Protein 6IRU (pdb70)

Sequence (606 aa):
VRLLLTSFQHPSMAQFIGGKRVAYIPDAARSYADAPFVQKEREGLEKQGLELINLPLSHTDLAAVETTLNAVDGVYVAGGETFDLLQVLRSTGSDKVITRRVRQGLPYIGCSAGSVVAGPTIEAVSLMDSPDIAPDLKDYTGLGLTELAVIPHASGSISQFPIETIADTVRTYGERWPLCLLRDGQALWIEDGEVRLLNLEHHVRLLLTSFQHPSMAQFIGGKRVAYIPDAARSYADFVQKEREGLEKQGLELINLPLSHTDLAAVETTLNAVDGVYVAGGETFDLLQVLRSTGSDKVITRRVRQGLPYIGCSAGSVVAGPTIEAVSLMDSPDIAPDLKDYTGLGLTELAVIPHASGSISQFPIETIADTVRTYGERWPLCLLRDGQALWIEDGEVRLLNLEHHVRLLLTSFQHPSMAQFIGGKRVAYIPDAARSYADAPFVQKEREGLEKQGLELINLPLSHTDLAAVETTLNAVDGVYVAGGETFDLLQVLRSTGSDKVITRRVRQGLPYIGCSAGSVVAGPTIEAVSLMDSPDIAPDLKDYTGLGLTELAVIPHASGSISQFPIETIADTVRTYGERWPLCLLRDGQALWIEDGEVRLLNLEH

Organism: Deinococcus radiodurans (strain ATCC 13939 / DSM 20539 / JCM 16871 / CCUG 27074 / LMG 4051 / NBRC 15346 / NCIMB 9279 / VKM B-1422 / R1) (NCBI:txid243230)

Radius of gyration: 25.15 Å; Cα contacts (8 Å, |Δi|>4): 1377; chains: 3; bounding box: 66×72×50 Å

Solvent-accessible surface area: 22820 Å² total; per-residue (Å²): 44,62,0,0,0,0,0,91,20,3,54,11,0,25,79,0,9,70,28,51,19,0,0,7,0,25,2,0,22,116,64,91,80,106,37,133,91,32,66,56,18,69,53,17,0,97,90,56,59,10,114,35,54,72,4,37,2,47,156,30,99,74,75,40,0,58,95,36,0,95,83,13,60,0,0,0,3,1,8,22,36,2,0,6,0,7,17,8,2,56,101,26,17,0,38,94,7,1,10,58,48,0,59,82,30,7,9,0,0,0,0,13,1,0,0,4,0,0,0,17,7,0,52,2,1,23,87,35,16,56,38,118,62,11,111,140,31,100,76,71,33,4,8,14,23,10,82,51,2,1,0,0,18,2,34,23,82,75,113,86,4,43,92,108,33,5,56,75,1,65,79,80,26,30,118,68,22,60,42,23,85,0,119,50,9,25,0,3,60,12,72,56,24,58,70,47,98,24,55,96,126,88,153,46,72,0,0,0,0,0,89,18,3,43,10,0,25,80,1,9,72,29,57,30,0,0,9,0,26,2,0,16,116,62,108,79,117,126,34,61,58,17,74,58,19,0,96,92,57,58,6,64,37,76,70,4,36,3,39,153,32,74,70,77,41,0,72,89,29,4,111,84,16,61,0,0,0,3,1,8,18,31,3,0,3,0,0,34,5,1,79,96,32,16,0,16,140,11,2,29,122,14,0,124,154,33,22,11,0,0,0,0,18,2,0,0,5,0,0,0,40,11,0,47,2,3,21,80,37,28,52,37,118,59,4,109,131,20,102,77,61,67,10,18,35,13,8,116,3,4,1,0,6,22,5,4,7,7,60,101,87,8,42,4,106,26,0,6,58,0,0,112,60,20,1,110,154,39,34,4,14,14,0,28,49,10,14,0,0,58,8,70,86,44,72,17,30,9,24,38,40,64,63,124,63,56,1,0,0,0,0,46,17,5,76,19,0,25,80,0,8,71,30,54,20,0,0,1,0,25,2,0,4,118,65,88,75,75,28,108,136,17,105,113,9,67,117,20,0,89,85,58,56,5,109,28,64,76,2,34,4,46,151,33,73,75,78,41,2,75,98,36,6,122,84,17,59,0,0,0,3,2,8,20,31,0,0,4,0,8,38,7,4,54,101,33,21,0,41,40,7,1,11,119,21,0,114,92,30,22,12,0,0,0,0,13,0,0,0,1,0,0,0,16,7,0,50,2,1,21,81,23,17,58,36,120,61,3,120,97,27,101,77,62,37,5,7,12,24,12,73,8,2,2,0,0,10,1,25,24,67,58,119,84,1,55,7,91,28,0,4,74,0,0,35,79,28,3,38,63,21,24,11,14,14,0,31,53,9,13,0,0,55,10,64,108,39,130,8,32,9,27,30,116,131,90

Nearest PDB structures (foldseek):
  6iru-assembly1_A  TM=9.991E-01  e=1.584E-43  Deinococcus radiodurans R1 = ATCC 13939 = DSM 20539
  6iru-assembly2_B  TM=9.996E-01  e=6.471E-43  Deinococcus radiodurans R1 = ATCC 13939 = DSM 20539
  6a4t-assembly1_B  TM=9.999E-01  e=2.645E-39  Deinococcus radiodurans R1 = ATCC 13939 = DSM 20539
  3l4e-assembly1_A  TM=8.942E-01  e=2.059E-19  Listeria monocytogenes EGD-e
  6a4s-assembly1_B  TM=7.362E-01  e=8.980E-13  Salmonella enterica subsp. enterica serovar Typhimurium str. LT2

InterPro domains:
  IPR005320 Peptidase S51 [PF03575] (11-197)
  IPR029062 Class I glutamine amidotransferase-like [G3DSA:3.40.50.880] (2-197)
  IPR029062 Class I glutamine amidotransferase-like [SSF52317] (16-195)

Foldseek 3Di:
DWEKEAQADALCPCVSLVDAEEEEALQQAPVPCPPPPSCVSVVSSVVNRHDYDYDHLQPDQVVVVLVSLVVGSAYEYEHHALLRVVVSCVVSVCLVVVLVSVVVPHYYYYYNSRNQLLEQFPPLCCLQHPNVVCVVDDDGGGSHNDPEHEDHQCVQPDPSRGVVVSVVSCVVCVPPGNYDYHHHQWIWTDDPHDTDIDHRPPD/DWEKEAQADALCPVVSLVDAEEEEAEQQAPVPRDVQCVSVVSSVVNRHDYDYDHLVPDQPVRVLVVLVVGSAYEYGHHALLRSVLSCVVNVVLVRVLVSVVVPRYYYYYNSGNQLLEQFNVLCCLQHPNVVCPPDDGGGHSHNDQEREDHQCVLPDVSCHVVSSVVSCVVCVPPGRYDYHHHQWIWTDDPHDTDIDGRVPD/DWEKEALADALCPCVRLVDAEEEEEQQQAPVPRPDPVNVVNVVSSVVNRHDYDYDHLQPDQLVVVLVRLVVGSAYEYEHHALLRVVLSCVVSVCLVVVLVVVVVPHYYYYYNSRRQLLEQFPPLCCQPHPNVVPVPDDDGGHSHNDNEREDHQCVQPDVSCHVVNSVVSCVVPVPPGNYDYHHRQWIWTADPHDTDIDGRVD

Structure (mmCIF, N/CA/C/O backbone):
data_6IRU
#
_entry.id   6IRU
#
_cell.length_a   166.745
_cell.length_b   166.745
_cell.length_c   100.903
_cell.angle_alpha   90.00
_cell.angle_beta   90.00
_cell.angle_gamma   120.00
#
_symmetry.space_group_name_H-M   'P 64 2 2'
#
loop_
_entity.id
_entity.type
_entity.pdbx_description
1 polymer 'peptidase DR_1070'
2 water water
#
loop_
_atom_site.group_PDB
_atom_site.id
_atom_site.type_symbol
_atom_site.label_atom_id
_atom_site.label_alt_id
_atom_site.label_comp_id
_atom_site.label_asym_id
_atom_site.label_entity_id
_atom_site.label_seq_id
_atom_site.pdbx_PDB_ins_code
_atom_site.Cartn_x
_atom_site.Cartn_y
_atom_site.Cartn_z
_atom_site.occupancy
_atom_site.B_iso_or_equiv
_atom_site.auth_seq_id
_atom_site.auth_comp_id
_atom_site.auth_asym_id
_atom_site.auth_atom_id
_atom_site.pdbx_PDB_model_num
ATOM 1 N N . VAL A 1 2 ? 6.545 -74.736 12.582 1.00 71.21 1 VAL A N 1
ATOM 2 C CA . VAL A 1 2 ? 6.210 -73.356 12.926 1.00 70.66 1 VAL A CA 1
ATOM 3 C C . VAL A 1 2 ? 4.949 -72.886 12.205 1.00 71.40 1 VAL A C 1
ATOM 4 O O . VAL A 1 2 ? 4.900 -72.844 10.983 1.00 68.82 1 VAL A O 1
ATOM 8 N N . ARG A 1 3 ? 3.932 -72.510 12.974 1.00 70.67 2 ARG A N 1
ATOM 9 C CA . ARG A 1 3 ? 2.612 -72.226 12.426 1.00 70.31 2 ARG A CA 1
ATOM 10 C C . ARG A 1 3 ? 2.146 -70.853 12.890 1.00 62.36 2 ARG A C 1
ATOM 11 O O . ARG A 1 3 ? 2.017 -70.613 14.093 1.00 60.55 2 ARG A O 1
ATOM 19 N N . LEU A 1 4 ? 1.905 -69.950 11.946 1.00 59.02 3 LEU A N 1
ATOM 20 C CA . LEU A 1 4 ? 1.313 -68.651 12.240 1.00 55.26 3 LEU A CA 1
ATOM 21 C C . LEU A 1 4 ? 0.062 -68.468 11.398 1.00 55.85 3 LEU A C 1
ATOM 22 O O . LEU A 1 4 ? -0.003 -68.937 10.258 1.00 55.34 3 LEU A O 1
ATOM 27 N N . LEU A 1 5 ? -0.924 -67.789 11.981 1.00 56.79 4 LEU A N 1
ATOM 28 C CA . LEU A 1 5 ? -2.112 -67.291 11.289 1.00 56.24 4 LEU A CA 1
ATOM 29 C C . LEU A 1 5 ? -2.221 -65.821 11.677 1.00 56.00 4 LEU A C 1
ATOM 30 O O . LEU A 1 5 ? -2.635 -65.495 12.789 1.00 57.39 4 LEU A O 1
ATOM 35 N N . LEU A 1 6 ? -1.790 -64.935 10.795 1.00 57.11 5 LEU A N 1
ATOM 36 C CA . LEU A 1 6 ? -1.793 -63.503 11.065 1.00 58.01 5 LEU A CA 1
ATOM 37 C C . LEU A 1 6 ? -2.974 -62.865 10.361 1.00 61.00 5 LEU A C 1
ATOM 38 O O . LEU A 1 6 ? -2.978 -62.742 9.135 1.00 65.67 5 LEU A O 1
ATOM 43 N N . THR A 1 7 ? -3.968 -62.461 11.136 1.00 59.79 6 THR A N 1
ATOM 44 C CA . THR A 1 7 ? -5.182 -61.872 10.598 1.00 61.99 6 THR A CA 1
ATOM 45 C C . THR A 1 7 ? -5.163 -60.360 10.752 1.00 59.73 6 THR A C 1
ATOM 46 O O . THR A 1 7 ? -4.606 -59.818 11.709 1.00 60.76 6 THR A O 1
ATOM 50 N N . SER A 1 8 ? -5.822 -59.679 9.819 1.00 62.55 7 SER A N 1
ATOM 51 C CA . SER A 1 8 ? -6.090 -58.261 10.027 1.00 64.85 7 SER A CA 1
ATOM 52 C C . SER A 1 8 ? -7.077 -58.086 11.170 1.00 66.43 7 SER A C 1
ATOM 53 O O . SER A 1 8 ? -6.782 -57.421 12.168 1.00 66.75 7 SER A O 1
ATOM 56 N N . PHE A 1 9 ? -8.245 -58.713 11.060 1.00 67.70 8 PHE A N 1
ATOM 57 C CA . PHE A 1 9 ? -9.164 -58.791 12.190 1.00 68.86 8 PHE A CA 1
ATOM 58 C C . PHE A 1 9 ? -9.840 -60.154 12.112 1.00 67.54 8 PHE A C 1
ATOM 59 O O . PHE A 1 9 ? -10.982 -60.292 11.655 1.00 67.77 8 PHE A O 1
ATOM 67 N N . GLN A 1 10 ? -9.124 -61.158 12.597 1.00 65.28 9 GLN A N 1
ATOM 68 C CA . GLN A 1 10 ? -9.616 -62.526 12.700 1.00 63.24 9 GLN A CA 1
ATOM 69 C C . GLN A 1 10 ? -9.876 -63.138 11.331 1.00 60.38 9 GLN A C 1
ATOM 70 O O . GLN A 1 10 ? -9.568 -62.523 10.302 1.00 58.34 9 GLN A O 1
ATOM 76 N N . HIS A 1 11 ? -10.323 -64.392 11.322 1.00 61.04 10 HIS A N 1
ATOM 77 C CA . HIS A 1 11 ? -10.597 -65.134 10.100 1.00 62.61 10 HIS A CA 1
ATOM 78 C C . HIS A 1 11 ? -11.423 -66.346 10.475 1.00 60.56 10 HIS A C 1
ATOM 79 O O . HIS A 1 11 ? -11.211 -66.920 11.546 1.00 61.96 10 HIS A O 1
ATOM 86 N N . PRO A 1 12 ? -12.354 -66.772 9.627 1.00 64.40 11 PRO A N 1
ATOM 87 C CA . PRO A 1 12 ? -13.211 -67.910 10.006 1.00 65.18 11 PRO A CA 1
ATOM 88 C C . PRO A 1 12 ? -12.467 -69.218 10.291 1.00 64.90 11 PRO A C 1
ATOM 89 O O . PRO A 1 12 ? -13.012 -70.069 11.007 1.00 66.55 11 PRO A O 1
ATOM 93 N N . SER A 1 13 ? -11.241 -69.407 9.793 1.00 65.25 12 SER A N 1
ATOM 94 C CA . SER A 1 13 ? -10.548 -70.681 9.962 1.00 66.12 12 SER A CA 1
ATOM 95 C C . SER A 1 13 ? -9.594 -70.693 11.152 1.00 65.23 12 SER A C 1
ATOM 96 O O . SER A 1 13 ? -8.724 -71.566 11.221 1.00 66.71 12 SER A O 1
ATOM 99 N N . MET A 1 14 ? -9.760 -69.766 12.100 1.00 66.50 13 MET A N 1
ATOM 100 C CA . MET A 1 14 ? -8.877 -69.719 13.261 1.00 66.73 13 MET A CA 1
ATOM 101 C C . MET A 1 14 ? -8.922 -71.025 14.041 1.00 69.51 13 MET A C 1
ATOM 102 O O . MET A 1 14 ? -7.879 -71.555 14.451 1.00 68.46 13 MET A O 1
ATOM 107 N N . ALA A 1 15 ? -10.131 -71.542 14.280 1.00 71.43 14 ALA A N 1
ATOM 108 C CA . ALA A 1 15 ? -10.276 -72.779 15.034 1.00 72.76 14 ALA A CA 1
ATOM 109 C C . ALA A 1 15 ? -9.624 -73.946 14.307 1.00 72.76 14 ALA A C 1
ATOM 110 O O . ALA A 1 15 ? -8.939 -74.763 14.929 1.00 73.39 14 ALA A O 1
ATOM 112 N N . GLN A 1 16 ? -9.832 -74.051 12.992 1.00 73.33 15 GLN A N 1
ATOM 113 C CA . GLN A 1 16 ? -9.199 -75.135 12.248 1.00 73.03 15 GLN A CA 1
ATOM 114 C C . GLN A 1 16 ? -7.686 -74.990 12.249 1.00 71.63 15 GLN A C 1
ATOM 115 O O . GLN A 1 16 ? -6.969 -75.995 12.241 1.00 73.37 15 GLN A O 1
ATOM 117 N N . PHE A 1 17 ? -7.186 -73.753 12.289 1.00 70.74 16 PHE A N 1
ATOM 118 C CA . PHE A 1 17 ? -5.746 -73.523 12.335 1.00 67.32 16 PHE A CA 1
ATOM 119 C C . PHE A 1 17 ? -5.150 -74.040 13.633 1.00 66.74 16 PHE A C 1
ATOM 120 O O . PHE A 1 17 ? -4.049 -74.597 13.640 1.00 69.51 16 PHE A O 1
ATOM 128 N N . ILE A 1 18 ? -5.849 -73.838 14.747 1.00 67.18 17 ILE A N 1
ATOM 129 C CA . ILE A 1 18 ? -5.316 -74.276 16.030 1.00 65.17 17 ILE A CA 1
ATOM 130 C C . ILE A 1 18 ? -5.291 -75.795 16.101 1.00 66.64 17 ILE A C 1
ATOM 131 O O . ILE A 1 18 ? -4.331 -76.393 16.604 1.00 65.36 17 ILE A O 1
ATOM 136 N N . GLY A 1 19 ? -6.339 -76.442 15.610 1.00 68.23 18 GLY A N 1
ATOM 137 C CA . GLY A 1 19 ? -6.420 -77.880 15.696 1.00 69.78 18 GLY A CA 1
ATOM 138 C C . GLY A 1 19 ? -6.772 -78.415 17.063 1.00 69.43 18 GLY A C 1
ATOM 139 O O . GLY A 1 19 ? -6.705 -79.634 17.270 1.00 69.79 18 GLY A O 1
ATOM 140 N N . GLY A 1 20 ? -7.110 -77.539 18.009 1.00 70.19 19 GLY A N 1
ATOM 141 C CA . GLY A 1 20 ? -7.566 -77.937 19.328 1.00 71.29 19 GLY A CA 1
ATOM 142 C C . GLY A 1 20 ? -8.593 -76.971 19.880 1.00 70.49 19 GLY A C 1
ATOM 143 O O . GLY A 1 20 ? -9.022 -76.055 19.176 1.00 71.86 19 GLY A O 1
ATOM 144 N N . LYS A 1 21 ? -8.953 -77.116 21.153 1.00 71.07 20 LYS A N 1
ATOM 145 C CA . LYS A 1 21 ? -9.995 -76.286 21.734 1.00 71.09 20 LYS A CA 1
ATOM 146 C C . LYS A 1 21 ? -9.472 -75.222 22.683 1.00 70.97 20 LYS A C 1
ATOM 147 O O . LYS A 1 21 ? -10.195 -74.257 22.949 1.00 71.28 20 LYS A O 1
ATOM 149 N N . ARG A 1 22 ? -8.249 -75.360 23.193 1.00 69.89 21 ARG A N 1
ATOM 150 C CA . ARG A 1 22 ? -7.747 -74.480 24.237 1.00 70.00 21 ARG A CA 1
ATOM 151 C C . ARG A 1 22 ? -6.752 -73.497 23.632 1.00 67.25 21 ARG A C 1
ATOM 152 O O . ARG A 1 22 ? -5.725 -73.905 23.080 1.00 67.23 21 ARG A O 1
ATOM 154 N N . VAL A 1 23 ? -7.045 -72.203 23.757 1.00 69.63 22 VAL A N 1
ATOM 155 C CA . VAL A 1 23 ? -6.201 -71.145 23.215 1.00 69.37 22 VAL A CA 1
ATOM 156 C C . VAL A 1 23 ? -5.901 -70.149 24.323 1.00 70.43 22 VAL A C 1
ATOM 157 O O . VAL A 1 23 ? -6.821 -69.642 24.973 1.00 73.52 22 VAL A O 1
ATOM 161 N N . ALA A 1 24 ? -4.623 -69.866 24.535 1.00 68.49 23 ALA A N 1
ATOM 162 C CA . ALA A 1 24 ? -4.237 -68.814 25.463 1.00 67.88 23 ALA A CA 1
ATOM 163 C C . ALA A 1 24 ? -4.506 -67.461 24.821 1.00 66.30 23 ALA A C 1
ATOM 164 O O . ALA A 1 24 ? -4.039 -67.190 23.710 1.00 63.74 23 ALA A O 1
ATOM 166 N N . TYR A 1 25 ? -5.287 -66.625 25.491 1.00 65.93 24 TYR A N 1
ATOM 167 C CA . TYR A 1 25 ? -5.672 -65.330 24.944 1.00 64.72 24 TYR A CA 1
ATOM 168 C C . TYR A 1 25 ? -4.822 -64.279 25.645 1.00 63.23 24 TYR A C 1
ATOM 169 O O . TYR A 1 25 ? -4.942 -64.087 26.858 1.00 64.16 24 TYR A O 1
ATOM 178 N N . ILE A 1 26 ? -3.940 -63.620 24.897 1.00 62.52 25 ILE A N 1
ATOM 179 C CA . ILE A 1 26 ? -3.060 -62.603 25.454 1.00 63.86 25 ILE A CA 1
ATOM 180 C C . ILE A 1 26 ? -3.684 -61.231 25.174 1.00 63.37 25 ILE A C 1
ATOM 181 O O . ILE A 1 26 ? -3.629 -60.768 24.020 1.00 62.46 25 ILE A O 1
ATOM 186 N N . PRO A 1 27 ? -4.225 -60.556 26.176 1.00 64.61 26 PRO A N 1
ATOM 187 C CA . PRO A 1 27 ? -5.000 -59.323 25.937 1.00 64.87 26 PRO A CA 1
ATOM 188 C C . PRO A 1 27 ? -4.233 -58.017 26.095 1.00 65.33 26 PRO A C 1
ATOM 189 O O . PRO A 1 27 ? -4.841 -56.961 25.895 1.00 64.95 26 PRO A O 1
ATOM 193 N N . ASP A 1 28 ? -2.933 -58.057 26.391 1.00 65.83 27 ASP A N 1
ATOM 194 C CA . ASP A 1 28 ? -2.256 -56.874 26.914 1.00 67.46 27 ASP A CA 1
ATOM 195 C C . ASP A 1 28 ? -2.262 -55.695 25.950 1.00 66.36 27 ASP A C 1
ATOM 196 O O . ASP A 1 28 ? -2.198 -54.547 26.395 1.00 67.87 27 ASP A O 1
ATOM 201 N N . ALA A 1 29 ? -2.355 -55.939 24.643 1.00 66.32 28 ALA A N 1
ATOM 202 C CA . ALA A 1 29 ? -2.387 -54.822 23.702 1.00 66.41 28 ALA A CA 1
ATOM 203 C C . ALA A 1 29 ? -3.555 -53.880 23.987 1.00 69.25 28 ALA A C 1
ATOM 204 O O . ALA A 1 29 ? -3.506 -52.695 23.628 1.00 69.40 28 ALA A O 1
ATOM 206 N N . ALA A 1 30 ? -4.615 -54.387 24.618 1.00 70.30 29 ALA A N 1
ATOM 207 C CA . ALA A 1 30 ? -5.806 -53.599 24.902 1.00 71.92 29 ALA A CA 1
ATOM 208 C C . ALA A 1 30 ? -5.998 -53.344 26.393 1.00 74.14 29 ALA A C 1
ATOM 209 O O . ALA A 1 30 ? -7.105 -52.997 26.819 1.00 74.35 29 ALA A O 1
ATOM 211 N N . ARG A 1 31 ? -4.949 -53.527 27.197 1.00 75.41 30 ARG A N 1
ATOM 212 C CA . ARG A 1 31 ? -5.045 -53.267 28.631 1.00 78.74 30 ARG A CA 1
ATOM 213 C C . ARG A 1 31 ? -5.352 -51.802 28.924 1.00 83.53 30 ARG A C 1
ATOM 214 O O . ARG A 1 31 ? -5.881 -51.487 29.999 1.00 85.36 30 ARG A O 1
ATOM 222 N N . SER A 1 32 ? -5.025 -50.903 27.994 1.00 87.06 31 SER A N 1
ATOM 223 C CA . SER A 1 32 ? -5.251 -49.483 28.192 1.00 93.18 31 SER A CA 1
ATOM 224 C C . SER A 1 32 ? -6.727 -49.102 28.137 1.00 99.55 31 SER A C 1
ATOM 225 O O . SER A 1 32 ? -7.060 -47.945 28.414 1.00 101.56 31 SER A O 1
ATOM 228 N N . TYR A 1 33 ? -7.610 -50.036 27.792 1.00 104.97 32 TYR A N 1
ATOM 229 C CA . TYR A 1 33 ? -9.060 -49.860 27.865 1.00 110.25 32 TYR A CA 1
ATOM 230 C C . TYR A 1 33 ? -9.703 -51.237 28.038 1.00 113.42 32 TYR A C 1
ATOM 231 O O . TYR A 1 33 ? -10.472 -51.709 27.202 1.00 115.81 32 TYR A O 1
ATOM 240 N N . ALA A 1 34 ? -9.396 -51.880 29.171 1.00 119.94 33 ALA A N 1
ATOM 241 C CA . ALA A 1 34 ? -9.669 -53.307 29.336 1.00 121.97 33 ALA A CA 1
ATOM 242 C C . ALA A 1 34 ? -11.161 -53.618 29.269 1.00 124.22 33 ALA A C 1
ATOM 243 O O . ALA A 1 34 ? -11.581 -54.552 28.576 1.00 129.38 33 ALA A O 1
ATOM 245 N N . ASP A 1 35 ? -11.983 -52.832 29.966 1.00 119.40 34 ASP A N 1
ATOM 246 C CA . ASP A 1 35 ? -13.408 -53.113 30.084 1.00 114.06 34 ASP A CA 1
ATOM 247 C C . ASP A 1 35 ? -14.240 -52.125 29.275 1.00 107.62 34 ASP A C 1
ATOM 248 O O . ASP A 1 35 ? -15.399 -51.854 29.607 1.00 107.89 34 ASP A O 1
ATOM 250 N N . ALA A 1 36 ? -13.654 -51.581 28.208 1.00 102.53 35 ALA A N 1
ATOM 251 C CA . ALA A 1 36 ? -14.339 -50.626 27.354 1.00 99.44 35 ALA A CA 1
ATOM 252 C C . ALA A 1 36 ? -15.324 -51.351 26.436 1.00 98.48 35 ALA A C 1
ATOM 253 O O . ALA A 1 36 ? -15.029 -52.454 25.966 1.00 99.11 35 ALA A O 1
ATOM 255 N N . PRO A 1 37 ? -16.496 -50.756 26.180 1.00 97.69 36 PRO A N 1
ATOM 256 C CA . PRO A 1 37 ? -17.480 -51.386 25.288 1.00 97.23 36 PRO A CA 1
ATOM 257 C C . PRO A 1 37 ? -16.861 -51.861 23.981 1.00 94.42 36 PRO A C 1
ATOM 258 O O . PRO A 1 37 ? -16.028 -51.179 23.384 1.00 94.38 36 PRO A O 1
ATOM 262 N N . PHE A 1 38 ? -17.262 -53.061 23.557 1.00 94.78 37 PHE A N 1
ATOM 263 C CA . PHE A 1 38 ? -16.834 -53.716 22.322 1.00 94.57 37 PHE A CA 1
ATOM 264 C C . PHE A 1 38 ? -15.365 -54.137 22.328 1.00 94.65 37 PHE A C 1
ATOM 265 O O . PHE A 1 38 ? -14.815 -54.458 21.264 1.00 94.26 37 PHE A O 1
ATOM 267 N N . VAL A 1 39 ? -14.700 -54.147 23.487 1.00 95.38 38 VAL A N 1
ATOM 268 C CA . VAL A 1 39 ? -13.370 -54.755 23.555 1.00 94.56 38 VAL A CA 1
ATOM 269 C C . VAL A 1 39 ? -13.449 -56.278 23.614 1.00 93.24 38 VAL A C 1
ATOM 270 O O . VAL A 1 39 ? -12.483 -56.960 23.234 1.00 91.74 38 VAL A O 1
ATOM 272 N N . GLN A 1 40 ? -14.583 -56.820 24.079 1.00 93.30 39 GLN A N 1
ATOM 273 C CA . GLN A 1 40 ? -14.836 -58.254 24.168 1.00 91.22 39 GLN A CA 1
ATOM 274 C C . GLN A 1 40 ? -15.206 -58.884 22.826 1.00 89.43 39 GLN A C 1
ATOM 275 O O . GLN A 1 40 ? -15.206 -60.116 22.724 1.00 87.37 39 GLN A O 1
ATOM 277 N N . LYS A 1 41 ? -15.514 -58.075 21.803 1.00 87.23 40 LYS A N 1
ATOM 278 C CA . LYS A 1 41 ? -15.865 -58.608 20.486 1.00 84.18 40 LYS A CA 1
ATOM 279 C C . LYS A 1 41 ? -14.812 -59.572 19.953 1.00 80.59 40 LYS A C 1
ATOM 280 O O . LYS A 1 41 ? -15.144 -60.514 19.223 1.00 80.12 40 LYS A O 1
ATOM 282 N N . GLU A 1 42 ? -13.542 -59.345 20.282 1.00 78.50 41 GLU A N 1
ATOM 283 C CA . GLU A 1 42 ? -12.495 -60.241 19.805 1.00 77.20 41 GLU A CA 1
ATOM 284 C C . GLU A 1 42 ? -12.620 -61.623 20.445 1.00 76.52 41 GLU A C 1
ATOM 285 O O . GLU A 1 42 ? -12.541 -62.647 19.753 1.00 75.98 41 GLU A O 1
ATOM 291 N N . ARG A 1 43 ? -12.851 -61.673 21.763 1.00 77.98 42 ARG A N 1
ATOM 292 C CA . ARG A 1 43 ? -12.994 -62.957 22.442 1.00 78.44 42 ARG A CA 1
ATOM 293 C C . ARG A 1 43 ? -14.250 -63.693 21.987 1.00 79.98 42 ARG A C 1
ATOM 294 O O . ARG A 1 43 ? -14.272 -64.930 21.988 1.00 79.85 42 ARG A O 1
ATOM 302 N N . GLU A 1 44 ? -15.311 -62.964 21.614 1.00 79.56 43 GLU A N 1
ATOM 303 C CA . GLU A 1 44 ? -16.504 -63.637 21.108 1.00 79.10 43 GLU A CA 1
ATOM 304 C C . GLU A 1 44 ? -16.241 -64.272 19.749 1.00 77.14 43 GLU A C 1
ATOM 305 O O . GLU A 1 44 ? -16.764 -65.351 19.453 1.00 77.06 43 GLU A O 1
ATOM 307 N N . GLY A 1 45 ? -15.412 -63.636 18.921 1.00 74.72 44 GLY A N 1
ATOM 308 C CA . GLY A 1 45 ? -15.081 -64.233 17.638 1.00 73.42 44 GLY A CA 1
ATOM 309 C C . GLY A 1 45 ? -14.451 -65.605 17.782 1.00 71.58 44 GLY A C 1
ATOM 310 O O . GLY A 1 45 ? -14.848 -66.560 17.110 1.00 72.54 44 GLY A O 1
ATOM 311 N N . LEU A 1 46 ? -13.481 -65.731 18.690 1.00 71.35 45 LEU A N 1
ATOM 312 C CA . LEU A 1 46 ? -12.874 -67.037 18.918 1.00 71.04 45 LEU A CA 1
ATOM 313 C C . LEU A 1 46 ? -13.850 -67.976 19.618 1.00 73.02 45 LEU A C 1
ATOM 314 O O . LEU A 1 46 ? -13.942 -69.160 19.272 1.00 73.11 45 LEU A O 1
ATOM 319 N N . GLU A 1 47 ? -14.630 -67.456 20.569 1.00 76.17 46 GLU A N 1
ATOM 320 C CA . GLU A 1 47 ? -15.559 -68.320 21.286 1.00 76.88 46 GLU A CA 1
ATOM 321 C C . GLU A 1 47 ? -16.668 -68.796 20.370 1.00 76.24 46 GLU A C 1
ATOM 322 O O . GLU A 1 47 ? -17.131 -69.930 20.510 1.00 77.35 46 GLU A O 1
ATOM 328 N N . LYS A 1 48 ? -17.092 -67.956 19.420 1.00 75.43 47 LYS A N 1
ATOM 329 C CA . LYS A 1 48 ? -18.121 -68.362 18.466 1.00 76.72 47 LYS A CA 1
ATOM 330 C C . LYS A 1 48 ? -17.673 -69.529 17.596 1.00 76.59 47 LYS A C 1
ATOM 331 O O . LYS A 1 48 ? -18.519 -70.198 16.995 1.00 77.81 47 LYS A O 1
ATOM 333 N N . GLN A 1 49 ? -16.370 -69.775 17.489 1.00 75.78 48 GLN A N 1
ATOM 334 C CA . GLN A 1 49 ? -15.872 -70.881 16.685 1.00 76.18 48 GLN A CA 1
ATOM 335 C C . GLN A 1 49 ? -15.600 -72.132 17.505 1.00 73.95 48 GLN A C 1
ATOM 336 O O . GLN A 1 49 ? -15.043 -73.097 16.975 1.00 72.38 48 GLN A O 1
ATOM 342 N N . GLY A 1 50 ? -16.009 -72.151 18.767 1.00 73.72 49 GLY A N 1
ATOM 343 C CA . GLY A 1 50 ? -15.874 -73.327 19.599 1.00 74.45 49 GLY A CA 1
ATOM 344 C C . GLY A 1 50 ? -14.597 -73.405 20.407 1.00 72.75 49 GLY A C 1
ATOM 345 O O . GLY A 1 50 ? -14.300 -74.476 20.957 1.00 73.29 49 GLY A O 1
ATOM 346 N N . LEU A 1 51 ? -13.825 -72.316 20.476 1.00 72.85 50 LEU A N 1
ATOM 347 C CA . LEU A 1 51 ? -12.589 -72.250 21.247 1.00 74.06 50 LEU A CA 1
ATOM 348 C C . LEU A 1 51 ? -12.863 -71.871 22.700 1.00 80.87 50 LEU A C 1
ATOM 349 O O . LEU A 1 51 ? -13.660 -70.966 22.979 1.00 87.60 50 LEU A O 1
ATOM 354 N N . GLU A 1 52 ? -12.222 -72.580 23.634 1.00 83.40 51 GLU A N 1
ATOM 355 C CA . GLU A 1 52 ? -12.253 -72.175 25.035 1.00 84.66 51 GLU A CA 1
ATOM 356 C C . GLU A 1 52 ? -10.957 -71.429 25.327 1.00 80.71 51 GLU A C 1
ATOM 357 O O . GLU A 1 52 ? -9.866 -71.970 25.125 1.00 77.41 51 GLU A O 1
ATOM 363 N N . LEU A 1 53 ? -11.082 -70.175 25.755 1.00 80.80 52 LEU A N 1
ATOM 364 C CA . LEU A 1 53 ? -9.944 -69.280 25.896 1.00 78.70 52 LEU A CA 1
ATOM 365 C C . LEU A 1 53 ? -9.420 -69.299 27.322 1.00 77.65 52 LEU A C 1
ATOM 366 O O . LEU A 1 53 ? -10.191 -69.216 28.282 1.00 78.77 52 LEU A O 1
ATOM 371 N N . ILE A 1 54 ? -8.099 -69.378 27.445 1.00 76.05 53 ILE A N 1
ATOM 372 C CA . ILE A 1 54 ? -7.399 -69.300 28.717 1.00 76.06 53 ILE A CA 1
ATOM 373 C C . ILE A 1 54 ? -6.757 -67.925 28.751 1.00 74.35 53 ILE A C 1
ATOM 374 O O . ILE A 1 54 ? -5.791 -67.663 28.022 1.00 71.28 53 ILE A O 1
ATOM 379 N N . ASN A 1 55 ? -7.306 -67.033 29.564 1.00 74.59 54 ASN A N 1
ATOM 380 C CA . ASN A 1 55 ? -6.765 -65.686 29.621 1.00 73.69 54 ASN A CA 1
ATOM 381 C C . ASN A 1 55 ? -5.353 -65.724 30.174 1.00 72.41 54 ASN A C 1
ATOM 382 O O . ASN A 1 55 ? -5.078 -66.418 31.152 1.00 71.03 54 ASN A O 1
ATOM 387 N N . LEU A 1 56 ? -4.452 -64.977 29.544 1.00 72.35 55 LEU A N 1
ATOM 388 C CA . LEU A 1 56 ? -3.061 -64.906 29.983 1.00 73.73 55 LEU A CA 1
ATOM 389 C C . LEU A 1 56 ? -2.603 -63.463 29.851 1.00 72.68 55 LEU A C 1
ATOM 390 O O . LEU A 1 56 ? -1.951 -63.079 28.871 1.00 72.96 55 LEU A O 1
ATOM 395 N N . PRO A 1 57 ? -2.920 -62.622 30.837 1.00 75.47 56 PRO A N 1
ATOM 396 C CA . PRO A 1 57 ? -2.443 -61.235 30.815 1.00 76.54 56 PRO A CA 1
ATOM 397 C C . PRO A 1 57 ? -0.972 -61.179 31.242 1.00 76.23 56 PRO A C 1
ATOM 398 O O . PRO A 1 57 ? -0.643 -61.397 32.398 1.00 76.50 56 PRO A O 1
ATOM 402 N N . LEU A 1 58 ? -0.110 -60.868 30.270 1.00 75.64 57 LEU A N 1
ATOM 403 C CA . LEU A 1 58 ? 1.328 -60.924 30.524 1.00 75.24 57 LEU A CA 1
ATOM 404 C C . LEU A 1 58 ? 1.775 -59.881 31.536 1.00 77.86 57 LEU A C 1
ATOM 405 O O . LEU A 1 58 ? 2.740 -60.112 32.270 1.00 76.56 57 LEU A O 1
ATOM 410 N N . SER A 1 59 ? 1.078 -58.753 31.622 1.00 82.30 58 SER A N 1
ATOM 411 C CA . SER A 1 59 ? 1.450 -57.740 32.599 1.00 87.22 58 SER A CA 1
ATOM 412 C C . SER A 1 59 ? 1.279 -58.228 34.030 1.00 90.91 58 SER A C 1
ATOM 413 O O . SER A 1 59 ? 1.923 -57.688 34.936 1.00 93.76 58 SER A O 1
ATOM 416 N N . HIS A 1 60 ? 0.434 -59.233 34.255 1.00 97.15 59 HIS A N 1
ATOM 417 C CA . HIS A 1 60 ? 0.104 -59.685 35.601 1.00 102.28 59 HIS A CA 1
ATOM 418 C C . HIS A 1 60 ? 0.547 -61.118 35.851 1.00 102.49 59 HIS A C 1
ATOM 419 O O . HIS A 1 60 ? 0.015 -61.771 36.753 1.00 107.23 59 HIS A O 1
ATOM 426 N N . THR A 1 61 ? 1.494 -61.631 35.070 1.00 98.53 60 THR A N 1
ATOM 427 C CA . THR A 1 61 ? 1.893 -63.027 35.172 1.00 96.11 60 THR A CA 1
ATOM 428 C C . THR A 1 61 ? 3.410 -63.132 35.174 1.00 92.64 60 THR A C 1
ATOM 429 O O . THR A 1 61 ? 4.068 -62.615 34.262 1.00 93.59 60 THR A O 1
ATOM 433 N N . ASP A 1 62 ? 3.968 -63.812 36.178 1.00 91.85 61 ASP A N 1
ATOM 434 C CA . ASP A 1 62 ? 5.401 -64.070 36.146 1.00 91.08 61 ASP A CA 1
ATOM 435 C C . ASP A 1 62 ? 5.705 -65.083 35.052 1.00 90.52 61 ASP A C 1
ATOM 436 O O . ASP A 1 62 ? 4.857 -65.890 34.657 1.00 89.55 61 ASP A O 1
ATOM 441 N N . LEU A 1 63 ? 6.926 -65.001 34.536 1.00 89.75 62 LEU A N 1
ATOM 442 C CA . LEU A 1 63 ? 7.293 -65.756 33.347 1.00 89.01 62 LEU A CA 1
ATOM 443 C C . LEU A 1 63 ? 7.204 -67.260 33.554 1.00 86.86 62 LEU A C 1
ATOM 444 O O . LEU A 1 63 ? 6.968 -67.995 32.590 1.00 86.95 62 LEU A O 1
ATOM 449 N N . ALA A 1 64 ? 7.348 -67.735 34.788 1.00 88.27 63 ALA A N 1
ATOM 450 C CA . ALA A 1 64 ? 7.213 -69.165 35.025 1.00 88.19 63 ALA A CA 1
ATOM 451 C C . ALA A 1 64 ? 5.800 -69.635 34.726 1.00 88.98 63 ALA A C 1
ATOM 452 O O . ALA A 1 64 ? 5.608 -70.718 34.163 1.00 88.92 63 ALA A O 1
ATOM 454 N N . ALA A 1 65 ? 4.800 -68.817 35.061 1.00 86.97 64 ALA A N 1
ATOM 455 C CA . ALA A 1 65 ? 3.422 -69.208 34.802 1.00 84.19 64 ALA A CA 1
ATOM 456 C C . ALA A 1 65 ? 3.052 -68.962 33.348 1.00 80.63 64 ALA A C 1
ATOM 457 O O . ALA A 1 65 ? 2.222 -69.691 32.795 1.00 77.75 64 ALA A O 1
ATOM 459 N N . VAL A 1 66 ? 3.653 -67.943 32.722 1.00 77.72 65 VAL A N 1
ATOM 460 C CA . VAL A 1 66 ? 3.494 -67.760 31.283 1.00 74.23 65 VAL A CA 1
ATOM 461 C C . VAL A 1 66 ? 3.948 -69.013 30.551 1.00 73.71 65 VAL A C 1
ATOM 462 O O . VAL A 1 66 ? 3.299 -69.470 29.599 1.00 73.73 65 VAL A O 1
ATOM 466 N N . GLU A 1 67 ? 5.067 -69.589 30.999 1.00 75.58 66 GLU A N 1
ATOM 467 C CA . GLU A 1 67 ? 5.580 -70.824 30.423 1.00 77.59 66 GLU A CA 1
ATOM 468 C C . GLU A 1 67 ? 4.630 -71.988 30.668 1.00 78.72 66 GLU A C 1
ATOM 469 O O . GLU A 1 67 ? 4.379 -72.794 29.764 1.00 77.58 66 GLU A O 1
ATOM 475 N N . THR A 1 68 ? 4.095 -72.098 31.884 1.00 80.06 67 THR A N 1
ATOM 476 C CA . THR A 1 68 ? 3.234 -73.230 32.200 1.00 78.86 67 THR A CA 1
ATOM 477 C C . THR A 1 68 ? 1.935 -73.201 31.400 1.00 78.10 67 THR A C 1
ATOM 478 O O . THR A 1 68 ? 1.506 -74.237 30.879 1.00 77.51 67 THR A O 1
ATOM 482 N N . THR A 1 69 ? 1.317 -72.025 31.246 1.00 78.71 68 THR A N 1
ATOM 483 C CA . THR A 1 69 ? 0.083 -71.957 30.467 1.00 79.21 68 THR A CA 1
ATOM 484 C C . THR A 1 69 ? 0.363 -72.276 29.004 1.00 77.58 68 THR A C 1
ATOM 485 O O . THR A 1 69 ? -0.324 -73.100 28.390 1.00 76.51 68 THR A O 1
ATOM 489 N N . LEU A 1 70 ? 1.394 -71.654 28.437 1.00 76.20 69 LEU A N 1
ATOM 490 C CA . LEU A 1 70 ? 1.701 -71.876 27.032 1.00 74.24 69 LEU A CA 1
ATOM 491 C C . LEU A 1 70 ? 2.068 -73.325 26.725 1.00 74.63 69 LEU A C 1
ATOM 492 O O . LEU A 1 70 ? 2.109 -73.696 25.550 1.00 78.75 69 LEU A O 1
ATOM 497 N N . ASN A 1 71 ? 2.321 -74.156 27.734 1.00 75.27 70 ASN A N 1
ATOM 498 C CA . ASN A 1 71 ? 2.572 -75.572 27.510 1.00 74.80 70 ASN A CA 1
ATOM 499 C C . ASN A 1 71 ? 1.340 -76.422 27.775 1.00 74.72 70 ASN A C 1
ATOM 500 O O . ASN A 1 71 ? 1.378 -77.634 27.544 1.00 74.09 70 ASN A O 1
ATOM 505 N N . ALA A 1 72 ? 0.245 -75.818 28.232 1.00 74.03 71 ALA A N 1
ATOM 506 C CA . ALA A 1 72 ? -0.992 -76.548 28.489 1.00 74.39 71 ALA A CA 1
ATOM 507 C C . ALA A 1 72 ? -2.107 -76.186 27.514 1.00 71.62 71 ALA A C 1
ATOM 508 O O . ALA A 1 72 ? -3.232 -76.669 27.671 1.00 74.48 71 ALA A O 1
ATOM 510 N N . VAL A 1 73 ? -1.813 -75.377 26.498 1.00 70.96 72 VAL A N 1
ATOM 511 C CA . VAL A 1 73 ? -2.802 -74.885 25.550 1.00 70.18 72 VAL A CA 1
ATOM 512 C C . VAL A 1 73 ? -2.458 -75.417 24.169 1.00 71.14 72 VAL A C 1
ATOM 513 O O . VAL A 1 73 ? -1.313 -75.769 23.876 1.00 69.67 72 VAL A O 1
ATOM 517 N N . ASP A 1 74 ? -3.461 -75.435 23.301 1.00 72.20 73 ASP A N 1
ATOM 518 C CA . ASP A 1 74 ? -3.253 -75.897 21.939 1.00 71.27 73 ASP A CA 1
ATOM 519 C C . ASP A 1 74 ? -2.764 -74.792 21.006 1.00 65.93 73 ASP A C 1
ATOM 520 O O . ASP A 1 74 ? -2.353 -75.093 19.879 1.00 67.03 73 ASP A O 1
ATOM 525 N N . GLY A 1 75 ? -2.778 -73.542 21.452 1.00 64.40 74 GLY A N 1
ATOM 526 C CA . GLY A 1 75 ? -2.362 -72.427 20.618 1.00 61.96 74 GLY A CA 1
ATOM 527 C C . GLY A 1 75 ? -2.418 -71.149 21.424 1.00 60.71 74 GLY A C 1
ATOM 528 O O . GLY A 1 75 ? -2.953 -71.112 22.536 1.00 62.66 74 GLY A O 1
ATOM 529 N N . VAL A 1 76 ? -1.887 -70.080 20.830 1.00 58.27 75 VAL A N 1
ATOM 530 C CA . VAL A 1 76 ? -1.841 -68.777 21.486 1.00 57.22 75 VAL A CA 1
ATOM 531 C C . VAL A 1 76 ? -2.407 -67.723 20.541 1.00 59.23 75 VAL A C 1
ATOM 532 O O . VAL A 1 76 ? -2.192 -67.781 19.325 1.00 58.35 75 VAL A O 1
ATOM 536 N N . TYR A 1 77 ? -3.162 -66.781 21.107 1.00 61.53 76 TYR A N 1
ATOM 537 C CA . TYR A 1 77 ? -3.808 -65.700 20.376 1.00 62.97 76 TYR A CA 1
ATOM 538 C C . TYR A 1 77 ? -3.370 -64.376 20.977 1.00 61.71 76 TYR A C 1
ATOM 539 O O . TYR A 1 77 ? -3.547 -64.151 22.180 1.00 62.31 76 TYR A O 1
ATOM 548 N N . VAL A 1 78 ? -2.851 -63.486 20.138 1.00 59.05 77 VAL A N 1
ATOM 549 C CA . VAL A 1 78 ? -2.361 -62.183 20.579 1.00 57.98 77 VAL A CA 1
ATOM 550 C C . VAL A 1 78 ? -3.292 -61.120 20.011 1.00 56.67 77 VAL A C 1
ATOM 551 O O . VAL A 1 78 ? -3.242 -60.806 18.816 1.00 56.85 77 VAL A O 1
ATOM 555 N N . ALA A 1 79 ? -4.118 -60.543 20.879 1.00 59.00 78 ALA A N 1
ATOM 556 C CA . ALA A 1 79 ? -5.216 -59.689 20.457 1.00 58.22 78 ALA A CA 1
ATOM 557 C C . ALA A 1 79 ? -4.727 -58.303 20.040 1.00 59.04 78 ALA A C 1
ATOM 558 O O . ALA A 1 79 ? -3.622 -57.866 20.389 1.00 57.64 78 ALA A O 1
ATOM 560 N N . GLY A 1 80 ? -5.594 -57.602 19.298 1.00 60.21 79 GLY A N 1
ATOM 561 C CA . GLY A 1 80 ? -5.308 -56.255 18.846 1.00 61.86 79 GLY A CA 1
ATOM 562 C C . GLY A 1 80 ? -5.387 -55.222 19.953 1.00 62.47 79 GLY A C 1
ATOM 563 O O . GLY A 1 80 ? -5.820 -55.482 21.076 1.00 63.53 79 GLY A O 1
ATOM 564 N N . GLY A 1 81 ? -4.982 -54.014 19.610 1.00 65.03 80 GLY A N 1
ATOM 565 C CA . GLY A 1 81 ? -4.974 -52.909 20.553 1.00 68.06 80 GLY A CA 1
ATOM 566 C C . GLY A 1 81 ? -3.900 -51.897 20.170 1.00 70.74 80 GLY A C 1
ATOM 567 O O . GLY A 1 81 ? -3.760 -51.555 18.994 1.00 74.08 80 GLY A O 1
ATOM 568 N N . GLU A 1 82 ? -3.151 -51.441 21.174 1.00 72.41 81 GLU A N 1
ATOM 569 C CA . GLU A 1 82 ? -2.050 -50.506 20.954 1.00 72.05 81 GLU A CA 1
ATOM 570 C C . GLU A 1 82 ? -0.770 -51.304 20.725 1.00 70.66 81 GLU A C 1
ATOM 571 O O . GLU A 1 82 ? -0.213 -51.886 21.663 1.00 69.28 81 GLU A O 1
ATOM 577 N N . THR A 1 83 ? -0.290 -51.300 19.478 1.00 69.95 82 THR A N 1
ATOM 578 C CA . THR A 1 83 ? 0.880 -52.099 19.120 1.00 68.31 82 THR A CA 1
ATOM 579 C C . THR A 1 83 ? 2.099 -51.737 19.961 1.00 68.68 82 THR A C 1
ATOM 580 O O . THR A 1 83 ? 2.827 -52.626 20.422 1.00 67.23 82 THR A O 1
ATOM 584 N N . PHE A 1 84 ? 2.326 -50.443 20.189 1.00 70.58 83 PHE A N 1
ATOM 585 C CA . PHE A 1 84 ? 3.534 -50.033 20.895 1.00 71.96 83 PHE A CA 1
ATOM 586 C C . PHE A 1 84 ? 3.491 -50.400 22.365 1.00 74.16 83 PHE A C 1
ATOM 587 O O . PHE A 1 84 ? 4.535 -50.674 22.963 1.00 74.06 83 PHE A O 1
ATOM 595 N N . ASP A 1 85 ? 2.308 -50.429 22.965 1.00 76.12 84 ASP A N 1
ATOM 596 C CA . ASP A 1 85 ? 2.246 -50.857 24.359 1.00 78.58 84 ASP A CA 1
ATOM 597 C C . ASP A 1 85 ? 2.373 -52.374 24.473 1.00 77.94 84 ASP A C 1
ATOM 598 O O . ASP A 1 85 ? 2.950 -52.881 25.447 1.00 77.64 84 ASP A O 1
ATOM 603 N N . LEU A 1 86 ? 1.908 -53.111 23.455 1.00 75.27 85 LEU A N 1
ATOM 604 C CA . LEU A 1 86 ? 2.018 -54.566 23.483 1.00 73.42 85 LEU A CA 1
ATOM 605 C C . LEU A 1 86 ? 3.476 -54.995 23.416 1.00 73.63 85 LEU A C 1
ATOM 606 O O . LEU A 1 86 ? 3.886 -55.947 24.090 1.00 73.50 85 LEU A O 1
ATOM 611 N N . LEU A 1 87 ? 4.279 -54.309 22.601 1.00 73.23 86 LEU A N 1
ATOM 612 C CA . LEU A 1 87 ? 5.685 -54.667 22.538 1.00 72.55 86 LEU A CA 1
ATOM 613 C C . LEU A 1 87 ? 6.397 -54.227 23.806 1.00 74.88 86 LEU A C 1
ATOM 614 O O . LEU A 1 87 ? 7.310 -54.910 24.277 1.00 76.69 86 LEU A O 1
ATOM 619 N N . GLN A 1 88 ? 5.982 -53.092 24.378 1.00 78.86 87 GLN A N 1
ATOM 620 C CA . GLN A 1 88 ? 6.505 -52.682 25.678 1.00 79.78 87 GLN A CA 1
ATOM 621 C C . GLN A 1 88 ? 6.276 -53.777 26.710 1.00 80.44 87 GLN A C 1
ATOM 622 O O . GLN A 1 88 ? 7.199 -54.161 27.435 1.00 81.52 87 GLN A O 1
ATOM 624 N N . VAL A 1 89 ? 5.055 -54.324 26.756 1.00 81.66 88 VAL A N 1
ATOM 625 C CA . VAL A 1 89 ? 4.771 -55.445 27.645 1.00 80.65 88 VAL A CA 1
ATOM 626 C C . VAL A 1 89 ? 5.679 -56.617 27.307 1.00 78.85 88 VAL A C 1
ATOM 627 O O . VAL A 1 89 ? 6.420 -57.109 28.160 1.00 81.64 88 VAL A O 1
ATOM 631 N N . LEU A 1 90 ? 5.688 -57.028 26.034 1.00 75.26 89 LEU A N 1
ATOM 632 C CA . LEU A 1 90 ? 6.435 -58.215 25.637 1.00 71.45 89 LEU A CA 1
ATOM 633 C C . LEU A 1 90 ? 7.907 -58.103 26.013 1.00 70.75 89 LEU A C 1
ATOM 634 O O . LEU A 1 90 ? 8.501 -59.067 26.510 1.00 69.91 89 LEU A O 1
ATOM 639 N N . ARG A 1 91 ? 8.509 -56.932 25.804 1.00 71.61 90 ARG A N 1
ATOM 640 C CA . ARG A 1 91 ? 9.930 -56.777 26.104 1.00 72.82 90 ARG A CA 1
ATOM 641 C C . ARG A 1 91 ? 10.169 -56.636 27.605 1.00 75.18 90 ARG A C 1
ATOM 642 O O . ARG A 1 91 ? 11.130 -57.204 28.135 1.00 74.39 90 ARG A O 1
ATOM 644 N N . SER A 1 92 ? 9.308 -55.891 28.309 1.00 79.00 91 SER A N 1
ATOM 645 C CA . SER A 1 92 ? 9.521 -55.680 29.740 1.00 81.53 91 SER A CA 1
ATOM 646 C C . SER A 1 92 ? 9.271 -56.960 30.528 1.00 81.79 91 SER A C 1
ATOM 647 O O . SER A 1 92 ? 10.139 -57.420 31.277 1.00 82.26 91 SER A O 1
ATOM 650 N N . THR A 1 93 ? 8.081 -57.547 30.366 1.00 83.58 92 THR A N 1
ATOM 651 C CA . THR A 1 93 ? 7.791 -58.865 30.925 1.00 83.62 92 THR A CA 1
ATOM 652 C C . THR A 1 93 ? 8.881 -59.875 30.585 1.00 81.65 92 THR A C 1
ATOM 653 O O . THR A 1 93 ? 9.188 -60.751 31.392 1.00 80.20 92 THR A O 1
ATOM 657 N N . GLY A 1 94 ? 9.467 -59.783 29.393 1.00 79.05 93 GLY A N 1
ATOM 658 C CA . GLY A 1 94 ? 10.326 -60.840 28.904 1.00 76.89 93 GLY A CA 1
ATOM 659 C C . GLY A 1 94 ? 9.624 -62.027 28.277 1.00 74.22 93 GLY A C 1
ATOM 660 O O . GLY A 1 94 ? 10.301 -62.987 27.890 1.00 73.56 93 GLY A O 1
ATOM 661 N N . SER A 1 95 ? 8.295 -62.016 28.178 1.00 74.03 94 SER A N 1
ATOM 662 C CA . SER A 1 95 ? 7.622 -63.115 27.500 1.00 73.66 94 SER A CA 1
ATOM 663 C C . SER A 1 95 ? 7.839 -63.088 25.994 1.00 72.50 94 SER A C 1
ATOM 664 O O . SER A 1 95 ? 7.452 -64.045 25.312 1.00 71.16 94 SER A O 1
ATOM 667 N N . ASP A 1 96 ? 8.452 -62.031 25.457 1.00 72.41 95 ASP A N 1
ATOM 668 C CA . ASP A 1 96 ? 8.784 -62.046 24.038 1.00 71.78 95 ASP A CA 1
ATOM 669 C C . ASP A 1 96 ? 9.683 -63.231 23.707 1.00 70.13 95 ASP A C 1
ATOM 670 O O . ASP A 1 96 ? 9.479 -63.904 22.690 1.00 69.42 95 ASP A O 1
ATOM 675 N N . LYS A 1 97 ? 10.665 -63.518 24.567 1.00 69.57 96 LYS A N 1
ATOM 676 C CA . LYS A 1 97 ? 11.482 -64.718 24.396 1.00 68.13 96 LYS A CA 1
ATOM 677 C C . LYS A 1 97 ? 10.684 -65.987 24.674 1.00 68.45 96 LYS A C 1
ATOM 678 O O . LYS A 1 97 ? 10.880 -67.007 24.001 1.00 69.17 96 LYS A O 1
ATOM 684 N N . VAL A 1 98 ? 9.793 -65.954 25.668 1.00 69.33 97 VAL A N 1
ATOM 685 C CA . VAL A 1 98 ? 9.044 -67.157 26.019 1.00 70.05 97 VAL A CA 1
ATOM 686 C C . VAL A 1 98 ? 8.093 -67.536 24.891 1.00 69.62 97 VAL A C 1
ATOM 687 O O . VAL A 1 98 ? 8.028 -68.699 24.473 1.00 69.27 97 VAL A O 1
ATOM 691 N N . ILE A 1 99 ? 7.344 -66.555 24.381 1.00 68.92 98 ILE A N 1
ATOM 692 C CA . ILE A 1 99 ? 6.392 -66.821 23.310 1.00 66.68 98 ILE A CA 1
ATOM 693 C C . ILE A 1 99 ? 7.119 -67.233 22.037 1.00 64.73 98 ILE A C 1
ATOM 694 O O . ILE A 1 99 ? 6.739 -68.209 21.378 1.00 64.41 98 ILE A O 1
ATOM 699 N N . THR A 1 100 ? 8.182 -66.504 21.677 1.00 62.22 99 THR A N 1
ATOM 700 C CA . THR A 1 100 ? 8.935 -66.834 20.470 1.00 60.48 99 THR A CA 1
ATOM 701 C C . THR A 1 100 ? 9.485 -68.257 20.535 1.00 60.54 99 THR A C 1
ATOM 702 O O . THR A 1 100 ? 9.380 -69.020 19.564 1.00 59.53 99 THR A O 1
ATOM 706 N N . ARG A 1 101 ? 10.057 -68.636 21.680 1.00 60.48 100 ARG A N 1
ATOM 707 C CA . ARG A 1 101 ? 10.569 -69.992 21.833 1.00 62.14 100 ARG A CA 1
ATOM 708 C C . ARG A 1 101 ? 9.447 -71.012 21.650 1.00 61.11 100 ARG A C 1
ATOM 709 O O . ARG A 1 101 ? 9.593 -71.992 20.914 1.00 62.38 100 ARG A O 1
ATOM 717 N N . ARG A 1 102 ? 8.297 -70.770 22.276 1.00 62.70 101 ARG A N 1
ATOM 718 C CA . ARG A 1 102 ? 7.190 -71.722 22.195 1.00 64.33 101 ARG A CA 1
ATOM 719 C C . ARG A 1 102 ? 6.615 -71.793 20.780 1.00 63.03 101 ARG A C 1
ATOM 720 O O . ARG A 1 102 ? 6.269 -72.878 20.299 1.00 62.17 101 ARG A O 1
ATOM 728 N N . VAL A 1 103 ? 6.521 -70.656 20.090 1.00 61.38 102 VAL A N 1
ATOM 729 C CA . VAL A 1 103 ? 6.024 -70.674 18.719 1.00 61.01 102 VAL A CA 1
ATOM 730 C C . VAL A 1 103 ? 6.939 -71.489 17.815 1.00 61.59 102 VAL A C 1
ATOM 731 O O . VAL A 1 103 ? 6.465 -72.297 17.010 1.00 62.74 102 VAL A O 1
ATOM 735 N N . ARG A 1 104 ? 8.254 -71.299 17.925 1.00 63.59 103 ARG A N 1
ATOM 736 C CA . ARG A 1 104 ? 9.161 -72.069 17.077 1.00 65.90 103 ARG A CA 1
ATOM 737 C C . ARG A 1 104 ? 9.134 -73.565 17.372 1.00 67.02 103 ARG A C 1
ATOM 738 O O . ARG A 1 104 ? 9.439 -74.365 16.480 1.00 66.86 103 ARG A O 1
ATOM 746 N N . GLN A 1 105 ? 8.732 -73.968 18.567 1.00 68.63 104 GLN A N 1
ATOM 747 C CA . GLN A 1 105 ? 8.597 -75.387 18.843 1.00 68.76 104 GLN A CA 1
ATOM 748 C C . GLN A 1 105 ? 7.303 -75.963 18.300 1.00 67.88 104 GLN A C 1
ATOM 749 O O . GLN A 1 105 ? 7.032 -77.146 18.533 1.00 68.53 104 GLN A O 1
ATOM 755 N N . GLY A 1 106 ? 6.493 -75.168 17.604 1.00 65.88 105 GLY A N 1
ATOM 756 C CA . GLY A 1 106 ? 5.305 -75.675 16.955 1.00 65.88 105 GLY A CA 1
ATOM 757 C C . GLY A 1 106 ? 3.989 -75.263 17.582 1.00 64.36 105 GLY A C 1
ATOM 758 O O . GLY A 1 106 ? 2.943 -75.792 17.185 1.00 67.19 105 GLY A O 1
ATOM 759 N N . LEU A 1 107 ? 4.004 -74.385 18.569 1.00 63.58 106 LEU A N 1
ATOM 760 C CA . LEU A 1 107 ? 2.763 -73.919 19.159 1.00 63.05 106 LEU A CA 1
ATOM 761 C C . LEU A 1 107 ? 2.134 -72.936 18.186 1.00 62.51 106 LEU A C 1
ATOM 762 O O . LEU A 1 107 ? 2.768 -71.929 17.851 1.00 63.98 106 LEU A O 1
ATOM 767 N N . PRO A 1 108 ? 0.949 -73.220 17.648 1.00 61.80 107 PRO A N 1
ATOM 768 C CA . PRO A 1 108 ? 0.369 -72.315 16.650 1.00 60.64 107 PRO A CA 1
ATOM 769 C C . PRO A 1 108 ? 0.042 -70.959 17.252 1.00 58.26 107 PRO A C 1
ATOM 770 O O . PRO A 1 108 ? -0.415 -70.854 18.392 1.00 59.54 107 PRO A O 1
ATOM 774 N N . TYR A 1 109 ? 0.286 -69.918 16.460 1.00 56.67 108 TYR A N 1
ATOM 775 C CA . TYR A 1 109 ? 0.204 -68.522 16.878 1.00 56.20 108 TYR A CA 1
ATOM 776 C C . TYR A 1 109 ? -0.781 -67.815 15.961 1.00 56.55 108 TYR A C 1
ATOM 777 O O . TYR A 1 109 ? -0.599 -67.818 14.738 1.00 57.88 108 TYR A O 1
ATOM 786 N N . ILE A 1 110 ? -1.834 -67.241 16.541 1.00 57.32 109 ILE A N 1
ATOM 787 C CA . ILE A 1 110 ? -2.772 -66.394 15.815 1.00 57.80 109 ILE A CA 1
ATOM 788 C C . ILE A 1 110 ? -2.563 -64.951 16.234 1.00 59.53 109 ILE A C 1
ATOM 789 O O . ILE A 1 110 ? -2.639 -64.626 17.425 1.00 59.42 109 ILE A O 1
ATOM 794 N N . GLY A 1 111 ? -2.368 -64.078 15.257 1.00 60.78 110 GLY A N 1
ATOM 795 C CA . GLY A 1 111 ? -2.245 -62.647 15.493 1.00 62.33 110 GLY A CA 1
ATOM 796 C C . GLY A 1 111 ? -3.462 -61.924 14.942 1.00 62.38 110 GLY A C 1
ATOM 797 O O . GLY A 1 111 ? -4.007 -62.309 13.902 1.00 63.80 110 GLY A O 1
ATOM 798 N N . CYS A 1 112 ? -3.891 -60.886 15.655 1.00 63.51 111 CYS A N 1
ATOM 799 C CA . CYS A 1 112 ? -4.969 -60.012 15.208 1.00 65.65 111 CYS A CA 1
ATOM 800 C C . CYS A 1 112 ? -4.520 -58.569 15.354 1.00 67.70 111 CYS A C 1
ATOM 801 O O . CYS A 1 112 ? 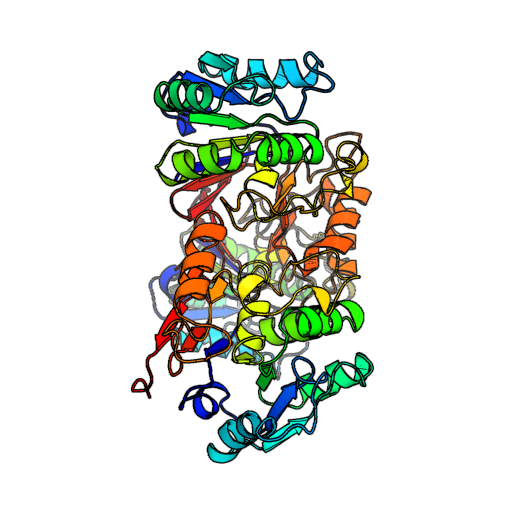-4.237 -58.122 16.471 1.00 67.73 111 CYS A O 1
ATOM 804 N N . SER A 1 113 ? -4.500 -57.833 14.239 1.00 67.43 112 SER A N 1
ATOM 805 C CA . SER A 1 113 ? -4.045 -56.444 14.227 1.00 66.22 112 SER A CA 1
ATOM 806 C C . SER A 1 113 ? -2.675 -56.310 14.889 1.00 64.92 112 SER A C 1
ATOM 807 O O . SER A 1 113 ? -1.660 -56.715 14.313 1.00 61.56 112 SER A O 1
ATOM 810 N N . ALA A 1 114 ? -2.640 -55.748 16.101 1.00 65.09 113 ALA A N 1
ATOM 811 C CA . ALA A 1 114 ? -1.373 -55.562 16.803 1.00 64.98 113 ALA A CA 1
ATOM 812 C C . ALA A 1 114 ? -0.668 -56.886 17.074 1.00 64.72 113 ALA A C 1
ATOM 813 O O . ALA A 1 114 ? 0.564 -56.924 17.160 1.00 62.86 113 ALA A O 1
ATOM 815 N N . GLY A 1 115 ? -1.428 -57.969 17.248 1.00 67.05 114 GLY A N 1
ATOM 816 C CA . GLY A 1 115 ? -0.813 -59.275 17.385 1.00 69.01 114 GLY A CA 1
ATOM 817 C C . GLY A 1 115 ? -0.137 -59.736 16.113 1.00 68.32 114 GLY A C 1
ATOM 818 O O . GLY A 1 115 ? 0.872 -60.447 16.160 1.00 71.28 114 GLY A O 1
ATOM 819 N N . SER A 1 116 ? -0.658 -59.314 14.961 1.00 68.72 115 SER A N 1
ATOM 820 C CA . SER A 1 116 ? -0.050 -59.707 13.698 1.00 66.76 115 SER A CA 1
ATOM 821 C C . SER A 1 116 ? 1.173 -58.864 13.377 1.00 64.68 115 SER A C 1
ATOM 822 O O . SER A 1 116 ? 2.086 -59.344 12.700 1.00 63.04 115 SER A O 1
ATOM 825 N N . VAL A 1 117 ? 1.219 -57.621 13.858 1.00 63.55 116 VAL A N 1
ATOM 826 C CA . VAL A 1 117 ? 2.322 -56.734 13.503 1.00 61.15 116 VAL A CA 1
ATOM 827 C C . VAL A 1 117 ? 3.566 -57.079 14.309 1.00 61.11 116 VAL A C 1
ATOM 828 O O . VAL A 1 117 ? 4.674 -57.143 13.762 1.00 61.42 116 VAL A O 1
ATOM 832 N N . VAL A 1 118 ? 3.399 -57.369 15.606 1.00 63.20 117 VAL A N 1
ATOM 833 C CA . VAL A 1 118 ? 4.546 -57.701 16.444 1.00 64.58 117 VAL A CA 1
ATOM 834 C C . VAL A 1 118 ? 5.166 -59.029 16.061 1.00 64.13 117 VAL A C 1
ATOM 835 O O . VAL A 1 118 ? 6.302 -59.307 16.450 1.00 62.90 117 VAL A O 1
ATOM 839 N N . ALA A 1 119 ? 4.450 -59.864 15.309 1.00 63.32 118 ALA A N 1
ATOM 840 C CA . ALA A 1 119 ? 5.030 -61.107 14.833 1.00 61.43 118 ALA A CA 1
ATOM 841 C C . ALA A 1 119 ? 6.091 -60.869 13.775 1.00 59.40 118 ALA A C 1
ATOM 842 O O . ALA A 1 119 ? 6.936 -61.743 13.552 1.00 58.09 118 ALA A O 1
ATOM 844 N N . GLY A 1 120 ? 6.082 -59.700 13.142 1.00 60.26 119 GLY A N 1
ATOM 845 C CA . GLY A 1 120 ? 6.990 -59.419 12.062 1.00 60.41 119 GLY A CA 1
ATOM 846 C C . GLY A 1 120 ? 8.282 -58.800 12.535 1.00 61.00 119 GLY A C 1
ATOM 847 O O . GLY A 1 120 ? 8.610 -58.809 13.727 1.00 61.06 119 GLY A O 1
ATOM 848 N N . PRO A 1 121 ? 9.023 -58.205 11.597 1.00 62.31 120 PRO A N 1
ATOM 849 C CA . PRO A 1 121 ? 10.350 -57.671 11.940 1.00 61.43 120 PRO A CA 1
ATOM 850 C C . PRO A 1 121 ? 10.302 -56.396 12.764 1.00 63.48 120 PRO A C 1
ATOM 851 O O . PRO A 1 121 ? 11.221 -56.154 13.554 1.00 63.94 120 PRO A O 1
ATOM 855 N N . THR A 1 122 ? 9.266 -55.574 12.616 1.00 64.80 121 THR A N 1
ATOM 856 C CA . THR A 1 122 ? 9.223 -54.300 13.320 1.00 65.93 121 THR A CA 1
ATOM 857 C C . THR A 1 122 ? 7.783 -53.850 13.519 1.00 67.77 121 THR A C 1
ATOM 858 O O . THR A 1 122 ? 6.858 -54.319 12.846 1.00 71.20 121 THR A O 1
ATOM 862 N N . ILE A 1 123 ? 7.603 -52.946 14.481 1.00 67.76 122 ILE A N 1
ATOM 863 C CA . ILE A 1 123 ? 6.340 -52.238 14.655 1.00 67.31 122 ILE A CA 1
ATOM 864 C C . ILE A 1 123 ? 6.430 -50.790 14.207 1.00 68.31 122 ILE A C 1
ATOM 865 O O . ILE A 1 123 ? 5.449 -50.044 14.342 1.00 68.62 122 ILE A O 1
ATOM 870 N N . GLU A 1 124 ? 7.575 -50.367 13.668 1.00 69.04 123 GLU A N 1
ATOM 871 C CA . GLU A 1 124 ? 7.728 -48.975 13.265 1.00 70.72 123 GLU A CA 1
ATOM 872 C C . GLU A 1 124 ? 6.819 -48.614 12.101 1.00 69.23 123 GLU A C 1
ATOM 873 O O . GLU A 1 124 ? 6.446 -47.448 11.953 1.00 69.61 123 GLU A O 1
ATOM 879 N N . ALA A 1 125 ? 6.453 -49.586 11.267 1.00 67.74 124 ALA A N 1
ATOM 880 C CA . ALA A 1 125 ? 5.629 -49.275 10.106 1.00 67.20 124 ALA A CA 1
ATOM 881 C C . ALA A 1 125 ? 4.179 -48.950 10.464 1.00 68.24 124 ALA A C 1
ATOM 882 O O . ALA A 1 125 ? 3.456 -48.413 9.616 1.00 68.40 124 ALA A O 1
ATOM 884 N N . VAL A 1 126 ? 3.734 -49.236 11.686 1.00 68.23 125 VAL A N 1
ATOM 885 C CA . VAL A 1 126 ? 2.374 -48.901 12.085 1.00 70.62 125 VAL A CA 1
ATOM 886 C C . VAL A 1 126 ? 2.332 -47.677 12.993 1.00 75.03 125 VAL A C 1
ATOM 887 O O . VAL A 1 126 ? 1.304 -47.413 13.620 1.00 76.37 125 VAL A O 1
ATOM 891 N N . SER A 1 127 ? 3.423 -46.914 13.070 1.00 78.85 126 SER A N 1
ATOM 892 C CA . SER A 1 127 ? 3.463 -45.767 13.971 1.00 82.13 126 SER A CA 1
ATOM 893 C C . SER A 1 127 ? 2.539 -44.635 13.536 1.00 79.84 126 SER A C 1
ATOM 894 O O . SER A 1 127 ? 2.277 -43.733 14.337 1.00 80.44 126 SER A O 1
ATOM 897 N N . LEU A 1 128 ? 2.000 -44.679 12.323 1.00 75.57 127 LEU A N 1
ATOM 898 C CA . LEU A 1 128 ? 0.946 -43.755 11.940 1.00 73.56 127 LEU A CA 1
ATOM 899 C C . LEU A 1 128 ? -0.428 -44.335 12.204 1.00 74.36 127 LEU A C 1
ATOM 900 O O . LEU A 1 128 ? -1.427 -43.654 11.976 1.00 76.50 127 LEU A O 1
ATOM 905 N N . MET A 1 129 ? -0.490 -45.574 12.684 1.00 75.41 128 MET A N 1
ATOM 906 C CA . MET A 1 129 ? -1.733 -46.236 13.049 1.00 79.08 128 MET A CA 1
ATOM 907 C C . MET A 1 129 ? -1.939 -46.266 14.561 1.00 79.66 128 MET A C 1
ATOM 908 O O . MET A 1 129 ? -2.954 -45.781 15.074 1.00 79.99 128 MET A O 1
ATOM 913 N N . ASP A 1 130 ? -0.986 -46.836 15.288 1.00 79.36 129 ASP A N 1
ATOM 914 C CA . ASP A 1 130 ? -0.998 -46.819 16.741 1.00 80.02 129 ASP A CA 1
ATOM 915 C C . ASP A 1 130 ? -0.003 -45.781 17.241 1.00 79.69 129 ASP A C 1
ATOM 916 O O . ASP A 1 130 ? 1.040 -45.560 16.620 1.00 78.53 129 ASP A O 1
ATOM 921 N N . SER A 1 131 ? -0.343 -45.126 18.345 1.00 82.18 130 SER A N 1
ATOM 922 C CA . SER A 1 131 ? 0.507 -44.057 18.857 1.00 85.40 130 SER A CA 1
ATOM 923 C C . SER A 1 131 ? 1.741 -44.641 19.538 1.00 86.59 130 SER A C 1
ATOM 924 O O . SER A 1 131 ? 1.613 -45.517 20.401 1.00 85.78 130 SER A O 1
ATOM 927 N N . PRO A 1 132 ? 2.945 -44.184 19.178 1.00 88.88 131 PRO A N 1
ATOM 928 C CA . PRO A 1 132 ? 4.150 -44.610 19.900 1.00 90.27 131 PRO A CA 1
ATOM 929 C C . PRO A 1 132 ? 4.325 -43.916 21.235 1.00 93.32 131 PRO A C 1
ATOM 930 O O . PRO A 1 132 ? 5.206 -44.311 22.013 1.00 97.59 131 PRO A O 1
ATOM 934 N N . ASP A 1 133 ? 3.531 -42.883 21.513 1.00 94.87 132 ASP A N 1
ATOM 935 C CA . ASP A 1 133 ? 3.686 -42.127 22.746 1.00 95.02 132 ASP A CA 1
ATOM 936 C C . ASP A 1 133 ? 3.220 -42.907 23.965 1.00 94.11 132 ASP A C 1
ATOM 937 O O . ASP A 1 133 ? 3.585 -42.551 25.089 1.00 93.98 132 ASP A O 1
ATOM 942 N N . ILE A 1 134 ? 2.442 -43.973 23.768 1.00 90.60 133 ILE A N 1
ATOM 943 C CA . ILE A 1 134 ? 1.986 -44.781 24.889 1.00 89.77 133 ILE A CA 1
ATOM 944 C C . ILE A 1 134 ? 3.125 -45.558 25.536 1.00 89.23 133 ILE A C 1
ATOM 945 O O . ILE A 1 134 ? 2.968 -46.073 26.647 1.00 90.49 133 ILE A O 1
ATOM 950 N N . ALA A 1 135 ? 4.278 -45.636 24.879 1.00 90.63 134 ALA A N 1
ATOM 951 C CA . ALA A 1 135 ? 5.460 -46.316 25.409 1.00 92.45 134 ALA A CA 1
ATOM 952 C C . ALA A 1 135 ? 6.664 -45.397 25.249 1.00 95.84 134 ALA A C 1
ATOM 953 O O . ALA A 1 135 ? 7.573 -45.669 24.455 1.00 94.50 134 ALA A O 1
ATOM 955 N N . PRO A 1 136 ? 6.693 -44.280 25.983 1.00 99.75 135 PRO A N 1
ATOM 956 C CA . PRO A 1 136 ? 7.781 -43.308 25.795 1.00 101.24 135 PRO A CA 1
ATOM 957 C C . PRO A 1 136 ? 9.144 -43.857 26.147 1.00 100.98 135 PRO A C 1
ATOM 958 O O . PRO A 1 136 ? 10.154 -43.331 25.664 1.00 101.51 135 PRO A O 1
ATOM 962 N N . ASP A 1 137 ? 9.206 -44.894 26.976 1.00 100.06 136 ASP A N 1
ATOM 963 C CA . ASP A 1 137 ? 10.462 -45.495 27.389 1.00 99.04 136 ASP A CA 1
ATOM 964 C C . ASP A 1 137 ? 10.815 -46.718 26.556 1.00 96.70 136 ASP A C 1
ATOM 965 O O . ASP A 1 137 ? 11.703 -47.483 26.941 1.00 97.77 136 ASP A O 1
ATOM 970 N N . LEU A 1 138 ? 10.145 -46.913 25.424 1.00 96.07 137 LEU A N 1
ATOM 971 C CA . LEU A 1 138 ? 10.428 -48.020 24.519 1.00 93.06 137 LEU A CA 1
ATOM 972 C C . LEU A 1 138 ? 11.517 -47.600 23.536 1.00 92.53 137 LEU A C 1
ATOM 973 O O . LEU A 1 138 ? 11.287 -46.761 22.662 1.00 93.84 137 LEU A O 1
ATOM 978 N N . LYS A 1 139 ? 12.703 -48.196 23.673 1.00 93.44 138 LYS A N 1
ATOM 979 C CA . LYS A 1 139 ? 13.830 -47.792 22.843 1.00 95.49 138 LYS A CA 1
ATOM 980 C C . LYS A 1 139 ? 13.846 -48.514 21.500 1.00 97.40 138 LYS A C 1
ATOM 981 O O . LYS A 1 139 ? 14.015 -47.880 20.453 1.00 106.57 138 LYS A O 1
ATOM 983 N N . ASP A 1 140 ? 13.704 -49.835 21.511 1.00 88.05 139 ASP A N 1
ATOM 984 C CA . ASP A 1 140 ? 13.875 -50.657 20.317 1.00 79.91 139 ASP A CA 1
ATOM 985 C C . ASP A 1 140 ? 12.519 -51.059 19.740 1.00 75.10 139 ASP A C 1
ATOM 986 O O . ASP A 1 140 ? 11.669 -51.588 20.460 1.00 74.73 139 ASP A O 1
ATOM 991 N N . TYR A 1 141 ? 12.324 -50.809 18.445 1.00 71.26 140 TYR A N 1
ATOM 992 C CA . TYR A 1 141 ? 11.076 -51.120 17.754 1.00 68.16 140 TYR A CA 1
ATOM 993 C C . TYR A 1 141 ? 11.084 -52.482 17.059 1.00 66.55 140 TYR A C 1
ATOM 994 O O . TYR A 1 141 ? 10.169 -52.764 16.276 1.00 64.94 140 TYR A O 1
ATOM 1003 N N . THR A 1 142 ? 12.102 -53.310 17.297 1.00 64.29 141 THR A N 1
ATOM 1004 C CA . THR A 1 142 ? 12.172 -54.630 16.677 1.00 62.18 141 THR A CA 1
ATOM 1005 C C . THR A 1 142 ? 11.044 -55.527 17.172 1.00 59.47 141 THR A C 1
ATOM 1006 O O . THR A 1 142 ? 10.730 -55.560 18.366 1.00 61.15 141 THR A O 1
ATOM 1010 N N . GLY A 1 143 ? 10.433 -56.260 16.244 1.00 58.01 142 GLY A N 1
ATOM 1011 C CA . GLY A 1 143 ? 9.378 -57.195 16.571 1.00 57.46 142 GLY A CA 1
ATOM 1012 C C . GLY A 1 143 ? 9.909 -58.565 16.955 1.00 58.88 142 GLY A C 1
ATOM 1013 O O . GLY A 1 143 ? 11.106 -58.773 17.158 1.00 58.23 142 GLY A O 1
ATOM 1014 N N . LEU A 1 144 ? 8.985 -59.530 17.014 1.00 58.83 143 LEU A N 1
ATOM 1015 C CA . LEU A 1 144 ? 9.360 -60.885 17.393 1.00 57.71 143 LEU A CA 1
ATOM 1016 C C . LEU A 1 144 ? 10.112 -61.610 16.289 1.00 57.57 143 LEU A C 1
ATOM 1017 O O . LEU A 1 144 ? 10.856 -62.557 16.578 1.00 59.16 143 LEU A O 1
ATOM 1022 N N . GLY A 1 145 ? 9.948 -61.181 15.040 1.00 57.98 144 GLY A N 1
ATOM 1023 C CA . GLY A 1 145 ? 10.630 -61.834 13.944 1.00 57.03 144 GLY A CA 1
ATOM 1024 C C . GLY A 1 145 ? 10.116 -63.213 13.612 1.00 58.64 144 GLY A C 1
ATOM 1025 O O . GLY A 1 145 ? 10.819 -63.981 12.956 1.00 58.32 144 GLY A O 1
ATOM 1026 N N . LEU A 1 146 ? 8.896 -63.546 14.030 1.00 58.83 145 LEU A N 1
ATOM 1027 C CA . LEU A 1 146 ? 8.312 -64.821 13.645 1.00 57.76 145 LEU A CA 1
ATOM 1028 C C . LEU A 1 146 ? 8.006 -64.865 12.153 1.00 56.90 145 LEU A C 1
ATOM 1029 O O . LEU A 1 146 ? 7.913 -65.954 11.576 1.00 55.42 145 LEU A O 1
ATOM 1034 N N . THR A 1 147 ? 7.834 -63.706 11.526 1.00 57.44 146 THR A N 1
ATOM 1035 C CA . THR A 1 147 ? 7.697 -63.594 10.085 1.00 58.40 146 THR A CA 1
ATOM 1036 C C . THR A 1 147 ? 8.523 -62.405 9.631 1.00 61.66 146 THR A C 1
ATOM 1037 O O . THR A 1 147 ? 8.753 -61.469 10.395 1.00 63.83 146 THR A O 1
ATOM 1041 N N . GLU A 1 148 ? 8.994 -62.464 8.395 1.00 67.22 147 GLU A N 1
ATOM 1042 C CA . GLU A 1 148 ? 9.676 -61.331 7.795 1.00 69.76 147 GLU A CA 1
ATOM 1043 C C . GLU A 1 148 ? 8.717 -60.343 7.159 1.00 67.45 147 GLU A C 1
ATOM 1044 O O . GLU A 1 148 ? 9.141 -59.246 6.797 1.00 71.06 147 GLU A O 1
ATOM 1050 N N . LEU A 1 149 ? 7.452 -60.713 6.991 1.00 63.83 148 LEU A N 1
ATOM 1051 C CA . LEU A 1 149 ? 6.473 -59.830 6.373 1.00 60.21 148 LEU A CA 1
ATOM 1052 C C . LEU A 1 149 ? 5.983 -58.805 7.391 1.00 59.00 148 LEU A C 1
ATOM 1053 O O . LEU A 1 149 ? 5.652 -59.158 8.527 1.00 58.38 148 LEU A O 1
ATOM 1058 N N . ALA A 1 150 ? 5.940 -57.537 6.989 1.00 58.97 149 ALA A N 1
ATOM 1059 C CA . ALA A 1 150 ? 5.480 -56.459 7.865 1.00 60.22 149 ALA A CA 1
ATOM 1060 C C . ALA A 1 150 ? 3.997 -56.214 7.607 1.00 60.75 149 ALA A C 1
ATOM 1061 O O . ALA A 1 150 ? 3.625 -55.546 6.640 1.00 62.76 149 ALA A O 1
ATOM 1063 N N . VAL A 1 151 ? 3.147 -56.741 8.476 1.00 61.76 150 VAL A N 1
ATOM 1064 C CA . VAL A 1 151 ? 1.709 -56.693 8.245 1.00 63.14 150 VAL A CA 1
ATOM 1065 C C . VAL A 1 151 ? 1.187 -55.288 8.509 1.00 62.78 150 VAL A C 1
ATOM 1066 O O . VAL A 1 151 ? 1.479 -54.686 9.547 1.00 63.23 150 VAL A O 1
ATOM 1070 N N . ILE A 1 152 ? 0.420 -54.757 7.565 1.00 61.75 151 ILE A N 1
ATOM 1071 C CA . ILE A 1 152 ? -0.275 -53.490 7.775 1.00 60.87 151 ILE A CA 1
ATOM 1072 C C . ILE A 1 152 ? -1.769 -53.789 7.769 1.00 59.50 151 ILE A C 1
ATOM 1073 O O . ILE A 1 152 ? -2.352 -53.998 6.695 1.00 61.37 151 ILE A O 1
ATOM 1078 N N . PRO A 1 153 ? -2.418 -53.840 8.929 1.00 59.92 152 PRO A N 1
ATOM 1079 C CA . PRO A 1 153 ? -3.795 -54.337 8.998 1.00 59.92 152 PRO A CA 1
ATOM 1080 C C . PRO A 1 153 ? -4.797 -53.250 8.643 1.00 61.71 152 PRO A C 1
ATOM 1081 O O . PRO A 1 153 ? -4.484 -52.057 8.628 1.00 62.85 152 PRO A O 1
ATOM 1085 N N . HIS A 1 154 ? -6.039 -53.688 8.413 1.00 61.95 153 HIS A N 1
ATOM 1086 C CA . HIS A 1 154 ? -7.146 -52.788 8.089 1.00 63.96 153 HIS A CA 1
ATOM 1087 C C . HIS A 1 154 ? -6.840 -51.980 6.834 1.00 65.09 153 HIS A C 1
ATOM 1088 O O . HIS A 1 154 ? -7.235 -50.825 6.708 1.00 68.01 153 HIS A O 1
ATOM 1095 N N . ALA A 1 155 ? -6.155 -52.613 5.883 1.00 65.40 154 ALA A N 1
ATOM 1096 C CA . ALA A 1 155 ? -5.652 -51.928 4.697 1.00 67.29 154 ALA A CA 1
ATOM 1097 C C . ALA A 1 155 ? -6.758 -51.412 3.785 1.00 69.84 154 ALA A C 1
ATOM 1098 O O . ALA A 1 155 ? -6.466 -50.648 2.860 1.00 70.77 154 ALA A O 1
ATOM 1100 N N . SER A 1 156 ? -8.004 -51.832 3.997 1.00 73.23 155 SER A N 1
ATOM 1101 C CA . SER A 1 156 ? -9.111 -51.315 3.197 1.00 75.68 155 SER A CA 1
ATOM 1102 C C . SER A 1 156 ? -9.448 -49.872 3.536 1.00 77.76 155 SER A C 1
ATOM 1103 O O . SER A 1 156 ? -10.080 -49.191 2.723 1.00 77.96 155 SER A O 1
ATOM 1106 N N . GLY A 1 157 ? -9.020 -49.386 4.699 1.00 79.95 156 GLY A N 1
ATOM 1107 C CA . GLY A 1 157 ? -9.410 -48.070 5.163 1.00 82.62 156 GLY A CA 1
ATOM 1108 C C . GLY A 1 157 ? -10.776 -48.019 5.801 1.00 84.44 156 GLY A C 1
ATOM 1109 O O . GLY A 1 157 ? -11.386 -46.946 5.865 1.00 84.98 156 GLY A O 1
ATOM 1110 N N . SER A 1 158 ? -11.258 -49.151 6.299 1.00 86.13 157 SER A N 1
ATOM 1111 C CA . SER A 1 158 ? -12.607 -49.294 6.813 1.00 89.75 157 SER A CA 1
ATOM 1112 C C . SER A 1 158 ? -12.708 -48.969 8.292 1.00 91.48 157 SER A C 1
ATOM 1113 O O . SER A 1 158 ? -13.803 -49.036 8.849 1.00 94.02 157 SER A O 1
ATOM 1116 N N . ILE A 1 159 ? -11.611 -48.633 8.942 1.00 92.53 158 ILE A N 1
ATOM 1117 C CA . ILE A 1 159 ? -11.643 -48.198 10.333 1.00 95.05 158 ILE A CA 1
ATOM 1118 C C . ILE A 1 159 ? -11.413 -46.697 10.364 1.00 95.58 158 ILE A C 1
ATOM 1119 O O . ILE A 1 159 ? -10.552 -46.169 9.648 1.00 95.93 158 ILE A O 1
ATOM 1124 N N . SER A 1 160 ? -12.195 -46.004 11.193 1.00 97.27 159 SER A N 1
ATOM 1125 C CA . SER A 1 160 ? -12.147 -44.550 11.207 1.00 97.33 159 SER A CA 1
ATOM 1126 C C . SER A 1 160 ? -10.814 -44.045 11.738 1.00 96.49 159 SER A C 1
ATOM 1127 O O . SER A 1 160 ? -10.309 -43.021 11.265 1.00 95.68 159 SER A O 1
ATOM 1130 N N . GLN A 1 161 ? -10.227 -44.750 12.708 1.00 94.47 160 GLN A N 1
ATOM 1131 C CA . GLN A 1 161 ? -8.927 -44.352 13.232 1.00 92.08 160 GLN A CA 1
ATOM 1132 C C . GLN A 1 161 ? -7.798 -44.569 12.228 1.00 88.05 160 GLN A C 1
ATOM 1133 O O . GLN A 1 161 ? -6.735 -43.961 12.378 1.00 88.39 160 GLN A O 1
ATOM 1135 N N . PHE A 1 162 ? -7.994 -45.421 11.222 1.00 84.69 161 PHE A N 1
ATOM 1136 C CA . PHE A 1 162 ? -6.958 -45.746 10.241 1.00 80.86 161 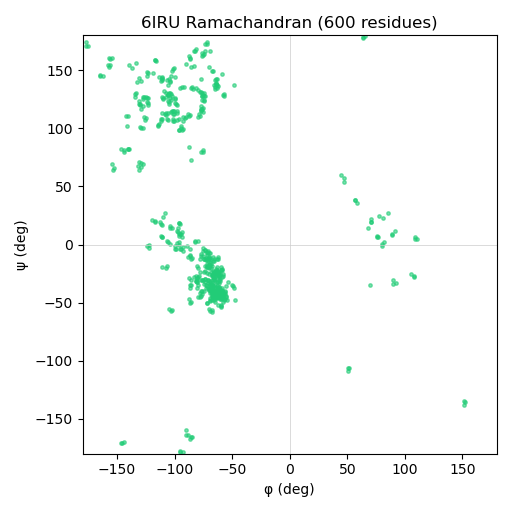PHE A CA 1
ATOM 1137 C C . PHE A 1 162 ? -7.535 -45.617 8.836 1.00 79.36 161 PHE A C 1
ATOM 1138 O O . PHE A 1 162 ? -7.737 -46.615 8.135 1.00 79.13 161 PHE A O 1
ATOM 1140 N N . PRO A 1 163 ? -7.803 -44.395 8.390 1.00 77.07 162 PRO A N 1
ATOM 1141 C CA . PRO A 1 163 ? -8.377 -44.201 7.055 1.00 76.36 162 PRO A CA 1
ATOM 1142 C C . PRO A 1 163 ? -7.344 -44.449 5.965 1.00 73.80 162 PRO A C 1
ATOM 1143 O O . PRO A 1 163 ? -6.138 -44.523 6.207 1.00 72.24 162 PRO A O 1
ATOM 1147 N N . ILE A 1 164 ? -7.849 -44.567 4.733 1.00 72.78 163 ILE A N 1
ATOM 1148 C CA . ILE A 1 164 ? -7.016 -44.947 3.597 1.00 71.23 163 ILE A CA 1
ATOM 1149 C C . ILE A 1 164 ? -5.909 -43.934 3.345 1.00 73.10 163 ILE A C 1
ATOM 1150 O O . ILE A 1 164 ? -4.880 -44.274 2.750 1.00 71.36 163 ILE A O 1
ATOM 1155 N N . GLU A 1 165 ? -6.105 -42.685 3.769 1.00 78.03 164 GLU A N 1
ATOM 1156 C CA . GLU A 1 165 ? -5.073 -41.668 3.621 1.00 81.32 164 GLU A CA 1
ATOM 1157 C C . GLU A 1 165 ? -3.831 -42.008 4.432 1.00 82.66 164 GLU A C 1
ATOM 1158 O O . GLU A 1 165 ? -2.708 -41.831 3.950 1.00 80.05 164 GLU A O 1
ATOM 1164 N N . THR A 1 166 ? -4.008 -42.521 5.653 1.00 85.74 165 THR A N 1
ATOM 1165 C CA . THR A 1 166 ? -2.852 -42.827 6.494 1.00 86.58 165 THR A CA 1
ATOM 1166 C C . THR A 1 166 ? -2.217 -44.169 6.145 1.00 81.00 165 THR A C 1
ATOM 1167 O O . THR A 1 166 ? -1.005 -44.343 6.332 1.00 80.71 165 THR A O 1
ATOM 1171 N N . ILE A 1 167 ? -3.010 -45.136 5.676 1.00 76.78 166 ILE A N 1
ATOM 1172 C CA . ILE A 1 167 ? -2.424 -46.341 5.092 1.00 72.23 166 ILE A CA 1
ATOM 1173 C C . ILE A 1 167 ? -1.563 -45.965 3.895 1.00 72.00 166 ILE A C 1
ATOM 1174 O O . ILE A 1 167 ? -0.489 -46.539 3.678 1.00 68.93 166 ILE A O 1
ATOM 1179 N N . ALA A 1 168 ? -2.027 -45.005 3.089 1.00 73.23 167 ALA A N 1
ATOM 1180 C CA . ALA A 1 168 ? -1.208 -44.514 1.985 1.00 73.93 167 ALA A CA 1
ATOM 1181 C C . ALA A 1 168 ? 0.056 -43.838 2.512 1.00 74.23 167 ALA A C 1
ATOM 1182 O O . ALA A 1 168 ? 1.157 -44.059 1.991 1.00 75.22 167 ALA A O 1
ATOM 1184 N N . ASP A 1 169 ? -0.083 -43.033 3.569 1.00 79.12 168 ASP A N 1
ATOM 1185 C CA . ASP A 1 169 ? 1.078 -42.392 4.175 1.00 81.88 168 ASP A CA 1
ATOM 1186 C C . ASP A 1 169 ? 2.048 -43.431 4.710 1.00 78.14 168 ASP A C 1
ATOM 1187 O O . ASP A 1 169 ? 3.270 -43.239 4.657 1.00 78.72 168 ASP A O 1
ATOM 1192 N N . THR A 1 170 ? 1.517 -44.529 5.256 1.00 75.14 169 THR A N 1
ATOM 1193 C CA . THR A 1 170 ? 2.369 -45.607 5.741 1.00 70.71 169 THR A CA 1
ATOM 1194 C C . THR A 1 170 ? 3.176 -46.230 4.606 1.00 68.28 169 THR A C 1
ATOM 1195 O O . THR A 1 170 ? 4.364 -46.535 4.773 1.00 67.45 169 THR A O 1
ATOM 1199 N N . VAL A 1 171 ? 2.562 -46.397 3.434 1.00 68.09 170 VAL A N 1
ATOM 1200 C CA . VAL A 1 171 ? 3.299 -46.942 2.297 1.00 68.61 170 VAL A CA 1
ATOM 1201 C C . VAL A 1 171 ? 4.363 -45.955 1.827 1.00 68.79 170 VAL A C 1
ATOM 1202 O O . VAL A 1 171 ? 5.493 -46.346 1.514 1.00 70.70 170 VAL A O 1
ATOM 1206 N N . ARG A 1 172 ? 4.020 -44.663 1.769 1.00 71.69 171 ARG A N 1
ATOM 1207 C CA . ARG A 1 172 ? 5.003 -43.642 1.410 1.00 70.59 171 ARG A CA 1
ATOM 1208 C C . ARG A 1 172 ? 6.183 -43.646 2.377 1.00 71.38 171 ARG A C 1
ATOM 1209 O O . ARG A 1 172 ? 7.334 -43.450 1.964 1.00 69.53 171 ARG A O 1
ATOM 1211 N N . THR A 1 173 ? 5.920 -43.881 3.665 1.00 70.32 172 THR A N 1
ATOM 1212 C CA . THR A 1 173 ? 6.934 -43.718 4.701 1.00 68.29 172 THR A CA 1
ATOM 1213 C C . THR A 1 173 ? 7.799 -44.965 4.901 1.00 66.05 172 THR A C 1
ATOM 1214 O O . THR A 1 173 ? 9.012 -44.851 5.106 1.00 64.08 172 THR A O 1
ATOM 1218 N N . TYR A 1 174 ? 7.217 -46.161 4.809 1.00 66.26 173 TYR A N 1
ATOM 1219 C CA . TYR A 1 174 ? 7.928 -47.381 5.161 1.00 65.39 173 TYR A CA 1
ATOM 1220 C C . TYR A 1 174 ? 8.006 -48.384 4.025 1.00 64.86 173 TYR A C 1
ATOM 1221 O O . TYR A 1 174 ? 8.626 -49.442 4.195 1.00 62.67 173 TYR A O 1
ATOM 1230 N N . GLY A 1 175 ? 7.426 -48.069 2.866 1.00 67.38 174 GLY A N 1
ATOM 1231 C CA . GLY A 1 175 ? 7.339 -49.046 1.795 1.00 68.37 174 GLY A CA 1
ATOM 1232 C C . GLY A 1 175 ? 8.667 -49.424 1.170 1.00 67.29 174 GLY A C 1
ATOM 1233 O O . GLY A 1 175 ? 8.808 -50.530 0.644 1.00 67.39 174 GLY A O 1
ATOM 1234 N N . GLU A 1 176 ? 9.660 -48.533 1.225 1.00 68.14 175 GLU A N 1
ATOM 1235 C CA . GLU A 1 176 ? 10.916 -48.835 0.547 1.00 68.62 175 GLU A CA 1
ATOM 1236 C C . GLU A 1 176 ? 11.758 -49.816 1.353 1.00 69.27 175 GLU A C 1
ATOM 1237 O O . GLU A 1 176 ? 12.244 -50.810 0.804 1.00 69.00 175 GLU A O 1
ATOM 1243 N N . ARG A 1 177 ? 11.888 -49.607 2.662 1.00 70.76 176 ARG A N 1
ATOM 1244 C CA . ARG A 1 177 ? 12.729 -50.518 3.430 1.00 70.29 176 ARG A CA 1
ATOM 1245 C C . ARG A 1 177 ? 11.979 -51.757 3.881 1.00 67.16 176 ARG A C 1
ATOM 1246 O O . ARG A 1 177 ? 12.569 -52.843 3.939 1.00 65.79 176 ARG A O 1
ATOM 1254 N N . TRP A 1 178 ? 10.675 -51.644 4.108 1.00 66.22 177 TRP A N 1
ATOM 1255 C CA . TRP A 1 178 ? 10.059 -52.797 4.720 1.00 64.13 177 TRP A CA 1
ATOM 1256 C C . TRP A 1 178 ? 9.119 -53.499 3.758 1.00 59.86 177 TRP A C 1
ATOM 1257 O O . TRP A 1 178 ? 8.397 -52.845 2.997 1.00 59.66 177 TRP A O 1
ATOM 1268 N N . PRO A 1 179 ? 9.085 -54.814 3.797 1.00 56.75 178 PRO A N 1
ATOM 1269 C CA . PRO A 1 179 ? 8.188 -55.569 2.913 1.00 57.20 178 PRO A CA 1
ATOM 1270 C C . PRO A 1 179 ? 6.750 -55.480 3.425 1.00 57.81 178 PRO A C 1
ATOM 1271 O O . PRO A 1 179 ? 6.207 -56.365 4.107 1.00 58.81 178 PRO A O 1
ATOM 1275 N N . LEU A 1 180 ? 6.119 -54.351 3.113 1.00 59.96 179 LEU A N 1
ATOM 1276 C CA . LEU A 1 180 ? 4.760 -54.105 3.564 1.00 61.13 179 LEU A CA 1
ATOM 1277 C C . LEU A 1 180 ? 3.799 -55.108 2.943 1.00 61.71 179 LEU A C 1
ATOM 1278 O O . LEU A 1 180 ? 3.883 -55.427 1.754 1.00 63.11 179 LEU A O 1
ATOM 1283 N N . CYS A 1 181 ? 2.877 -55.600 3.761 1.00 62.90 180 CYS A N 1
ATOM 1284 C CA . CYS A 1 181 ? 1.810 -56.483 3.315 1.00 62.98 180 CYS A CA 1
ATOM 1285 C C . CYS A 1 181 ? 0.485 -55.862 3.729 1.00 62.83 180 CYS A C 1
ATOM 1286 O O . CYS A 1 181 ? 0.165 -55.814 4.921 1.00 61.27 180 CYS A O 1
ATOM 1289 N N . LEU A 1 182 ? -0.272 -55.368 2.752 1.00 61.13 181 LEU A N 1
ATOM 1290 C CA . LEU A 1 182 ? -1.566 -54.756 3.033 1.00 59.91 181 LEU A CA 1
ATOM 1291 C C . LEU A 1 182 ? -2.578 -55.858 3.325 1.00 59.94 181 LEU A C 1
ATOM 1292 O O . LEU A 1 182 ? -2.931 -56.634 2.429 1.00 59.63 181 LEU A O 1
ATOM 1297 N N . LEU A 1 183 ? -3.075 -55.923 4.557 1.00 60.93 182 LEU A N 1
ATOM 1298 C CA . LEU A 1 183 ? -4.160 -56.840 4.879 1.00 62.82 182 LEU A CA 1
ATOM 1299 C C . LEU A 1 183 ? -5.451 -56.090 5.152 1.00 63.79 182 LEU A C 1
ATOM 1300 O O . LEU A 1 183 ? -5.509 -55.221 6.033 1.00 65.08 182 LEU A O 1
ATOM 1305 N N . ARG A 1 184 ? -6.487 -56.470 4.421 1.00 66.52 183 ARG A N 1
ATOM 1306 C CA . ARG A 1 184 ? -7.829 -55.966 4.645 1.00 69.56 183 ARG A CA 1
ATOM 1307 C C . ARG A 1 184 ? -8.523 -56.806 5.711 1.00 67.77 183 ARG A C 1
ATOM 1308 O O . ARG A 1 184 ? -8.212 -57.986 5.904 1.00 66.91 183 ARG A O 1
ATOM 1316 N N . ASP A 1 185 ? -9.461 -56.184 6.412 1.00 67.84 184 ASP A N 1
ATOM 1317 C CA . ASP A 1 185 ? -10.250 -56.913 7.390 1.00 66.73 184 ASP A CA 1
ATOM 1318 C C . ASP A 1 185 ? -10.942 -58.083 6.704 1.00 64.67 184 ASP A C 1
ATOM 1319 O O . ASP A 1 185 ? -11.511 -57.932 5.619 1.00 64.60 184 ASP A O 1
ATOM 1324 N N . GLY A 1 186 ? -10.805 -59.274 7.284 1.00 63.33 185 GLY A N 1
ATOM 1325 C CA . GLY A 1 186 ? -11.275 -60.481 6.666 1.00 64.33 185 GLY A CA 1
ATOM 1326 C C . GLY A 1 186 ? -10.169 -61.334 6.086 1.00 63.73 185 GLY A C 1
ATOM 1327 O O . GLY A 1 186 ? -10.360 -62.542 5.903 1.00 65.81 185 GLY A O 1
ATOM 1328 N N . GLN A 1 187 ? -9.043 -60.721 5.730 1.00 63.89 186 GLN A N 1
ATOM 1329 C CA . GLN A 1 187 ? -7.903 -61.454 5.208 1.00 63.61 186 GLN A CA 1
ATOM 1330 C C . GLN A 1 187 ? -7.020 -61.925 6.348 1.00 67.07 186 GLN A C 1
ATOM 1331 O O . GLN A 1 187 ? -7.105 -61.429 7.474 1.00 74.58 186 GLN A O 1
ATOM 1337 N N . ALA A 1 188 ? -6.175 -62.904 6.040 1.00 65.05 187 ALA A N 1
ATOM 1338 C CA . ALA A 1 188 ? -5.201 -63.416 6.992 1.00 62.61 187 ALA A CA 1
ATOM 1339 C C . ALA A 1 188 ? -4.063 -64.083 6.234 1.00 58.08 187 ALA A C 1
ATOM 1340 O O . ALA A 1 188 ? -4.237 -64.545 5.106 1.00 58.23 187 ALA A O 1
ATOM 1342 N N . LEU A 1 189 ? -2.899 -64.121 6.865 1.00 56.40 188 LEU A N 1
ATOM 1343 C CA . LEU A 1 189 ? -1.742 -64.835 6.337 1.00 55.70 188 LEU A CA 1
ATOM 1344 C C . LEU A 1 189 ? -1.600 -66.156 7.081 1.00 56.79 188 LEU A C 1
ATOM 1345 O O . LEU A 1 189 ? -1.341 -66.172 8.290 1.00 56.53 188 LEU A O 1
ATOM 1350 N N . TRP A 1 190 ? -1.766 -67.260 6.357 1.00 58.97 189 TRP A N 1
ATOM 1351 C CA . TRP A 1 190 ? -1.539 -68.597 6.902 1.00 60.28 189 TRP A CA 1
ATOM 1352 C C . TRP A 1 190 ? -0.108 -69.001 6.556 1.00 61.70 189 TRP A C 1
ATOM 1353 O O . TRP A 1 190 ? 0.192 -69.346 5.409 1.00 60.72 189 TRP A O 1
ATOM 1364 N N . ILE A 1 191 ? 0.793 -68.900 7.532 1.00 60.82 190 ILE A N 1
ATOM 1365 C CA . ILE A 1 191 ? 2.204 -69.217 7.345 1.00 60.94 190 ILE A CA 1
ATOM 1366 C C . ILE A 1 191 ? 2.515 -70.550 8.030 1.00 65.77 190 ILE A C 1
ATOM 1367 O O . ILE A 1 191 ? 2.318 -70.699 9.243 1.00 62.36 190 ILE A O 1
ATOM 1372 N N . GLU A 1 192 ? 3.050 -71.498 7.265 1.00 70.55 191 GLU A N 1
ATOM 1373 C CA . GLU A 1 192 ? 3.349 -72.838 7.760 1.00 75.84 191 GLU A CA 1
ATOM 1374 C C . GLU A 1 192 ? 4.643 -73.324 7.138 1.00 79.70 191 GLU A C 1
ATOM 1375 O O . GLU A 1 192 ? 4.687 -73.598 5.935 1.00 80.89 191 GLU A O 1
ATOM 1381 N N . ASP A 1 193 ? 5.681 -73.434 7.962 1.00 86.31 192 ASP A N 1
ATOM 1382 C CA . ASP A 1 193 ? 7.007 -73.877 7.543 1.00 98.26 192 ASP A CA 1
ATOM 1383 C C . ASP A 1 193 ? 7.456 -73.167 6.265 1.00 98.06 192 ASP A C 1
ATOM 1384 O O . ASP A 1 193 ? 7.736 -73.779 5.232 1.00 99.23 192 ASP A O 1
ATOM 1389 N N . GLY A 1 194 ? 7.484 -71.840 6.355 1.00 86.83 193 GLY A N 1
ATOM 1390 C CA . GLY A 1 194 ? 8.007 -70.989 5.317 1.00 80.52 193 GLY A CA 1
ATOM 1391 C C . GLY A 1 194 ? 7.002 -70.555 4.271 1.00 74.12 193 GLY A C 1
ATOM 1392 O O . GLY A 1 194 ? 7.083 -69.424 3.778 1.00 74.32 193 GLY A O 1
ATOM 1393 N N . GLU A 1 195 ? 6.040 -71.407 3.942 1.00 68.90 194 GLU A N 1
ATOM 1394 C CA . GLU A 1 195 ? 5.075 -71.081 2.909 1.00 63.17 194 GLU A CA 1
ATOM 1395 C C . GLU A 1 195 ? 4.043 -70.081 3.440 1.00 59.99 194 GLU A C 1
ATOM 1396 O O . GLU A 1 195 ? 3.454 -70.282 4.508 1.00 61.67 194 GLU A O 1
ATOM 1398 N N . VAL A 1 196 ? 3.850 -68.986 2.711 1.00 56.72 195 VAL A N 1
ATOM 1399 C CA . VAL A 1 196 ? 2.939 -67.917 3.108 1.00 53.07 195 VAL A CA 1
ATOM 1400 C C . VAL A 1 196 ? 1.725 -67.996 2.193 1.00 51.25 195 VAL A C 1
ATOM 1401 O O . VAL A 1 196 ? 1.835 -67.763 0.983 1.00 50.92 195 VAL A O 1
ATOM 1405 N N . ARG A 1 197 ? 0.567 -68.345 2.747 1.00 52.20 196 ARG A N 1
ATOM 1406 C CA . ARG A 1 197 ? -0.683 -68.317 1.994 1.00 52.79 196 ARG A CA 1
ATOM 1407 C C . ARG A 1 197 ? -1.489 -67.094 2.419 1.00 53.09 196 ARG A C 1
ATOM 1408 O O . ARG A 1 197 ? -1.659 -66.836 3.616 1.00 53.93 196 ARG A O 1
ATOM 1410 N N . LEU A 1 198 ? -1.956 -66.331 1.442 1.00 54.61 197 LEU A N 1
ATOM 1411 C CA . LEU A 1 198 ? -2.792 -65.158 1.689 1.00 56.83 197 LEU A CA 1
ATOM 1412 C C . LEU A 1 198 ? -4.250 -65.559 1.488 1.00 58.20 197 LEU A C 1
ATOM 1413 O O . LEU A 1 198 ? -4.670 -65.878 0.373 1.00 57.37 197 LEU A O 1
ATOM 1418 N N . LEU A 1 199 ? -5.016 -65.551 2.566 1.00 59.16 198 LEU A N 1
ATOM 1419 C CA . LEU A 1 199 ? -6.399 -65.994 2.515 1.00 60.99 198 LEU A CA 1
ATOM 1420 C C . LEU A 1 199 ? -7.360 -64.820 2.547 1.00 61.95 198 LEU A C 1
ATOM 1421 O O . LEU A 1 199 ? -7.173 -63.866 3.300 1.00 61.51 198 LEU A O 1
ATOM 1426 N N . ASN A 1 200 ? -8.423 -64.933 1.768 1.00 65.03 199 ASN A N 1
ATOM 1427 C CA . ASN A 1 200 ? -9.565 -64.046 1.889 1.00 67.46 199 ASN A CA 1
ATOM 1428 C C . ASN A 1 200 ? -10.592 -64.681 2.826 1.00 70.55 199 ASN A C 1
ATOM 1429 O O . ASN A 1 200 ? -10.396 -65.777 3.357 1.00 70.33 199 ASN A O 1
ATOM 1434 N N . LEU A 1 201 ? -11.721 -63.998 3.012 1.00 73.11 200 LEU A N 1
ATOM 1435 C CA . LEU A 1 201 ? -12.736 -64.507 3.924 1.00 76.69 200 LEU A CA 1
ATOM 1436 C C . LEU A 1 201 ? -13.223 -65.881 3.490 1.00 80.69 200 LEU A C 1
ATOM 1437 O O . LEU A 1 201 ? -13.428 -66.774 4.321 1.00 85.39 200 LEU A O 1
ATOM 1442 N N . GLU A 1 202 ? -13.395 -66.070 2.185 1.00 84.34 201 GLU A N 1
ATOM 1443 C CA . GLU A 1 202 ? -14.024 -67.263 1.642 1.00 86.02 201 GLU A CA 1
ATOM 1444 C C . GLU A 1 202 ? -13.130 -68.500 1.676 1.00 83.83 201 GLU A C 1
ATOM 1445 O O . GLU A 1 202 ? -13.608 -69.589 1.348 1.00 85.64 201 GLU A O 1
ATOM 1451 N N . HIS A 1 203 ? -11.864 -68.380 2.070 1.00 80.52 202 HIS A N 1
ATOM 1452 C CA . HIS A 1 203 ? -10.928 -69.506 1.977 1.00 79.32 202 HIS A CA 1
ATOM 1453 C C . HIS A 1 203 ? -11.006 -70.365 3.238 1.00 79.53 202 HIS A C 1
ATOM 1454 O O . HIS A 1 203 ? -10.205 -70.236 4.166 1.00 78.65 202 HIS A O 1
ATOM 1461 N N . HIS A 1 204 ? -11.987 -71.272 3.250 1.00 80.68 203 HIS A N 1
ATOM 1462 C CA . HIS A 1 204 ? -12.197 -72.240 4.330 1.00 80.22 203 HIS A CA 1
ATOM 1463 C C . HIS A 1 204 ? -13.307 -73.214 3.936 1.00 80.40 203 HIS A C 1
ATOM 1464 O O . HIS A 1 204 ? -13.782 -74.012 4.748 1.00 80.03 203 HIS A O 1
ATOM 1471 N N . VAL B 1 2 ? 29.046 -87.666 -3.114 1.00 53.17 1 VAL B N 1
ATOM 1472 C CA . VAL B 1 2 ? 28.551 -87.440 -1.753 1.00 53.49 1 VAL B CA 1
ATOM 1473 C C . VAL B 1 2 ? 27.459 -86.384 -1.716 1.00 54.22 1 VAL B C 1
ATOM 1474 O O . VAL B 1 2 ? 27.668 -85.272 -2.177 1.00 56.63 1 VAL B O 1
ATOM 1478 N N . ARG B 1 3 ? 26.285 -86.757 -1.204 1.00 56.87 2 ARG B N 1
ATOM 1479 C CA . ARG B 1 3 ? 25.116 -85.887 -1.113 1.00 56.16 2 ARG B CA 1
ATOM 1480 C C . ARG B 1 3 ? 24.624 -85.955 0.328 1.00 54.11 2 ARG B C 1
ATOM 1481 O O . ARG B 1 3 ? 24.186 -87.018 0.781 1.00 54.12 2 ARG B O 1
ATOM 1489 N N . LEU B 1 4 ? 24.667 -84.831 1.046 1.00 50.41 3 LEU B N 1
ATOM 1490 C CA . LEU B 1 4 ? 24.163 -84.799 2.412 1.00 47.61 3 LEU B CA 1
ATOM 1491 C C . LEU B 1 4 ? 23.093 -83.725 2.586 1.00 48.83 3 LEU B C 1
ATOM 1492 O O . LEU B 1 4 ? 23.106 -82.677 1.929 1.00 48.27 3 LEU B O 1
ATOM 1497 N N . LEU B 1 5 ? 22.150 -84.006 3.479 1.00 49.71 4 LEU B N 1
ATOM 1498 C CA . LEU B 1 5 ? 21.224 -82.994 3.972 1.00 50.54 4 LEU B CA 1
ATOM 1499 C C . LEU B 1 5 ? 21.320 -83.077 5.487 1.00 50.21 4 LEU B C 1
ATOM 1500 O O . LEU B 1 5 ? 20.751 -83.978 6.106 1.00 51.48 4 LEU B O 1
ATOM 1505 N N . LEU B 1 6 ? 22.075 -82.157 6.071 1.00 49.16 5 LEU B N 1
ATOM 1506 C CA . LEU B 1 6 ? 22.303 -82.128 7.508 1.00 48.93 5 LEU B CA 1
ATOM 1507 C C . LEU B 1 6 ? 21.386 -81.071 8.102 1.00 50.09 5 LEU B C 1
ATOM 1508 O O . LEU B 1 6 ? 21.627 -79.866 7.953 1.00 48.84 5 LEU B O 1
ATOM 1513 N N . THR B 1 7 ? 20.339 -81.528 8.776 1.00 51.02 6 THR B N 1
ATOM 1514 C CA . THR B 1 7 ? 19.340 -80.646 9.355 1.00 51.17 6 THR B CA 1
ATOM 1515 C C . THR B 1 7 ? 19.577 -80.494 10.853 1.00 51.29 6 THR B C 1
ATOM 1516 O O . THR B 1 7 ? 20.119 -81.389 11.510 1.00 51.44 6 THR B O 1
ATOM 1520 N N . SER B 1 8 ? 19.184 -79.334 11.384 1.00 53.27 7 SER B N 1
ATOM 1521 C CA . SER B 1 8 ? 19.125 -79.167 12.834 1.00 55.37 7 SER B CA 1
ATOM 1522 C C . SER B 1 8 ? 18.026 -80.045 13.426 1.00 57.73 7 SER B C 1
ATOM 1523 O O . SER B 1 8 ? 18.290 -80.923 14.257 1.00 60.24 7 SER B O 1
ATOM 1526 N N . PHE B 1 9 ? 16.780 -79.847 12.970 1.00 60.09 8 PHE B N 1
ATOM 1527 C CA . PHE B 1 9 ? 15.673 -80.756 13.258 1.00 61.67 8 PHE B CA 1
ATOM 1528 C C . PHE B 1 9 ? 14.809 -80.777 11.999 1.00 59.72 8 PHE B C 1
ATOM 1529 O O . PHE B 1 9 ? 13.768 -80.115 11.907 1.00 59.91 8 PHE B O 1
ATOM 1537 N N . GLN B 1 10 ? 15.272 -81.561 11.028 1.00 59.12 9 GLN B N 1
ATOM 1538 C CA . GLN B 1 10 ? 14.592 -81.817 9.765 1.00 59.17 9 GLN B CA 1
ATOM 1539 C C . GLN B 1 10 ? 14.460 -80.547 8.937 1.00 60.12 9 GLN B C 1
ATOM 1540 O O . GLN B 1 10 ? 14.897 -79.471 9.345 1.00 58.18 9 GLN B O 1
ATOM 1546 N N . HIS B 1 11 ? 13.880 -80.686 7.754 1.00 63.15 10 HIS B N 1
ATOM 1547 C CA . HIS B 1 11 ? 13.703 -79.583 6.842 1.00 63.47 10 HIS B CA 1
ATOM 1548 C C . HIS B 1 11 ? 12.640 -80.013 5.852 1.00 68.44 10 HIS B C 1
ATOM 1549 O O . HIS B 1 11 ? 12.559 -81.205 5.526 1.00 74.57 10 HIS B O 1
ATOM 1556 N N . PRO B 1 12 ? 11.795 -79.097 5.394 1.00 67.98 11 PRO B N 1
ATOM 1557 C CA . PRO B 1 12 ? 10.715 -79.475 4.472 1.00 68.37 11 PRO B CA 1
ATOM 1558 C C . PRO B 1 12 ? 11.179 -80.105 3.166 1.00 66.70 11 PRO B C 1
ATOM 1559 O O . PRO B 1 12 ? 10.375 -80.783 2.513 1.00 67.74 11 PRO B O 1
ATOM 1563 N N . SER B 1 13 ? 12.433 -79.924 2.757 1.00 63.12 12 SER B N 1
ATOM 1564 C CA . SER B 1 13 ? 12.882 -80.442 1.473 1.00 61.33 12 SER B CA 1
ATOM 1565 C C . SER B 1 13 ? 13.551 -81.808 1.582 1.00 60.33 12 SER B C 1
ATOM 1566 O O . SER B 1 13 ? 14.241 -82.219 0.643 1.00 59.60 12 SER B O 1
ATOM 1569 N N . MET B 1 14 ? 13.353 -82.534 2.690 1.00 59.76 13 MET B N 1
ATOM 1570 C CA . MET B 1 14 ? 14.014 -83.829 2.830 1.00 59.19 13 MET B CA 1
ATOM 1571 C C . MET B 1 14 ? 13.607 -84.780 1.720 1.00 59.35 13 MET B C 1
ATOM 1572 O O . MET B 1 14 ? 14.460 -85.426 1.097 1.00 58.24 13 MET B O 1
ATOM 1577 N N . ALA B 1 15 ? 12.306 -84.864 1.440 1.00 59.30 14 ALA B N 1
ATOM 1578 C CA . ALA B 1 15 ? 11.834 -85.812 0.440 1.00 58.45 14 ALA B CA 1
ATOM 1579 C C . ALA B 1 15 ? 12.407 -85.500 -0.932 1.00 58.37 14 ALA B C 1
ATOM 1580 O O . ALA B 1 15 ? 12.889 -86.400 -1.630 1.00 58.72 14 ALA B O 1
ATOM 1582 N N . GLN B 1 16 ? 12.396 -84.226 -1.327 1.00 59.33 15 GLN B N 1
ATOM 1583 C CA . GLN B 1 16 ? 12.962 -83.877 -2.622 1.00 59.66 15 GLN B CA 1
ATOM 1584 C C . GLN B 1 16 ? 14.450 -84.176 -2.660 1.00 61.08 15 GLN B C 1
ATOM 1585 O O . GLN B 1 16 ? 14.973 -84.582 -3.702 1.00 63.65 15 GLN B O 1
ATOM 1587 N N . PHE B 1 17 ? 15.124 -84.045 -1.514 1.00 64.19 16 PHE B N 1
ATOM 1588 C CA . PHE B 1 17 ? 16.549 -84.339 -1.436 1.00 61.35 16 PHE B CA 1
ATOM 1589 C C . PHE B 1 17 ? 16.824 -85.813 -1.710 1.00 63.58 16 PHE B C 1
ATOM 1590 O O . PHE B 1 17 ? 17.817 -86.155 -2.368 1.00 62.59 16 PHE B O 1
ATOM 1598 N N . ILE B 1 18 ? 15.960 -86.699 -1.211 1.00 64.38 17 ILE B N 1
ATOM 1599 C CA . ILE B 1 18 ? 16.164 -88.131 -1.393 1.00 65.10 17 ILE B CA 1
ATOM 1600 C C . ILE B 1 18 ? 15.998 -88.529 -2.859 1.00 66.02 17 ILE B C 1
ATOM 1601 O O . ILE B 1 18 ? 16.767 -89.347 -3.386 1.00 66.67 17 ILE B O 1
ATOM 1606 N N . GLY B 1 19 ? 14.990 -87.978 -3.536 1.00 67.09 18 GLY B N 1
ATOM 1607 C CA . GLY B 1 19 ? 14.694 -88.371 -4.900 1.00 67.94 18 GLY B CA 1
ATOM 1608 C C . GLY B 1 19 ? 13.997 -89.708 -5.037 1.00 73.78 18 GLY B C 1
ATOM 1609 O O . GLY B 1 19 ? 13.817 -90.187 -6.164 1.00 77.84 18 GLY B O 1
ATOM 1610 N N . GLY B 1 20 ? 13.611 -90.329 -3.923 1.00 73.18 19 GLY B N 1
ATOM 1611 C CA . GLY B 1 20 ? 12.868 -91.572 -3.905 1.00 75.18 19 GLY B CA 1
ATOM 1612 C C . GLY B 1 20 ? 11.915 -91.571 -2.732 1.00 69.57 19 GLY B C 1
ATOM 1613 O O . GLY B 1 20 ? 11.732 -90.535 -2.089 1.00 69.69 19 GLY B O 1
ATOM 1614 N N . LYS B 1 21 ? 11.289 -92.714 -2.442 1.00 71.29 20 LYS B N 1
ATOM 1615 C CA . LYS B 1 21 ? 10.291 -92.794 -1.382 1.00 72.72 20 LYS B CA 1
ATOM 1616 C C . LYS B 1 21 ? 10.730 -93.603 -0.170 1.00 74.45 20 LYS B C 1
ATOM 1617 O O . LYS B 1 21 ? 10.150 -93.426 0.905 1.00 76.55 20 LYS B O 1
ATOM 1619 N N . ARG B 1 22 ? 11.738 -94.461 -0.303 1.00 76.48 21 ARG B N 1
ATOM 1620 C CA . ARG B 1 22 ? 12.103 -95.417 0.737 1.00 76.27 21 ARG B CA 1
ATOM 1621 C C . ARG B 1 22 ? 13.352 -94.916 1.453 1.00 73.70 21 ARG B C 1
ATOM 1622 O O . ARG B 1 22 ? 14.365 -94.646 0.801 1.00 75.04 21 ARG B O 1
ATOM 1624 N N . VAL B 1 23 ? 13.276 -94.772 2.784 1.00 71.22 22 VAL B N 1
ATOM 1625 C CA . VAL B 1 23 ? 14.378 -94.242 3.589 1.00 66.83 22 VAL B CA 1
ATOM 1626 C C . VAL B 1 23 ? 14.706 -95.195 4.740 1.00 63.64 22 VAL B C 1
ATOM 1627 O O . VAL B 1 23 ? 13.839 -95.502 5.564 1.00 62.94 22 VAL B O 1
ATOM 1631 N N . ALA B 1 24 ? 15.975 -95.602 4.836 1.00 61.63 23 ALA B N 1
ATOM 1632 C CA . ALA B 1 24 ? 16.460 -96.358 5.989 1.00 59.58 23 ALA B CA 1
ATOM 1633 C C . ALA B 1 24 ? 16.610 -95.428 7.191 1.00 57.70 23 ALA B C 1
ATOM 1634 O O . ALA B 1 24 ? 17.295 -94.399 7.109 1.00 56.18 23 ALA B O 1
ATOM 1636 N N . TYR B 1 25 ? 15.933 -95.759 8.294 1.00 58.31 24 TYR B N 1
ATOM 1637 C CA . TYR B 1 25 ? 15.892 -94.905 9.480 1.00 57.49 24 TYR B CA 1
ATOM 1638 C C . TYR B 1 25 ? 16.782 -95.520 10.552 1.00 58.68 24 TYR B C 1
ATOM 1639 O O . TYR B 1 25 ? 16.442 -96.564 11.120 1.00 61.22 24 TYR B O 1
ATOM 1648 N N . ILE B 1 26 ? 17.877 -94.842 10.882 1.00 58.16 25 ILE B N 1
ATOM 1649 C CA . ILE B 1 26 ? 18.836 -95.316 11.869 1.00 58.20 25 ILE B CA 1
ATOM 1650 C C . ILE B 1 26 ? 18.432 -94.710 13.214 1.00 58.85 25 ILE B C 1
ATOM 1651 O O . ILE B 1 26 ? 18.665 -93.500 13.412 1.00 64.58 25 ILE B O 1
ATOM 1656 N N . PRO B 1 27 ? 17.871 -95.472 14.137 1.00 55.91 26 PRO B N 1
ATOM 1657 C CA . PRO B 1 27 ? 17.348 -94.886 15.383 1.00 59.63 26 PRO B CA 1
ATOM 1658 C C . PRO B 1 27 ? 18.303 -94.939 16.566 1.00 58.26 26 PRO B C 1
ATOM 1659 O O . PRO B 1 27 ? 17.939 -94.445 17.633 1.00 47.37 26 PRO B O 1
ATOM 1663 N N . ASP B 1 28 ? 19.498 -95.495 16.396 1.00 57.76 27 ASP B N 1
ATOM 1664 C CA . ASP B 1 28 ? 20.302 -95.886 17.546 1.00 60.13 27 ASP B CA 1
ATOM 1665 C C . ASP B 1 28 ? 20.705 -94.712 18.425 1.00 60.76 27 ASP B C 1
ATOM 1666 O O . ASP B 1 28 ? 21.009 -94.920 19.605 1.00 62.57 27 ASP B O 1
ATOM 1671 N N . ALA B 1 29 ? 20.730 -93.492 17.882 1.00 60.20 28 ALA B N 1
ATOM 1672 C CA . ALA B 1 29 ? 21.095 -92.339 18.694 1.00 58.81 28 ALA B CA 1
ATOM 1673 C C . ALA B 1 29 ? 20.171 -92.172 19.894 1.00 60.04 28 ALA B C 1
ATOM 1674 O O . ALA B 1 29 ? 20.593 -91.669 20.942 1.00 58.92 28 ALA B O 1
ATOM 1676 N N . ALA B 1 30 ? 18.927 -92.625 19.786 1.00 59.81 29 ALA B N 1
ATOM 1677 C CA . ALA B 1 30 ? 17.953 -92.438 20.849 1.00 60.51 29 ALA B CA 1
ATOM 1678 C C . ALA B 1 30 ? 17.592 -93.744 21.538 1.00 62.26 29 ALA B C 1
ATOM 1679 O O . ALA B 1 30 ? 16.590 -93.802 22.254 1.00 63.20 29 ALA B O 1
ATOM 1681 N N . ARG B 1 31 ? 18.405 -94.786 21.365 1.00 63.81 30 ARG B N 1
ATOM 1682 C CA . ARG B 1 31 ? 18.061 -96.070 21.955 1.00 67.63 30 ARG B CA 1
ATOM 1683 C C . ARG B 1 31 ? 17.988 -95.997 23.477 1.00 70.83 30 ARG B C 1
ATOM 1684 O O . ARG B 1 31 ? 17.252 -96.773 24.098 1.00 73.41 30 ARG B O 1
ATOM 1692 N N . SER B 1 32 ? 18.712 -95.063 24.098 1.00 73.08 31 SER B N 1
ATOM 1693 C CA . SER B 1 32 ? 18.664 -94.965 25.552 1.00 75.82 31 SER B CA 1
ATOM 1694 C C . SER B 1 32 ? 17.362 -94.368 26.056 1.00 79.44 31 SER B C 1
ATOM 1695 O O . SER B 1 32 ? 17.168 -94.304 27.273 1.00 80.33 31 SER B O 1
ATOM 1698 N N . TYR B 1 33 ? 16.477 -93.917 25.163 1.00 82.41 32 TYR B N 1
ATOM 1699 C CA . TYR B 1 33 ? 15.145 -93.477 25.556 1.00 86.95 32 TYR B CA 1
ATOM 1700 C C . TYR B 1 33 ? 14.210 -93.687 24.361 1.00 88.92 32 TYR B C 1
ATOM 1701 O O . TYR B 1 33 ? 13.664 -92.750 23.778 1.00 89.97 32 TYR B O 1
ATOM 1710 N N . ALA B 1 34 ? 14.001 -94.957 24.009 1.00 93.50 33 ALA B N 1
ATOM 1711 C CA . ALA B 1 34 ? 13.414 -95.281 22.711 1.00 94.59 33 ALA B CA 1
ATOM 1712 C C . ALA B 1 34 ? 12.021 -94.678 22.540 1.00 96.26 33 ALA B C 1
ATOM 1713 O O . ALA B 1 34 ? 11.712 -94.122 21.479 1.00 96.89 33 ALA B O 1
ATOM 1715 N N . ASP B 1 35 ? 11.175 -94.749 23.569 1.00 97.48 34 ASP B N 1
ATOM 1716 C CA . ASP B 1 35 ? 9.782 -94.318 23.423 1.00 96.56 34 ASP B CA 1
ATOM 1717 C C . ASP B 1 35 ? 9.490 -92.997 24.137 1.00 95.06 34 ASP B C 1
ATOM 1718 O O . ASP B 1 35 ? 9.120 -92.004 23.499 1.00 93.71 34 ASP B O 1
ATOM 1720 N N . PHE B 1 38 ? 7.060 -89.216 21.684 1.00 82.65 37 PHE B N 1
ATOM 1721 C CA . PHE B 1 38 ? 7.868 -88.005 21.827 1.00 81.13 37 PHE B CA 1
ATOM 1722 C C . PHE B 1 38 ? 9.173 -88.118 21.019 1.00 80.83 37 PHE B C 1
ATOM 1723 O O . PHE B 1 38 ? 9.681 -87.133 20.471 1.00 79.64 37 PHE B O 1
ATOM 1725 N N . VAL B 1 39 ? 9.710 -89.339 20.963 1.00 82.13 38 VAL B N 1
ATOM 1726 C CA . VAL B 1 39 ? 10.778 -89.665 20.022 1.00 85.74 38 VAL B CA 1
ATOM 1727 C C . VAL B 1 39 ? 10.215 -89.916 18.630 1.00 86.50 38 VAL B C 1
ATOM 1728 O O . VAL B 1 39 ? 10.949 -89.827 17.638 1.00 90.04 38 VAL B O 1
ATOM 1730 N N . GLN B 1 40 ? 8.917 -90.223 18.540 1.00 91.86 39 GLN B N 1
ATOM 1731 C CA . GLN B 1 40 ? 8.217 -90.506 17.294 1.00 89.16 39 GLN B CA 1
ATOM 1732 C C . GLN B 1 40 ? 7.946 -89.261 16.459 1.00 86.72 39 GLN B C 1
ATOM 1733 O O . GLN B 1 40 ? 7.562 -89.395 15.292 1.00 84.62 39 GLN B O 1
ATOM 1735 N N . LYS B 1 41 ? 8.117 -88.063 17.025 1.00 84.22 40 LYS B N 1
ATOM 1736 C CA . LYS B 1 41 ? 7.912 -86.845 16.248 1.00 78.85 40 LYS B CA 1
ATOM 1737 C C . LYS B 1 41 ? 8.762 -86.834 14.987 1.00 72.96 40 LYS B C 1
ATOM 1738 O O . LYS B 1 41 ? 8.309 -86.355 13.939 1.00 71.28 40 LYS B O 1
ATOM 1740 N N . GLU B 1 42 ? 9.977 -87.388 15.058 1.00 70.21 41 GLU B N 1
ATOM 1741 C CA . GLU B 1 42 ? 10.859 -87.403 13.894 1.00 67.35 41 GLU B CA 1
ATOM 1742 C C . GLU B 1 42 ? 10.302 -88.293 12.790 1.00 68.63 41 GLU B C 1
ATOM 1743 O O . GLU B 1 42 ? 10.284 -87.903 11.617 1.00 67.30 41 GLU B O 1
ATOM 1749 N N . ARG B 1 43 ? 9.822 -89.485 13.147 1.00 71.06 42 ARG B N 1
ATOM 1750 C CA . ARG B 1 43 ? 9.277 -90.378 12.133 1.00 73.42 42 ARG B CA 1
ATOM 1751 C C . ARG B 1 43 ? 8.011 -89.806 11.514 1.00 71.21 42 ARG B C 1
ATOM 1752 O O . ARG B 1 43 ? 7.736 -90.039 10.330 1.00 73.31 42 ARG B O 1
ATOM 1760 N N . GLU B 1 44 ? 7.240 -89.033 12.277 1.00 69.92 43 GLU B N 1
ATOM 1761 C CA . GLU B 1 44 ? 6.073 -88.409 11.675 1.00 68.54 43 GLU B CA 1
ATOM 1762 C C . GLU B 1 44 ? 6.497 -87.366 10.653 1.00 67.97 43 GLU B C 1
ATOM 1763 O O . GLU B 1 44 ? 5.886 -87.258 9.581 1.00 66.66 43 GLU B O 1
ATOM 1765 N N . GLY B 1 45 ? 7.591 -86.648 10.935 1.00 65.61 44 GLY B N 1
ATOM 1766 C CA . GLY B 1 45 ? 8.076 -85.645 10.001 1.00 64.81 44 GLY B CA 1
ATOM 1767 C C . GLY B 1 45 ? 8.441 -86.209 8.640 1.00 61.94 44 GLY B C 1
ATOM 1768 O O . GLY B 1 45 ? 8.062 -85.659 7.603 1.00 61.52 44 GLY B O 1
ATOM 1769 N N . LEU B 1 46 ? 9.181 -87.324 8.623 1.00 63.01 45 LEU B N 1
ATOM 1770 C CA . LEU B 1 46 ? 9.549 -87.944 7.353 1.00 63.31 45 LEU B CA 1
ATOM 1771 C C . LEU B 1 46 ? 8.333 -88.538 6.649 1.00 68.24 45 LEU B C 1
ATOM 1772 O O . LEU B 1 46 ? 8.233 -88.484 5.416 1.00 67.63 45 LEU B O 1
ATOM 1777 N N . GLU B 1 47 ? 7.407 -89.127 7.408 1.00 69.84 46 GLU B N 1
ATOM 1778 C CA . GLU B 1 47 ? 6.239 -89.728 6.776 1.00 72.93 46 GLU B CA 1
ATOM 1779 C C . GLU B 1 47 ? 5.296 -88.668 6.215 1.00 72.82 46 GLU B C 1
ATOM 1780 O O . GLU B 1 47 ? 4.682 -88.887 5.162 1.00 71.51 46 GLU B O 1
ATOM 1786 N N . LYS B 1 48 ? 5.198 -87.504 6.870 1.00 71.93 47 LYS B N 1
ATOM 1787 C CA . LYS B 1 48 ? 4.342 -86.448 6.341 1.00 71.22 47 LYS B CA 1
ATOM 1788 C C . LYS B 1 48 ? 4.766 -86.030 4.943 1.00 70.46 47 LYS B C 1
ATOM 1789 O O . LYS B 1 48 ? 3.947 -85.483 4.201 1.00 70.56 47 LYS B O 1
ATOM 1791 N N . GLN B 1 49 ? 6.011 -86.298 4.550 1.00 71.47 48 GLN B N 1
ATOM 1792 C CA . GLN B 1 49 ? 6.485 -85.949 3.220 1.00 72.14 48 GLN B CA 1
ATOM 1793 C C . GLN B 1 49 ? 6.363 -87.110 2.237 1.00 74.32 48 GLN B C 1
ATOM 1794 O O . GLN B 1 49 ? 6.840 -87.004 1.099 1.00 75.71 48 GLN B O 1
ATOM 1800 N N . GLY B 1 50 ? 5.701 -88.196 2.634 1.00 75.36 49 GLY B N 1
ATOM 1801 C CA . GLY B 1 50 ? 5.457 -89.303 1.737 1.00 76.22 49 GLY B CA 1
ATOM 1802 C C . GLY B 1 50 ? 6.546 -90.349 1.702 1.00 76.73 49 GLY B C 1
ATOM 1803 O O . GLY B 1 50 ? 6.508 -91.229 0.835 1.00 80.32 49 GLY B O 1
ATOM 1804 N N . LEU B 1 51 ? 7.519 -90.280 2.606 1.00 75.71 50 LEU B N 1
ATOM 1805 C CA . LEU B 1 51 ? 8.602 -91.252 2.656 1.00 73.44 50 LEU B CA 1
ATOM 1806 C C . LEU B 1 51 ? 8.173 -92.465 3.468 1.00 72.51 50 LEU B C 1
ATOM 1807 O O . LEU B 1 51 ? 7.582 -92.326 4.541 1.00 73.46 50 LEU B O 1
ATOM 1812 N N . GLU B 1 52 ? 8.480 -93.653 2.949 1.00 73.76 51 GLU B N 1
ATOM 1813 C CA . GLU B 1 52 ? 8.234 -94.909 3.648 1.00 75.84 51 GLU B CA 1
ATOM 1814 C C . GLU B 1 52 ? 9.523 -95.352 4.329 1.00 77.01 51 GLU B C 1
ATOM 1815 O O . GLU B 1 52 ? 10.531 -95.600 3.659 1.00 80.74 51 GLU B O 1
ATOM 1817 N N . LEU B 1 53 ? 9.478 -95.479 5.652 1.00 74.68 52 LEU B N 1
ATOM 1818 C CA . LEU B 1 53 ? 10.671 -95.707 6.453 1.00 71.29 52 LEU B CA 1
ATOM 1819 C C . LEU B 1 53 ? 10.916 -97.188 6.706 1.00 69.06 52 LEU B C 1
ATOM 1820 O O . LEU B 1 53 ? 9.992 -97.942 7.024 1.00 71.05 52 LEU B O 1
ATOM 1825 N N . ILE B 1 54 ? 12.173 -97.593 6.559 1.00 66.68 53 ILE B N 1
ATOM 1826 C CA . ILE B 1 54 ? 12.633 -98.929 6.907 1.00 67.67 53 ILE B CA 1
ATOM 1827 C C . ILE B 1 54 ? 13.493 -98.804 8.155 1.00 69.18 53 ILE B C 1
ATOM 1828 O O . ILE B 1 54 ? 14.570 -98.194 8.118 1.00 67.28 53 ILE B O 1
ATOM 1833 N N . ASN B 1 55 ? 13.009 -99.338 9.271 1.00 72.39 54 ASN B N 1
ATOM 1834 C CA . ASN B 1 55 ? 13.789 -99.305 10.500 1.00 74.13 54 ASN B CA 1
ATOM 1835 C C . ASN B 1 55 ? 15.078 -100.097 10.328 1.00 70.08 54 ASN B C 1
ATOM 1836 O O . ASN B 1 55 ? 15.066 -101.212 9.796 1.00 71.10 54 ASN B O 1
ATOM 1841 N N . LEU B 1 56 ? 16.192 -99.528 10.789 1.00 65.42 55 LEU B N 1
ATOM 1842 C CA . LEU B 1 56 ? 17.489 -100.209 10.748 1.00 64.39 55 LEU B CA 1
ATOM 1843 C C . LEU B 1 56 ? 18.239 -99.899 12.038 1.00 60.49 55 LEU B C 1
ATOM 1844 O O . LEU B 1 56 ? 19.091 -99.000 12.093 1.00 58.86 55 LEU B O 1
ATOM 1849 N N . PRO B 1 57 ? 17.940 -100.635 13.113 1.00 58.39 56 PRO B N 1
ATOM 1850 C CA . PRO B 1 57 ? 18.658 -100.437 14.376 1.00 56.65 56 PRO B CA 1
ATOM 1851 C C . PRO B 1 57 ? 20.005 -101.139 14.309 1.00 56.78 56 PRO B C 1
ATOM 1852 O O . PRO B 1 57 ? 20.079 -102.368 14.310 1.00 58.93 56 PRO B O 1
ATOM 1856 N N . LEU B 1 58 ? 21.078 -100.349 14.248 1.00 55.66 57 LEU B N 1
ATOM 1857 C CA . LEU B 1 58 ? 22.392 -100.949 14.077 1.00 55.69 57 LEU B CA 1
ATOM 1858 C C . LEU B 1 58 ? 22.791 -101.783 15.285 1.00 59.31 57 LEU B C 1
ATOM 1859 O O . LEU B 1 58 ? 23.538 -102.758 15.138 1.00 59.24 57 LEU B O 1
ATOM 1864 N N . SER B 1 59 ? 22.279 -101.450 16.473 1.00 62.14 58 SER B N 1
ATOM 1865 C CA . SER B 1 59 ? 22.567 -102.256 17.654 1.00 64.97 58 SER B CA 1
ATOM 1866 C C . SER B 1 59 ? 21.992 -103.657 17.543 1.00 68.05 58 SER B C 1
ATOM 1867 O O . SER B 1 59 ? 22.480 -104.571 18.213 1.00 71.11 58 SER B O 1
ATOM 1870 N N . HIS B 1 60 ? 20.960 -103.843 16.723 1.00 71.08 59 HIS B N 1
ATOM 1871 C CA . HIS B 1 60 ? 20.232 -105.104 16.656 1.00 74.80 59 HIS B CA 1
ATOM 1872 C C . HIS B 1 60 ? 20.281 -105.746 15.272 1.00 75.55 59 HIS B C 1
ATOM 1873 O O . HIS B 1 60 ? 19.415 -106.567 14.949 1.00 76.42 59 HIS B O 1
ATOM 1880 N N . THR B 1 61 ? 21.260 -105.383 14.442 1.00 72.62 60 THR B N 1
ATOM 1881 C CA . THR B 1 61 ? 21.334 -105.856 13.063 1.00 70.53 60 THR B CA 1
ATOM 1882 C C . THR B 1 61 ? 22.759 -106.286 12.741 1.00 70.75 60 THR B C 1
ATOM 1883 O O . THR B 1 61 ? 23.702 -105.521 12.964 1.00 70.14 60 THR B O 1
ATOM 1887 N N . ASP B 1 62 ? 22.910 -107.495 12.195 1.00 73.94 61 ASP B N 1
ATOM 1888 C CA . ASP B 1 62 ? 24.224 -107.960 11.760 1.00 74.64 61 ASP B CA 1
ATOM 1889 C C . ASP B 1 62 ? 24.704 -107.129 10.576 1.00 74.56 61 ASP B C 1
ATOM 1890 O O . ASP B 1 62 ? 23.904 -106.651 9.766 1.00 74.48 61 ASP B O 1
ATOM 1892 N N . LEU B 1 63 ? 26.032 -106.963 10.472 1.00 75.34 62 LEU B N 1
ATOM 1893 C CA . LEU B 1 63 ? 26.579 -106.069 9.448 1.00 73.31 62 LEU B CA 1
ATOM 1894 C C . LEU B 1 63 ? 26.222 -106.525 8.043 1.00 75.87 62 LEU B C 1
ATOM 1895 O O . LEU B 1 63 ? 26.111 -105.696 7.134 1.00 76.69 62 LEU B O 1
ATOM 1900 N N . ALA B 1 64 ? 26.009 -107.825 7.844 1.00 81.43 63 ALA B N 1
ATOM 1901 C CA . ALA B 1 64 ? 25.556 -108.277 6.538 1.00 77.19 63 ALA B CA 1
ATOM 1902 C C . ALA B 1 64 ? 24.186 -107.699 6.231 1.00 74.22 63 ALA B C 1
ATOM 1903 O O . ALA B 1 64 ? 23.894 -107.335 5.086 1.00 72.41 63 ALA B O 1
ATOM 1905 N N . ALA B 1 65 ? 23.350 -107.565 7.257 1.00 71.96 64 ALA B N 1
ATOM 1906 C CA . ALA B 1 65 ? 22.002 -107.070 7.047 1.00 70.28 64 ALA B CA 1
ATOM 1907 C C . ALA B 1 65 ? 21.946 -105.551 6.941 1.00 66.88 64 ALA B C 1
ATOM 1908 O O . ALA B 1 65 ? 21.081 -105.027 6.228 1.00 66.88 64 ALA B O 1
ATOM 1910 N N . VAL B 1 66 ? 22.820 -104.822 7.647 1.00 67.19 65 VAL B N 1
ATOM 1911 C CA . VAL B 1 66 ? 22.901 -103.378 7.424 1.00 69.26 65 VAL B CA 1
ATOM 1912 C C . VAL B 1 66 ? 23.327 -103.080 5.985 1.00 74.71 65 VAL B C 1
ATOM 1913 O O . VAL B 1 66 ? 22.802 -102.159 5.349 1.00 74.01 65 VAL B O 1
ATOM 1917 N N . GLU B 1 67 ? 24.271 -103.855 5.439 1.00 81.39 66 GLU B N 1
ATOM 1918 C CA . GLU B 1 67 ? 24.726 -103.582 4.079 1.00 85.16 66 GLU B CA 1
ATOM 1919 C C . GLU B 1 67 ? 23.613 -103.800 3.063 1.00 85.61 66 GLU B C 1
ATOM 1920 O O . GLU B 1 67 ? 23.339 -102.927 2.234 1.00 85.59 66 GLU B O 1
ATOM 1926 N N . THR B 1 68 ? 22.935 -104.941 3.128 1.00 84.24 67 THR B N 1
ATOM 1927 C CA . THR B 1 68 ? 21.890 -105.196 2.145 1.00 83.37 67 THR B CA 1
ATOM 1928 C C . THR B 1 68 ? 20.710 -104.252 2.332 1.00 80.22 67 THR B C 1
ATOM 1929 O O . THR B 1 68 ? 20.068 -103.868 1.349 1.00 81.15 67 THR B O 1
ATOM 1933 N N . THR B 1 69 ? 20.401 -103.868 3.572 1.00 78.80 68 THR B N 1
ATOM 1934 C CA . THR B 1 69 ? 19.314 -102.917 3.767 1.00 75.62 68 THR B CA 1
ATOM 1935 C C . THR B 1 69 ? 19.645 -101.598 3.094 1.00 74.19 68 THR B C 1
ATOM 1936 O O . THR B 1 69 ? 18.897 -101.125 2.234 1.00 76.05 68 THR B O 1
ATOM 1940 N N . LEU B 1 70 ? 20.823 -101.050 3.390 1.00 73.64 69 LEU B N 1
ATOM 1941 C CA . LEU B 1 70 ? 21.247 -99.781 2.809 1.00 74.01 69 LEU B CA 1
ATOM 1942 C C . LEU B 1 70 ? 21.383 -99.848 1.295 1.00 79.53 69 LEU B C 1
ATOM 1943 O O . LEU B 1 70 ? 21.539 -98.799 0.658 1.00 78.23 69 LEU B O 1
ATOM 1948 N N . ASN B 1 71 ? 21.321 -101.045 0.710 1.00 85.57 70 ASN B N 1
ATOM 1949 C CA . ASN B 1 71 ? 21.443 -101.226 -0.726 1.00 87.86 70 ASN B CA 1
ATOM 1950 C C . ASN B 1 71 ? 20.104 -101.369 -1.423 1.00 88.47 70 ASN B C 1
ATOM 1951 O O . ASN B 1 71 ? 20.070 -101.438 -2.653 1.00 89.41 70 ASN B O 1
ATOM 1956 N N . ALA B 1 72 ? 19.005 -101.403 -0.677 1.00 89.88 71 ALA B N 1
ATOM 1957 C CA . ALA B 1 72 ? 17.671 -101.474 -1.258 1.00 90.77 71 ALA B CA 1
ATOM 1958 C C . ALA B 1 72 ? 16.880 -100.198 -1.022 1.00 88.89 71 ALA B C 1
ATOM 1959 O O . ALA B 1 72 ? 15.686 -100.146 -1.333 1.00 91.64 71 ALA B O 1
ATOM 1961 N N . VAL B 1 73 ? 17.519 -99.167 -0.488 1.00 85.34 72 VAL B N 1
ATOM 1962 C CA . VAL B 1 73 ? 16.845 -97.945 -0.090 1.00 82.31 72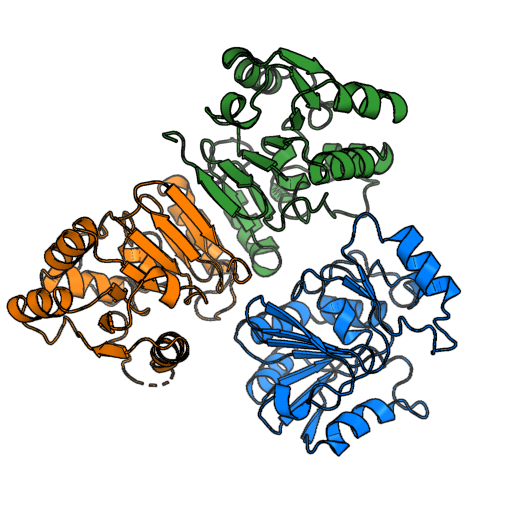 VAL B CA 1
ATOM 1963 C C . VAL B 1 73 ? 17.358 -96.792 -0.945 1.00 78.56 72 VAL B C 1
ATOM 1964 O O . VAL B 1 73 ? 18.431 -96.868 -1.544 1.00 79.26 72 VAL B O 1
ATOM 1968 N N . ASP B 1 74 ? 16.554 -95.727 -1.031 1.00 77.45 73 ASP B N 1
ATOM 1969 C CA . ASP B 1 74 ? 16.920 -94.533 -1.789 1.00 75.13 73 ASP B CA 1
ATOM 1970 C C . ASP B 1 74 ? 17.702 -93.504 -0.978 1.00 70.96 73 ASP B C 1
ATOM 1971 O O . ASP B 1 74 ? 18.274 -92.579 -1.566 1.00 70.63 73 ASP B O 1
ATOM 1976 N N . GLY B 1 75 ? 17.775 -93.667 0.334 1.00 68.95 74 GLY B N 1
ATOM 1977 C CA . GLY B 1 75 ? 18.461 -92.720 1.184 1.00 64.59 74 GLY B CA 1
ATOM 1978 C C . GLY B 1 75 ? 18.454 -93.252 2.597 1.00 63.75 74 GLY B C 1
ATOM 1979 O O . GLY B 1 75 ? 17.780 -94.234 2.915 1.00 64.17 74 GLY B O 1
ATOM 1980 N N . VAL B 1 76 ? 19.213 -92.582 3.450 1.00 59.68 75 VAL B N 1
ATOM 1981 C CA . VAL B 1 76 ? 19.352 -92.985 4.838 1.00 56.91 75 VAL B CA 1
ATOM 1982 C C . VAL B 1 76 ? 19.140 -91.765 5.720 1.00 53.35 75 VAL B C 1
ATOM 1983 O O . VAL B 1 76 ? 19.511 -90.644 5.355 1.00 51.54 75 VAL B O 1
ATOM 1987 N N . TYR B 1 77 ? 18.499 -91.984 6.860 1.00 54.16 76 TYR B N 1
ATOM 1988 C CA . TYR B 1 77 ? 18.199 -90.950 7.835 1.00 51.99 76 TYR B CA 1
ATOM 1989 C C . TYR B 1 77 ? 18.779 -91.399 9.163 1.00 51.14 76 TYR B C 1
ATOM 1990 O O . TYR B 1 77 ? 18.506 -92.517 9.617 1.00 50.55 76 TYR B O 1
ATOM 1999 N N . VAL B 1 78 ? 19.579 -90.538 9.776 1.00 49.63 77 VAL B N 1
ATOM 2000 C CA . VAL B 1 78 ? 20.228 -90.821 11.050 1.00 49.88 77 VAL B CA 1
ATOM 2001 C C . VAL B 1 78 ? 19.590 -89.888 12.072 1.00 51.27 77 VAL B C 1
ATOM 2002 O O . VAL B 1 78 ? 19.805 -88.673 12.038 1.00 51.63 77 VAL B O 1
ATOM 2006 N N . ALA B 1 79 ? 18.779 -90.448 12.963 1.00 55.64 78 ALA B N 1
ATOM 2007 C CA . ALA B 1 79 ? 17.921 -89.664 13.842 1.00 57.23 78 ALA B CA 1
ATOM 2008 C C . ALA B 1 79 ? 18.712 -89.037 14.986 1.00 59.64 78 ALA B C 1
ATOM 2009 O O . ALA B 1 79 ? 19.848 -89.419 15.278 1.00 64.86 78 ALA B O 1
ATOM 2011 N N . GLY B 1 80 ? 18.090 -88.061 15.640 1.00 59.03 79 GLY B N 1
ATOM 2012 C CA . GLY B 1 80 ? 18.712 -87.416 16.773 1.00 58.21 79 GLY B CA 1
ATOM 2013 C C . GLY B 1 80 ? 18.755 -88.303 18.000 1.00 56.65 79 GLY B C 1
ATOM 2014 O O . GLY B 1 80 ? 18.197 -89.397 18.046 1.00 57.13 79 GLY B O 1
ATOM 2015 N N . GLY B 1 81 ? 19.443 -87.813 19.009 1.00 57.62 80 GLY B N 1
ATOM 2016 C CA . GLY B 1 81 ? 19.578 -88.488 20.280 1.00 59.33 80 GLY B CA 1
ATOM 2017 C C . GLY B 1 81 ? 20.902 -88.110 20.938 1.00 60.62 80 GLY B C 1
ATOM 2018 O O . GLY B 1 81 ? 21.342 -86.960 20.859 1.00 59.02 80 GLY B O 1
ATOM 2019 N N . GLU B 1 82 ? 21.555 -89.116 21.516 1.00 63.28 81 GLU B N 1
ATOM 2020 C CA . GLU B 1 82 ? 22.850 -88.934 22.164 1.00 64.83 81 GLU B CA 1
ATOM 2021 C C . GLU B 1 82 ? 23.948 -89.157 21.134 1.00 63.36 81 GLU B C 1
ATOM 2022 O O . GLU B 1 82 ? 24.176 -90.290 20.698 1.00 63.60 81 GLU B O 1
ATOM 2028 N N . THR B 1 83 ? 24.634 -88.074 20.756 1.00 60.04 82 THR B N 1
ATOM 2029 C CA . THR B 1 83 ? 25.678 -88.162 19.742 1.00 58.17 82 THR B CA 1
ATOM 2030 C C . THR B 1 83 ? 26.753 -89.155 20.150 1.00 57.43 82 THR B C 1
ATOM 2031 O O . THR B 1 83 ? 27.234 -89.937 19.319 1.00 58.34 82 THR B O 1
ATOM 2035 N N . PHE B 1 84 ? 27.143 -89.144 21.426 1.00 58.46 83 PHE B N 1
ATOM 2036 C CA . PHE B 1 84 ? 28.225 -90.020 21.857 1.00 58.68 83 PHE B CA 1
ATOM 2037 C C . PHE B 1 84 ? 27.775 -91.468 21.878 1.00 60.26 83 PHE B C 1
ATOM 2038 O O . PHE B 1 84 ? 28.578 -92.374 21.624 1.00 60.63 83 PHE B O 1
ATOM 2046 N N . ASP B 1 85 ? 26.494 -91.703 22.143 1.00 60.51 84 ASP B N 1
ATOM 2047 C CA . ASP B 1 85 ? 25.980 -93.058 22.069 1.00 61.55 84 ASP B CA 1
ATOM 2048 C C . ASP B 1 85 ? 25.823 -93.500 20.619 1.00 59.33 84 ASP B C 1
ATOM 2049 O O . ASP B 1 85 ? 26.086 -94.665 20.291 1.00 58.47 84 ASP B O 1
ATOM 2054 N N . LEU B 1 86 ? 25.482 -92.567 19.726 1.00 55.65 85 LEU B N 1
ATOM 2055 C CA . LEU B 1 86 ? 25.318 -92.929 18.325 1.00 54.10 85 LEU B CA 1
ATOM 2056 C C . LEU B 1 86 ? 26.640 -93.342 17.695 1.00 53.40 85 LEU B C 1
ATOM 2057 O O . LEU B 1 86 ? 26.698 -94.352 16.981 1.00 53.59 85 LEU B O 1
ATOM 2062 N N . LEU B 1 87 ? 27.716 -92.592 17.969 1.00 53.06 86 LEU B N 1
ATOM 2063 C CA . LEU B 1 87 ? 29.012 -92.917 17.377 1.00 53.58 86 LEU B CA 1
ATOM 2064 C C . LEU B 1 87 ? 29.624 -94.155 18.013 1.00 58.04 86 LEU B C 1
ATOM 2065 O O . LEU B 1 87 ? 30.253 -94.963 17.322 1.00 57.04 86 LEU B O 1
ATOM 2070 N N . GLN B 1 88 ? 29.452 -94.319 19.325 1.00 62.31 87 GLN B N 1
ATOM 2071 C CA . GLN B 1 88 ? 29.847 -95.568 19.969 1.00 66.12 87 GLN B CA 1
ATOM 2072 C C . GLN B 1 88 ? 29.183 -96.756 19.297 1.00 62.95 87 GLN B C 1
ATOM 2073 O O . GLN B 1 88 ? 29.834 -97.777 19.051 1.00 65.03 87 GLN B O 1
ATOM 2079 N N . VAL B 1 89 ? 27.878 -96.650 19.014 1.00 61.72 88 VAL B N 1
ATOM 2080 C CA . VAL B 1 89 ? 27.195 -97.698 18.256 1.00 61.60 88 VAL B CA 1
ATOM 2081 C C . VAL B 1 89 ? 27.843 -97.862 16.886 1.00 62.60 88 VAL B C 1
ATOM 2082 O O . VAL B 1 89 ? 28.273 -98.960 16.509 1.00 63.29 88 VAL B O 1
ATOM 2086 N N . LEU B 1 90 ? 27.978 -96.757 16.152 1.00 61.85 89 LEU B N 1
ATOM 2087 C CA . LEU B 1 90 ? 28.528 -96.813 14.801 1.00 60.99 89 LEU B CA 1
ATOM 2088 C C . LEU B 1 90 ? 29.908 -97.458 14.788 1.00 60.55 89 LEU B C 1
ATOM 2089 O O . LEU B 1 90 ? 30.234 -98.229 13.880 1.00 59.81 89 LEU B O 1
ATOM 2094 N N . ARG B 1 91 ? 30.730 -97.150 15.786 1.00 60.82 90 ARG B N 1
ATOM 2095 C CA . ARG B 1 91 ? 32.084 -97.675 15.819 1.00 61.19 90 ARG B CA 1
ATOM 2096 C C . ARG B 1 91 ? 32.092 -99.143 16.209 1.00 62.36 90 ARG B C 1
ATOM 2097 O O . ARG B 1 91 ? 32.867 -99.925 15.650 1.00 62.85 90 ARG B O 1
ATOM 2105 N N . SER B 1 92 ? 31.248 -99.528 17.171 1.00 62.86 91 SER B N 1
ATOM 2106 C CA . SER B 1 92 ? 31.233 -100.904 17.662 1.00 65.46 91 SER B CA 1
ATOM 2107 C C . SER B 1 92 ? 30.632 -101.865 16.635 1.00 65.85 91 SER B C 1
ATOM 2108 O O . SER B 1 92 ? 31.217 -102.921 16.347 1.00 67.09 91 SER B O 1
ATOM 2111 N N . THR B 1 93 ? 29.445 -101.530 16.098 1.00 64.89 92 THR B N 1
ATOM 2112 C CA . THR B 1 93 ? 28.875 -102.262 14.962 1.00 64.31 92 THR B CA 1
ATOM 2113 C C . THR B 1 93 ? 29.885 -102.458 13.843 1.00 63.65 92 THR B C 1
ATOM 2114 O O . THR B 1 93 ? 29.887 -103.500 13.181 1.00 62.48 92 THR B O 1
ATOM 2118 N N . GLY B 1 94 ? 30.745 -101.460 13.601 1.00 62.34 93 GLY B N 1
ATOM 2119 C CA . GLY B 1 94 ? 31.471 -101.422 12.348 1.00 63.48 93 GLY B CA 1
ATOM 2120 C C . GLY B 1 94 ? 30.647 -100.876 11.207 1.00 61.93 93 GLY B C 1
ATOM 2121 O O . GLY B 1 94 ? 31.141 -100.840 10.078 1.00 61.95 93 GLY B O 1
ATOM 2122 N N . SER B 1 95 ? 29.390 -100.484 11.466 1.00 65.21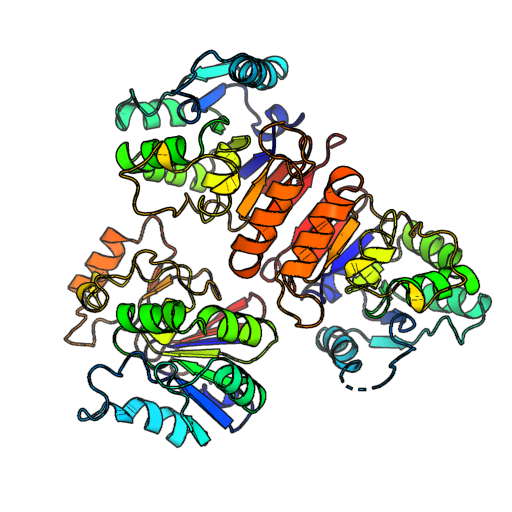 94 SER B N 1
ATOM 2123 C CA . SER B 1 95 ? 28.527 -99.868 10.462 1.00 66.53 94 SER B CA 1
ATOM 2124 C C . SER B 1 95 ? 28.952 -98.452 10.115 1.00 66.78 94 SER B C 1
ATOM 2125 O O . SER B 1 95 ? 28.380 -97.861 9.195 1.00 71.23 94 SER B O 1
ATOM 2128 N N . ASP B 1 96 ? 29.894 -97.875 10.859 1.00 63.90 95 ASP B N 1
ATOM 2129 C CA . ASP B 1 96 ? 30.468 -96.602 10.446 1.00 59.18 95 ASP B CA 1
ATOM 2130 C C . ASP B 1 96 ? 31.187 -96.744 9.110 1.00 57.01 95 ASP B C 1
ATOM 2131 O O . ASP B 1 96 ? 31.060 -95.881 8.233 1.00 54.83 95 ASP B O 1
ATOM 2136 N N . LYS B 1 97 ? 31.934 -97.844 8.929 1.00 58.20 96 LYS B N 1
ATOM 2137 C CA . LYS B 1 97 ? 32.598 -98.095 7.651 1.00 57.79 96 LYS B CA 1
ATOM 2138 C C . LYS B 1 97 ? 31.586 -98.358 6.545 1.00 55.57 96 LYS B C 1
ATOM 2139 O O . LYS B 1 97 ? 31.776 -97.909 5.410 1.00 54.70 96 LYS B O 1
ATOM 2145 N N . VAL B 1 98 ? 30.503 -99.079 6.859 1.00 55.55 97 VAL B N 1
ATOM 2146 C CA . VAL B 1 98 ? 29.516 -99.431 5.841 1.00 55.51 97 VAL B CA 1
ATOM 2147 C C . VAL B 1 98 ? 28.757 -98.193 5.387 1.00 54.20 97 VAL B C 1
ATOM 2148 O O . VAL B 1 98 ? 28.628 -97.931 4.185 1.00 53.56 97 VAL B O 1
ATOM 2152 N N . ILE B 1 99 ? 28.271 -97.395 6.342 1.00 54.47 98 ILE B N 1
ATOM 2153 C CA . ILE B 1 99 ? 27.505 -96.200 5.995 1.00 53.58 98 ILE B CA 1
ATOM 2154 C C . ILE B 1 99 ? 28.374 -95.212 5.231 1.00 52.50 98 ILE B C 1
ATOM 2155 O O . ILE B 1 99 ? 27.966 -94.674 4.194 1.00 51.22 98 ILE B O 1
ATOM 2160 N N . THR B 1 100 ? 29.591 -94.974 5.720 1.00 52.78 99 THR B N 1
ATOM 2161 C CA . THR B 1 100 ? 30.487 -94.069 5.011 1.00 54.36 99 THR B CA 1
ATOM 2162 C C . THR B 1 100 ? 30.712 -94.529 3.577 1.00 56.80 99 THR B C 1
ATOM 2163 O O . THR B 1 100 ? 30.557 -93.746 2.634 1.00 59.64 99 THR B O 1
ATOM 2167 N N . ARG B 1 101 ? 31.016 -95.815 3.387 1.00 59.06 100 ARG B N 1
ATOM 2168 C CA . ARG B 1 101 ? 31.268 -96.288 2.033 1.00 60.37 100 ARG B CA 1
ATOM 2169 C C . ARG B 1 101 ? 30.032 -96.117 1.159 1.00 57.05 100 ARG B C 1
ATOM 2170 O O . ARG B 1 101 ? 30.130 -95.626 0.029 1.00 56.83 100 ARG B O 1
ATOM 2178 N N . ARG B 1 102 ? 28.849 -96.477 1.682 1.00 55.37 101 ARG B N 1
ATOM 2179 C CA . ARG B 1 102 ? 27.632 -96.410 0.876 1.00 53.98 101 ARG B CA 1
ATOM 2180 C C . ARG B 1 102 ? 27.267 -94.966 0.555 1.00 53.71 101 ARG B C 1
ATOM 2181 O O . ARG B 1 102 ? 26.844 -94.671 -0.567 1.00 52.35 101 ARG B O 1
ATOM 2183 N N . VAL B 1 103 ? 27.446 -94.047 1.516 1.00 52.45 102 VAL B N 1
ATOM 2184 C CA . VAL B 1 103 ? 27.166 -92.634 1.255 1.00 51.72 102 VAL B CA 1
ATOM 2185 C C . VAL B 1 103 ? 28.103 -92.090 0.182 1.00 52.40 102 VAL B C 1
ATOM 2186 O O . VAL B 1 103 ? 27.677 -91.376 -0.735 1.00 51.56 102 VAL B O 1
ATOM 2190 N N . ARG B 1 104 ? 29.399 -92.407 0.289 1.00 56.39 103 ARG B N 1
ATOM 2191 C CA . ARG B 1 104 ? 30.376 -91.972 -0.709 1.00 59.20 103 ARG B CA 1
ATOM 2192 C C . ARG B 1 104 ? 30.103 -92.587 -2.077 1.00 63.18 103 ARG B C 1
ATOM 2193 O O . ARG B 1 104 ? 30.590 -92.068 -3.088 1.00 67.97 103 ARG B O 1
ATOM 2201 N N . GLN B 1 105 ? 29.362 -93.693 -2.134 1.00 64.69 104 GLN B N 1
ATOM 2202 C CA . GLN B 1 105 ? 28.960 -94.246 -3.418 1.00 65.49 104 GLN B CA 1
ATOM 2203 C C . GLN B 1 105 ? 27.734 -93.559 -3.999 1.00 62.81 104 GLN B C 1
ATOM 2204 O O . GLN B 1 105 ? 27.290 -93.946 -5.085 1.00 62.05 104 GLN B O 1
ATOM 2210 N N . GLY B 1 106 ? 27.211 -92.534 -3.325 1.00 59.80 105 GLY B N 1
ATOM 2211 C CA . GLY B 1 106 ? 26.113 -91.732 -3.816 1.00 58.48 105 GLY B CA 1
ATOM 2212 C C . GLY B 1 106 ? 24.802 -91.888 -3.077 1.00 56.61 105 GLY B C 1
ATOM 2213 O O . GLY B 1 106 ? 23.821 -91.245 -3.473 1.00 55.46 105 GLY B O 1
ATOM 2214 N N . LEU B 1 107 ? 24.751 -92.664 -1.989 1.00 56.17 106 LEU B N 1
ATOM 2215 C CA . LEU B 1 107 ? 23.498 -92.845 -1.259 1.00 56.63 106 LEU B CA 1
ATOM 2216 C C . LEU B 1 107 ? 23.208 -91.599 -0.429 1.00 58.26 106 LEU B C 1
ATOM 2217 O O . LEU B 1 107 ? 23.984 -91.281 0.485 1.00 62.12 106 LEU B O 1
ATOM 2222 N N . PRO B 1 108 ? 22.126 -90.871 -0.699 1.00 61.00 107 PRO B N 1
ATOM 2223 C CA . PRO B 1 108 ? 21.885 -89.627 0.042 1.00 59.82 107 PRO B CA 1
ATOM 2224 C C . PRO B 1 108 ? 21.665 -89.878 1.528 1.00 58.88 107 PRO B C 1
ATOM 2225 O O . PRO B 1 108 ? 21.049 -90.867 1.934 1.00 59.69 107 PRO B O 1
ATOM 2229 N N . TYR B 1 109 ? 22.202 -88.958 2.332 1.00 55.49 108 TYR B N 1
ATOM 2230 C CA . TYR B 1 109 ? 22.279 -89.063 3.781 1.00 52.49 108 TYR B CA 1
ATOM 2231 C C . TYR B 1 109 ? 21.593 -87.843 4.386 1.00 52.19 108 TYR B C 1
ATOM 2232 O O . TYR B 1 109 ? 22.001 -86.704 4.133 1.00 52.25 108 TYR B O 1
ATOM 2241 N N . ILE B 1 110 ? 20.558 -88.068 5.186 1.00 52.02 109 ILE B N 1
ATOM 2242 C CA . ILE B 1 110 ? 19.935 -86.996 5.947 1.00 51.32 109 ILE B CA 1
ATOM 2243 C C . ILE B 1 110 ? 20.353 -87.152 7.396 1.00 51.21 109 ILE B C 1
ATOM 2244 O O . ILE B 1 110 ? 20.233 -88.241 7.968 1.00 50.89 109 ILE B O 1
ATOM 2249 N N . GLY B 1 111 ? 20.840 -86.076 7.987 1.00 50.27 110 GLY B N 1
ATOM 2250 C CA . GLY B 1 111 ? 21.182 -86.055 9.394 1.00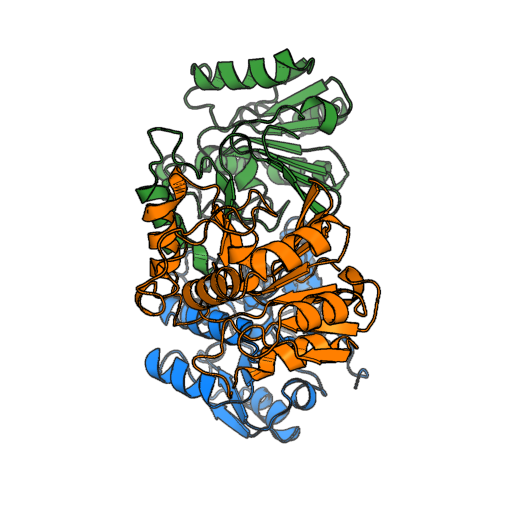 51.01 110 GLY B CA 1
ATOM 2251 C C . GLY B 1 111 ? 20.214 -85.163 10.150 1.00 49.73 110 GLY B C 1
ATOM 2252 O O . GLY B 1 111 ? 19.761 -84.143 9.628 1.00 49.13 110 GLY B O 1
ATOM 2253 N N . CYS B 1 112 ? 19.892 -85.565 11.374 1.00 50.84 111 CYS B N 1
ATOM 2254 C CA . CYS B 1 112 ? 19.078 -84.757 12.269 1.00 52.14 111 CYS B CA 1
ATOM 2255 C C . CYS B 1 112 ? 19.770 -84.682 13.617 1.00 52.40 111 CYS B C 1
ATOM 2256 O O . CYS B 1 112 ? 20.080 -85.721 14.213 1.00 52.34 111 CYS B O 1
ATOM 2259 N N . SER B 1 113 ? 20.029 -83.458 14.078 1.00 51.63 112 SER B N 1
ATOM 2260 C CA . SER B 1 113 ? 20.695 -83.258 15.355 1.00 51.53 112 SER B CA 1
ATOM 2261 C C . SER B 1 113 ? 21.961 -84.103 15.436 1.00 50.55 112 SER B C 1
ATOM 2262 O O . SER B 1 113 ? 22.924 -83.858 14.700 1.00 50.04 112 SER B O 1
ATOM 2265 N N . ALA B 1 114 ? 21.932 -85.155 16.265 1.00 49.72 113 ALA B N 1
ATOM 2266 C CA . ALA B 1 114 ? 23.101 -86.019 16.400 1.00 48.79 113 ALA B CA 1
ATOM 2267 C C . ALA B 1 114 ? 23.468 -86.666 15.073 1.00 48.38 113 ALA B C 1
ATOM 2268 O O . ALA B 1 114 ? 24.645 -86.948 14.824 1.00 47.59 113 ALA B O 1
ATOM 2270 N N . GLY B 1 115 ? 22.484 -86.893 14.200 1.00 48.34 114 GLY B N 1
ATOM 2271 C CA . GLY B 1 115 ? 22.802 -87.421 12.886 1.00 47.84 114 GLY B CA 1
ATOM 2272 C C . GLY B 1 115 ? 23.620 -86.463 12.044 1.00 47.79 114 GLY B C 1
ATOM 2273 O O . GLY B 1 115 ? 24.391 -86.894 11.178 1.00 45.89 114 GLY B O 1
ATOM 2274 N N . SER B 1 116 ? 23.445 -85.157 12.261 1.00 47.59 115 SER B N 1
ATOM 2275 C CA . SER B 1 116 ? 24.184 -84.184 11.482 1.00 47.15 115 SER B CA 1
ATOM 2276 C C . SER B 1 116 ? 25.576 -83.992 12.037 1.00 47.12 115 SER B C 1
ATOM 2277 O O . SER B 1 116 ? 26.500 -83.659 11.291 1.00 50.91 115 SER B O 1
ATOM 2280 N N . VAL B 1 117 ? 25.744 -84.225 13.335 1.00 46.24 116 VAL B N 1
ATOM 2281 C CA . VAL B 1 117 ? 27.029 -83.971 13.972 1.00 43.55 116 VAL B CA 1
ATOM 2282 C C . VAL B 1 117 ? 28.027 -85.073 13.633 1.00 46.08 116 VAL B C 1
ATOM 2283 O O . VAL B 1 117 ? 29.202 -84.793 13.372 1.00 44.50 116 VAL B O 1
ATOM 2287 N N . VAL B 1 118 ? 27.576 -86.335 13.601 1.00 48.08 117 VAL B N 1
ATOM 2288 C CA . VAL B 1 118 ? 28.480 -87.443 13.314 1.00 49.75 117 VAL B CA 1
ATOM 2289 C C . VAL B 1 118 ? 28.957 -87.468 11.874 1.00 47.99 117 VAL B C 1
ATOM 2290 O O . VAL B 1 118 ? 29.937 -88.163 11.565 1.00 47.65 117 VAL B O 1
ATOM 2294 N N . ALA B 1 119 ? 28.276 -86.758 10.972 1.00 45.30 118 ALA B N 1
ATOM 2295 C CA . ALA B 1 119 ? 28.763 -86.641 9.601 1.00 44.40 118 ALA B CA 1
ATOM 2296 C C . ALA B 1 119 ? 30.017 -85.772 9.510 1.00 43.36 118 ALA B C 1
ATOM 2297 O O . ALA B 1 119 ? 30.750 -85.861 8.516 1.00 42.71 118 ALA B O 1
ATOM 2299 N N . GLY B 1 120 ? 30.305 -84.970 10.535 1.00 43.06 119 GLY B N 1
ATOM 2300 C CA . GLY B 1 120 ? 31.406 -84.033 10.471 1.00 42.85 119 GLY B CA 1
ATOM 2301 C C . GLY B 1 120 ? 32.733 -84.615 10.914 1.00 41.52 119 GLY B C 1
ATOM 2302 O O . GLY B 1 120 ? 32.917 -85.838 10.991 1.00 43.02 119 GLY B O 1
ATOM 2303 N N . PRO B 1 121 ? 33.699 -83.737 11.201 1.00 41.01 120 PRO B N 1
ATOM 2304 C CA . PRO B 1 121 ? 35.052 -84.230 11.511 1.00 40.49 120 PRO B CA 1
ATOM 2305 C C . PRO B 1 121 ? 35.160 -84.860 12.881 1.00 40.81 120 PRO B C 1
ATOM 2306 O O . PRO B 1 121 ? 35.994 -85.750 13.080 1.00 40.96 120 PRO B O 1
ATOM 2310 N N . THR B 1 122 ? 34.359 -84.420 13.838 1.00 41.41 121 THR B N 1
ATOM 2311 C CA . THR B 1 122 ? 34.461 -84.928 15.197 1.00 41.84 121 THR B CA 1
ATOM 2312 C C . THR B 1 122 ? 33.117 -84.704 15.874 1.00 42.96 121 THR B C 1
ATOM 2313 O O . THR B 1 122 ? 32.321 -83.860 15.447 1.00 41.54 121 THR B O 1
ATOM 2317 N N . ILE B 1 123 ? 32.878 -85.446 16.954 1.00 44.97 122 ILE B N 1
ATOM 2318 C CA . ILE B 1 123 ? 31.724 -85.151 17.792 1.00 47.43 122 ILE B CA 1
ATOM 2319 C C . ILE B 1 123 ? 32.120 -84.449 19.078 1.00 49.69 122 ILE B C 1
ATOM 2320 O O . ILE B 1 123 ? 31.240 -84.087 19.866 1.00 49.57 122 ILE B O 1
ATOM 2325 N N . GLU B 1 124 ? 33.411 -84.178 19.285 1.00 52.58 123 GLU B N 1
ATOM 2326 C CA . GLU B 1 124 ? 33.828 -83.601 20.555 1.00 55.31 123 GLU B CA 1
ATOM 2327 C C . GLU B 1 124 ? 33.287 -82.195 20.764 1.00 58.02 123 GLU B C 1
ATOM 2328 O O . GLU B 1 124 ? 33.130 -81.773 21.914 1.00 63.14 123 GLU B O 1
ATOM 2334 N N . ALA B 1 125 ? 32.964 -81.470 19.694 1.00 57.58 124 ALA B N 1
ATOM 2335 C CA . ALA B 1 125 ? 32.462 -80.117 19.876 1.00 55.87 124 ALA B CA 1
ATOM 2336 C C . ALA B 1 125 ? 31.062 -80.078 20.485 1.00 56.15 124 ALA B C 1
ATOM 2337 O O . ALA B 1 125 ? 30.621 -78.997 20.888 1.00 58.97 124 ALA B O 1
ATOM 2339 N N . VAL B 1 126 ? 30.346 -81.196 20.573 1.00 52.88 125 VAL B N 1
ATOM 2340 C CA . VAL B 1 126 ? 29.038 -81.180 21.214 1.00 51.42 125 VAL B CA 1
ATOM 2341 C C . VAL B 1 126 ? 29.103 -81.752 22.631 1.00 50.45 125 VAL B C 1
ATOM 2342 O O . VAL B 1 126 ? 28.066 -82.067 23.223 1.00 50.63 125 VAL B O 1
ATOM 2346 N N . SER B 1 127 ? 30.304 -81.897 23.192 1.00 51.04 126 SER B N 1
ATOM 2347 C CA . SER B 1 127 ? 30.370 -82.514 24.512 1.00 53.30 126 SER B CA 1
ATOM 2348 C C . SER B 1 127 ? 29.796 -81.637 25.620 1.00 55.64 126 SER B C 1
ATOM 2349 O O . SER B 1 127 ? 29.672 -82.111 26.753 1.00 56.87 126 SER B O 1
ATOM 2352 N N . LEU B 1 128 ? 29.447 -80.385 25.344 1.00 56.20 127 LEU B N 1
ATOM 2353 C CA . LEU B 1 128 ? 28.678 -79.616 26.313 1.00 58.77 127 LEU B CA 1
ATOM 2354 C C . LEU B 1 128 ? 27.182 -79.694 26.045 1.00 63.54 127 LEU B C 1
ATOM 2355 O O . LEU B 1 128 ? 26.392 -79.158 26.831 1.00 63.78 127 LEU B O 1
ATOM 2360 N N . MET B 1 129 ? 26.770 -80.351 24.964 1.00 67.09 128 MET B N 1
ATOM 2361 C CA . MET B 1 129 ? 25.356 -80.521 24.655 1.00 69.50 128 MET B CA 1
ATOM 2362 C C . MET B 1 129 ? 24.870 -81.932 24.955 1.00 71.89 128 MET B C 1
ATOM 2363 O O . MET B 1 129 ? 23.922 -82.116 25.720 1.00 78.40 128 MET B O 1
ATOM 2368 N N . ASP B 1 130 ? 25.525 -82.932 24.381 1.00 69.02 129 ASP B N 1
ATOM 2369 C CA . ASP B 1 130 ? 25.259 -84.329 24.668 1.00 67.81 129 ASP B CA 1
ATOM 2370 C C . ASP B 1 130 ? 26.302 -84.825 25.648 1.00 66.05 129 ASP B C 1
ATOM 2371 O O . ASP B 1 130 ? 27.456 -84.389 25.610 1.00 64.82 129 ASP B O 1
ATOM 2376 N N . SER B 1 131 ? 25.885 -85.702 26.542 1.00 67.71 130 SER B N 1
ATOM 2377 C CA . SER B 1 131 ? 26.796 -86.192 27.563 1.00 66.97 130 SER B CA 1
ATOM 2378 C C . SER B 1 131 ? 27.765 -87.204 26.970 1.00 65.48 130 SER B C 1
ATOM 2379 O O . SER B 1 131 ? 27.335 -88.166 26.326 1.00 64.19 130 SER B O 1
ATOM 2382 N N . PRO B 1 132 ? 29.070 -87.026 27.168 1.00 64.28 131 PRO B N 1
ATOM 2383 C CA . PRO B 1 132 ? 30.026 -88.067 26.781 1.00 65.79 131 PRO B CA 1
ATOM 2384 C C . PRO B 1 132 ? 30.065 -89.233 27.754 1.00 69.13 131 PRO B C 1
ATOM 2385 O O . PRO B 1 132 ? 30.745 -90.226 27.472 1.00 68.62 131 PRO B O 1
ATOM 2389 N N . ASP B 1 133 ? 29.395 -89.125 28.903 1.00 74.98 132 ASP B N 1
ATOM 2390 C CA . ASP B 1 133 ? 29.436 -90.175 29.916 1.00 79.98 132 ASP B CA 1
ATOM 2391 C C . ASP B 1 133 ? 28.650 -91.422 29.515 1.00 80.68 132 ASP B C 1
ATOM 2392 O O . ASP B 1 133 ? 28.888 -92.494 30.083 1.00 81.85 132 ASP B O 1
ATOM 2397 N N . ILE B 1 134 ? 27.730 -91.310 28.551 1.00 79.16 133 ILE B N 1
ATOM 2398 C CA . ILE B 1 134 ? 26.960 -92.457 28.079 1.00 78.76 133 ILE B CA 1
ATOM 2399 C C . ILE B 1 134 ? 27.812 -93.431 27.280 1.00 74.96 133 ILE B C 1
ATOM 2400 O O . ILE B 1 134 ? 27.385 -94.565 27.020 1.00 75.94 133 ILE B O 1
ATOM 2405 N N . ALA B 1 135 ? 29.016 -93.023 26.896 1.00 70.79 134 ALA B N 1
ATOM 2406 C CA . ALA B 1 135 ? 29.938 -93.869 26.144 1.00 68.02 134 ALA B CA 1
ATOM 2407 C C . ALA B 1 135 ? 31.310 -93.838 26.806 1.00 66.23 134 ALA B C 1
ATOM 2408 O O . ALA B 1 135 ? 32.296 -93.406 26.204 1.00 64.53 134 ALA B O 1
ATOM 2410 N N . PRO B 1 136 ? 31.419 -94.345 28.038 1.00 69.63 135 PRO B N 1
ATOM 2411 C CA . PRO B 1 136 ? 32.700 -94.235 28.757 1.00 72.25 135 PRO B CA 1
ATOM 2412 C C . PRO B 1 136 ? 33.834 -94.965 28.079 1.00 75.97 135 PRO B C 1
ATOM 2413 O O . PRO B 1 136 ? 35.002 -94.622 28.311 1.00 77.42 135 PRO B O 1
ATOM 2417 N N . ASP B 1 137 ? 33.535 -95.950 27.239 1.00 81.31 136 ASP B N 1
ATOM 2418 C CA . ASP B 1 137 ? 34.566 -96.717 26.560 1.00 84.28 136 ASP B CA 1
ATOM 2419 C C . ASP B 1 137 ? 34.822 -96.229 25.139 1.00 85.08 136 ASP B C 1
ATOM 2420 O O . ASP B 1 137 ? 35.545 -96.889 24.385 1.00 93.06 136 ASP B O 1
ATOM 2425 N N . LEU B 1 138 ? 34.285 -95.073 24.773 1.00 77.89 137 LEU B N 1
ATOM 2426 C CA . LEU B 1 138 ? 34.559 -94.476 23.474 1.00 72.75 137 LEU B CA 1
ATOM 2427 C C . LEU B 1 138 ? 35.828 -93.644 23.576 1.00 71.83 137 LEU B C 1
ATOM 2428 O O . LEU B 1 138 ? 35.856 -92.613 24.258 1.00 71.57 137 LEU B O 1
ATOM 2433 N N . LYS B 1 139 ? 36.883 -94.107 22.908 1.00 73.34 138 LYS B N 1
ATOM 2434 C CA . LYS B 1 139 ? 38.165 -93.421 22.964 1.00 75.68 138 LYS B CA 1
ATOM 2435 C C . LYS B 1 139 ? 38.264 -92.317 21.913 1.00 78.79 138 LYS B C 1
ATOM 2436 O O . LYS B 1 139 ? 38.580 -91.170 22.245 1.00 83.30 138 LYS B O 1
ATOM 2438 N N . ASP B 1 140 ? 37.956 -92.633 20.655 1.00 74.61 139 ASP B N 1
ATOM 2439 C CA . ASP B 1 140 ? 38.156 -91.712 19.543 1.00 71.12 139 ASP B CA 1
ATOM 2440 C C . ASP B 1 140 ? 36.846 -91.034 19.169 1.00 65.56 139 ASP B C 1
ATOM 2441 O O . ASP B 1 140 ? 35.862 -91.711 18.847 1.00 68.01 139 ASP B O 1
ATOM 2446 N N . TYR B 1 141 ? 36.863 -89.698 19.151 1.00 60.19 140 TYR B N 1
ATOM 2447 C CA . TYR B 1 141 ? 35.690 -88.882 18.865 1.00 54.00 140 TYR B CA 1
ATOM 2448 C C . TYR B 1 141 ? 35.570 -88.488 17.399 1.00 51.65 140 TYR B C 1
ATOM 2449 O O . TYR B 1 141 ? 34.667 -87.720 17.054 1.00 50.71 140 TYR B O 1
ATOM 2458 N N . THR B 1 142 ? 36.428 -89.016 16.532 1.00 48.23 141 THR B N 1
ATOM 2459 C CA . THR B 1 142 ? 36.367 -88.677 15.118 1.00 44.30 141 THR B CA 1
ATOM 2460 C C . THR B 1 142 ? 35.053 -89.134 14.491 1.00 43.70 141 THR B C 1
ATOM 2461 O O . THR B 1 142 ? 34.580 -90.248 14.738 1.00 44.36 141 THR B O 1
ATOM 2465 N N . GLY B 1 143 ? 34.470 -88.268 13.663 1.00 43.23 142 GLY B N 1
ATOM 2466 C CA . GLY B 1 143 ? 33.241 -88.564 12.961 1.00 43.40 142 GLY B CA 1
ATOM 2467 C C . GLY B 1 143 ? 33.465 -89.300 11.657 1.00 43.16 142 GLY B C 1
ATOM 2468 O O . GLY B 1 143 ? 34.539 -89.846 11.391 1.00 42.68 142 GLY B O 1
ATOM 2469 N N . LEU B 1 144 ? 32.407 -89.331 10.834 1.00 43.66 143 LEU B N 1
ATOM 2470 C CA . LEU B 1 144 ? 32.475 -90.003 9.542 1.00 43.26 143 LEU B CA 1
ATOM 2471 C C . LEU B 1 144 ? 33.292 -89.232 8.515 1.00 45.66 143 LEU B C 1
ATOM 2472 O O . LEU B 1 144 ? 33.689 -89.815 7.495 1.00 46.46 143 LEU B O 1
ATOM 2477 N N . GLY B 1 145 ? 33.524 -87.938 8.736 1.00 46.21 144 GLY B N 1
ATOM 2478 C CA . GLY B 1 145 ? 34.295 -87.153 7.799 1.00 46.79 144 GLY B CA 1
ATOM 2479 C C . GLY B 1 145 ? 33.604 -86.864 6.488 1.00 44.65 144 GLY B C 1
ATOM 2480 O O . GLY B 1 145 ? 34.283 -86.539 5.510 1.00 44.72 144 GLY B O 1
ATOM 2481 N N . LEU B 1 146 ? 32.269 -86.978 6.433 1.00 45.38 145 LEU B N 1
ATOM 2482 C CA . LEU B 1 146 ? 31.516 -86.618 5.231 1.00 44.54 145 LEU B CA 1
ATOM 2483 C C . LEU B 1 146 ? 31.449 -85.119 4.995 1.00 46.01 145 LEU B C 1
ATOM 2484 O O . LEU B 1 146 ? 31.265 -84.699 3.848 1.00 45.49 145 LEU B O 1
ATOM 2489 N N . THR B 1 147 ? 31.596 -84.299 6.028 1.00 47.86 146 THR B N 1
ATOM 2490 C CA . THR B 1 147 ? 31.661 -82.864 5.814 1.00 49.73 146 THR B CA 1
ATOM 2491 C C . THR B 1 147 ? 32.811 -82.286 6.620 1.00 49.65 146 THR B C 1
ATOM 2492 O O . THR B 1 147 ? 33.277 -82.876 7.597 1.00 51.27 146 THR B O 1
ATOM 2496 N N . GLU B 1 148 ? 33.298 -81.137 6.160 1.00 51.85 147 GLU B N 1
ATOM 2497 C CA . GLU B 1 148 ? 34.310 -80.424 6.915 1.00 52.48 147 GLU B CA 1
ATOM 2498 C C . GLU B 1 148 ? 33.682 -79.619 8.041 1.00 51.28 147 GLU B C 1
ATOM 2499 O O . GLU B 1 148 ? 34.374 -79.279 9.008 1.00 50.74 147 GLU B O 1
ATOM 2505 N N . LEU B 1 149 ? 32.375 -79.364 7.958 1.00 47.94 148 LEU B N 1
ATOM 2506 C CA . LEU B 1 149 ? 31.684 -78.516 8.919 1.00 44.61 148 LEU B CA 1
ATOM 2507 C C . LEU B 1 149 ? 31.327 -79.267 10.200 1.00 42.83 148 LEU B C 1
ATOM 2508 O O . LEU B 1 149 ? 30.879 -80.417 10.165 1.00 41.23 148 LEU B O 1
ATOM 2513 N N . ALA B 1 150 ? 31.580 -78.627 11.336 1.00 41.09 149 ALA B N 1
ATOM 2514 C CA . ALA B 1 150 ? 31.216 -79.170 12.637 1.00 41.19 149 ALA B CA 1
ATOM 2515 C C . ALA B 1 150 ? 29.868 -78.547 13.008 1.00 40.99 149 ALA B C 1
ATOM 2516 O O . ALA B 1 150 ? 29.814 -77.421 13.508 1.00 41.12 149 ALA B O 1
ATOM 2518 N N . VAL B 1 151 ? 28.783 -79.301 12.779 1.00 43.11 150 VAL B N 1
ATOM 2519 C CA . VAL B 1 151 ? 27.425 -78.790 12.943 1.00 45.53 150 VAL B CA 1
ATOM 2520 C C . VAL B 1 151 ? 27.082 -78.670 14.418 1.00 47.77 150 VAL B C 1
ATOM 2521 O O . VAL B 1 151 ? 27.217 -79.631 15.186 1.00 50.54 150 VAL B O 1
ATOM 2525 N N . ILE B 1 152 ? 26.612 -77.493 14.815 1.00 47.96 151 ILE B N 1
ATOM 2526 C CA . ILE B 1 152 ? 26.108 -77.286 16.169 1.00 46.87 151 ILE B CA 1
ATOM 2527 C C . ILE B 1 152 ? 24.616 -76.997 16.079 1.00 46.11 151 ILE B C 1
ATOM 2528 O O . ILE B 1 152 ? 24.209 -75.865 15.765 1.00 44.89 151 ILE B O 1
ATOM 2533 N N . PRO B 1 153 ? 23.776 -77.977 16.364 1.00 45.09 152 PRO B N 1
ATOM 2534 C CA . PRO B 1 153 ? 22.341 -77.830 16.123 1.00 45.99 152 PRO B CA 1
ATOM 2535 C C . PRO B 1 153 ? 21.659 -77.070 17.253 1.00 46.94 152 PRO B C 1
ATOM 2536 O O . PRO B 1 153 ? 22.230 -76.830 18.320 1.00 46.89 152 PRO B O 1
ATOM 2540 N N . HIS B 1 154 ? 20.410 -76.678 16.982 1.00 48.64 153 HIS B N 1
ATOM 2541 C CA . HIS B 1 154 ? 19.560 -75.958 17.938 1.00 50.87 153 HIS B CA 1
ATOM 2542 C C . HIS B 1 154 ? 20.217 -74.672 18.430 1.00 52.96 153 HIS B C 1
ATOM 2543 O O . HIS B 1 154 ? 20.086 -74.298 19.595 1.00 53.50 153 HIS B O 1
ATOM 2550 N N . ALA B 1 155 ? 20.916 -73.979 17.528 1.00 54.59 154 ALA B N 1
ATOM 2551 C CA . ALA B 1 155 ? 21.682 -72.797 17.917 1.00 56.93 154 ALA B CA 1
ATOM 2552 C C . ALA B 1 155 ? 20.793 -71.654 18.396 1.00 58.11 154 ALA B C 1
ATOM 2553 O O . ALA B 1 155 ? 21.286 -70.728 19.045 1.00 59.38 154 ALA B O 1
ATOM 2555 N N . SER B 1 156 ? 19.492 -71.727 18.135 1.00 60.31 155 SER B N 1
ATOM 2556 C CA . SER B 1 156 ? 18.563 -70.710 18.593 1.00 61.55 155 SER B CA 1
ATOM 2557 C C . SER B 1 156 ? 18.404 -70.710 20.100 1.00 65.20 155 SER B C 1
ATOM 2558 O O . SER B 1 156 ? 17.975 -69.697 20.659 1.00 63.48 155 SER B O 1
ATOM 2561 N N . GLY B 1 157 ? 18.755 -71.806 20.770 1.00 67.86 156 GLY B N 1
ATOM 2562 C CA . GLY B 1 157 ? 18.519 -71.898 22.195 1.00 72.33 156 GLY B CA 1
ATOM 2563 C C . GLY B 1 157 ? 17.082 -72.206 22.532 1.00 74.98 156 GLY B C 1
ATOM 2564 O O . GLY B 1 157 ? 16.620 -71.856 23.622 1.00 77.45 156 GLY B O 1
ATOM 2565 N N . SER B 1 158 ? 16.354 -72.832 21.612 1.00 79.90 157 SER B N 1
ATOM 2566 C CA . SER B 1 158 ? 14.916 -73.014 21.721 1.00 80.26 157 SER B CA 1
ATOM 2567 C C . SER B 1 158 ? 14.474 -74.331 22.373 1.00 80.67 157 SER B C 1
ATOM 2568 O O . SER B 1 158 ? 13.279 -74.495 22.634 1.00 86.84 157 SER B O 1
ATOM 2571 N N . ILE B 1 159 ? 15.378 -75.245 22.689 1.00 77.40 158 ILE B N 1
ATOM 2572 C CA . ILE B 1 159 ? 15.042 -76.457 23.432 1.00 75.59 158 ILE B CA 1
ATOM 2573 C C . ILE B 1 159 ? 15.662 -76.251 24.807 1.00 72.59 158 ILE B C 1
ATOM 2574 O O . ILE B 1 159 ? 16.829 -75.877 24.874 1.00 74.19 158 ILE B O 1
ATOM 2579 N N . SER B 1 160 ? 14.941 -76.485 25.921 1.00 73.59 159 SER B N 1
ATOM 2580 C CA . SER B 1 160 ? 15.569 -76.081 27.204 1.00 74.72 159 SER B CA 1
ATOM 2581 C C . SER B 1 160 ? 16.813 -76.897 27.509 1.00 76.70 159 SER B C 1
ATOM 2582 O O . SER B 1 160 ? 17.616 -76.496 28.359 1.00 78.43 159 SER B O 1
ATOM 2585 N N . GLN B 1 161 ? 16.894 -78.120 26.981 1.00 77.10 160 GLN B N 1
ATOM 2586 C CA . GLN B 1 161 ? 18.067 -78.938 27.246 1.00 77.64 160 GLN B CA 1
ATOM 2587 C C . GLN B 1 161 ? 19.302 -78.352 26.592 1.00 75.42 160 GLN B C 1
ATOM 2588 O O . GLN B 1 161 ? 20.421 -78.700 26.979 1.00 76.66 160 GLN B O 1
ATOM 2590 N N . PHE B 1 162 ? 19.118 -77.468 25.620 1.00 72.57 161 PHE B N 1
ATOM 2591 C CA . PHE B 1 162 ? 20.217 -76.817 24.916 1.00 67.60 161 PHE B CA 1
ATOM 2592 C C . PHE B 1 162 ? 19.968 -75.307 24.921 1.00 64.53 161 PHE B C 1
ATOM 2593 O O . PHE B 1 162 ? 19.625 -74.714 23.888 1.00 62.94 161 PHE B O 1
ATOM 2595 N N . PRO B 1 163 ? 20.084 -74.660 26.080 1.00 60.85 162 PRO B N 1
ATOM 2596 C CA . PRO B 1 163 ? 19.869 -73.210 26.143 1.00 58.91 162 PRO B CA 1
ATOM 2597 C C . PRO B 1 163 ? 21.046 -72.424 25.572 1.00 56.65 162 PRO B C 1
ATOM 2598 O O . PRO B 1 163 ? 22.176 -72.913 25.474 1.00 55.43 162 PRO B O 1
ATOM 2602 N N . ILE B 1 164 ? 20.770 -71.147 25.275 1.00 55.59 163 ILE B N 1
ATOM 2603 C CA . ILE B 1 164 ? 21.726 -70.304 24.557 1.00 53.83 163 ILE B CA 1
ATOM 2604 C C . ILE B 1 164 ? 23.023 -70.145 25.339 1.00 57.13 163 ILE B C 1
ATOM 2605 O O . ILE B 1 164 ? 24.086 -69.941 24.744 1.00 56.32 163 ILE B O 1
ATOM 2610 N N . GLU B 1 165 ? 22.971 -70.245 26.673 1.00 60.95 164 GLU B N 1
ATOM 2611 C CA . GLU B 1 165 ? 24.206 -70.237 27.449 1.00 63.52 164 GLU B CA 1
ATOM 2612 C C . GLU B 1 165 ? 25.078 -71.424 27.074 1.00 63.76 164 GLU B C 1
ATOM 2613 O O . GLU B 1 165 ? 26.308 -71.337 27.117 1.00 62.41 164 GLU B O 1
ATOM 2619 N N . THR B 1 166 ? 24.457 -72.549 26.736 1.00 64.74 165 THR B N 1
ATOM 2620 C CA . THR B 1 166 ? 25.208 -73.744 26.379 1.00 63.73 165 THR B CA 1
ATOM 2621 C C . THR B 1 166 ? 25.726 -73.683 24.947 1.00 59.07 165 THR B C 1
ATOM 2622 O O . THR B 1 166 ? 26.831 -74.171 24.669 1.00 59.27 165 THR B O 1
ATOM 2626 N N . ILE B 1 167 ? 24.951 -73.077 24.039 1.00 56.77 166 ILE B N 1
ATOM 2627 C CA . ILE B 1 167 ? 25.428 -72.814 22.684 1.00 54.80 166 ILE B CA 1
ATOM 2628 C C . ILE B 1 167 ? 26.622 -71.865 22.715 1.00 54.53 166 ILE B C 1
ATOM 2629 O O . ILE B 1 167 ? 27.616 -72.065 22.003 1.00 53.45 166 ILE B O 1
ATOM 2634 N N . ALA B 1 168 ? 26.545 -70.818 23.542 1.00 53.90 167 ALA B N 1
ATOM 2635 C CA . ALA B 1 168 ? 27.666 -69.895 23.668 1.00 53.36 167 ALA B CA 1
ATOM 2636 C C . ALA B 1 168 ? 28.885 -70.584 24.262 1.00 53.65 167 ALA B C 1
ATOM 2637 O O . ALA B 1 168 ? 30.002 -70.412 23.760 1.00 52.07 167 ALA B O 1
ATOM 2639 N N . ASP B 1 169 ? 28.686 -71.398 25.304 1.00 55.42 168 ASP B N 1
ATOM 2640 C CA . ASP B 1 169 ? 29.800 -72.121 25.914 1.00 58.76 168 ASP B CA 1
ATOM 2641 C C . ASP B 1 169 ? 30.450 -73.053 24.905 1.00 54.27 168 ASP B C 1
ATOM 2642 O O . ASP B 1 169 ? 31.676 -73.225 24.899 1.00 55.20 168 ASP B O 1
ATOM 2647 N N . THR B 1 170 ? 29.641 -73.663 24.039 1.00 51.04 169 THR B N 1
ATOM 2648 C CA . THR B 1 170 ? 30.189 -74.503 22.984 1.00 50.05 169 THR B CA 1
ATOM 2649 C C . THR B 1 170 ? 31.107 -73.711 22.065 1.00 49.39 169 THR B C 1
ATOM 2650 O O . THR B 1 170 ? 32.189 -74.181 21.690 1.00 50.65 169 THR B O 1
ATOM 2654 N N . VAL B 1 171 ? 30.698 -72.498 21.715 1.00 48.38 170 VAL B N 1
ATOM 2655 C CA . VAL B 1 171 ? 31.516 -71.669 20.852 1.00 47.34 170 VAL B CA 1
ATOM 2656 C C . VAL B 1 171 ? 32.776 -71.225 21.580 1.00 48.76 170 VAL B C 1
ATOM 2657 O O . VAL B 1 171 ? 33.876 -71.250 21.012 1.00 47.21 170 VAL B O 1
ATOM 2661 N N . ARG B 1 172 ? 32.650 -70.842 22.853 1.00 50.07 171 ARG B N 1
ATOM 2662 C CA . ARG B 1 172 ? 33.840 -70.471 23.609 1.00 52.39 171 ARG B CA 1
ATOM 2663 C C . ARG B 1 172 ? 34.837 -71.620 23.656 1.00 49.47 171 ARG B C 1
ATOM 2664 O O . ARG B 1 172 ? 36.046 -71.414 23.494 1.00 47.11 171 ARG B O 1
ATOM 2672 N N . THR B 1 173 ? 34.340 -72.841 23.799 1.00 48.19 172 THR B N 1
ATOM 2673 C CA . THR B 1 173 ? 35.174 -73.998 24.068 1.00 46.21 172 THR B CA 1
ATOM 2674 C C . THR B 1 173 ? 35.740 -74.616 22.795 1.00 42.29 172 THR B C 1
ATOM 2675 O O . THR B 1 173 ? 36.861 -75.130 22.820 1.00 42.46 172 THR B O 1
ATOM 2679 N N . TYR B 1 174 ? 34.980 -74.600 21.684 1.00 43.50 173 TYR B N 1
ATOM 2680 C CA . TYR B 1 174 ? 35.390 -75.285 20.457 1.00 42.98 173 TYR B CA 1
ATOM 2681 C C . TYR B 1 174 ? 35.445 -74.400 19.222 1.00 43.62 173 TYR B C 1
ATOM 2682 O O . TYR B 1 174 ? 35.838 -74.883 18.153 1.00 42.59 173 TYR B O 1
ATOM 2691 N N . GLY B 1 175 ? 35.105 -73.115 19.334 1.00 46.49 174 GLY B N 1
ATOM 2692 C CA . GLY B 1 175 ? 35.040 -72.274 18.151 1.00 46.06 174 GLY B CA 1
ATOM 2693 C C . GLY B 1 175 ? 36.383 -72.031 17.484 1.00 46.74 174 GLY B C 1
ATOM 2694 O O . GLY B 1 175 ? 36.438 -71.786 16.276 1.00 48.48 174 GLY B O 1
ATOM 2695 N N . GLU B 1 176 ? 37.485 -72.098 18.237 1.00 46.35 175 GLU B N 1
ATOM 2696 C CA . GLU B 1 176 ? 38.762 -71.806 17.586 1.00 46.76 175 GLU B CA 1
ATOM 2697 C C . GLU B 1 176 ? 39.278 -72.995 16.777 1.00 45.39 175 GLU B C 1
ATOM 2698 O O . GLU B 1 176 ? 39.671 -72.830 15.619 1.00 46.53 175 GLU B O 1
ATOM 2704 N N . ARG B 1 177 ? 39.225 -74.211 17.326 1.00 45.66 176 ARG B N 1
ATOM 2705 C CA . ARG B 1 177 ? 39.853 -75.331 16.628 1.00 43.99 176 ARG B CA 1
ATOM 2706 C C . ARG B 1 177 ? 38.952 -75.942 15.553 1.00 43.06 176 ARG B C 1
ATOM 2707 O O . ARG B 1 177 ? 39.465 -76.524 14.591 1.00 42.57 176 ARG B O 1
ATOM 2715 N N . TRP B 1 178 ? 37.630 -75.872 15.696 1.00 41.82 177 TRP B N 1
ATOM 2716 C CA . TRP B 1 178 ? 36.816 -76.518 14.670 1.00 40.24 177 TRP B CA 1
ATOM 2717 C C . TRP B 1 178 ? 35.913 -75.520 13.939 1.00 38.25 177 TRP B C 1
ATOM 2718 O O . TRP B 1 178 ? 35.448 -74.533 14.522 1.00 37.50 177 TRP B O 1
ATOM 2729 N N . PRO B 1 179 ? 35.650 -75.749 12.658 1.00 37.51 178 PRO B N 1
ATOM 2730 C CA . PRO B 1 179 ? 34.794 -74.816 11.911 1.00 36.74 178 PRO B CA 1
ATOM 2731 C C . PRO B 1 179 ? 33.336 -75.035 12.310 1.00 37.73 178 PRO B C 1
ATOM 2732 O O . PRO B 1 179 ? 32.560 -75.749 11.663 1.00 37.40 178 PRO B O 1
ATOM 2736 N N . LEU B 1 180 ? 32.966 -74.447 13.451 1.00 38.79 179 LEU B N 1
ATOM 2737 C CA . LEU B 1 180 ? 31.605 -74.589 13.955 1.00 40.41 179 LEU B CA 1
ATOM 2738 C C . LEU B 1 180 ? 30.631 -73.950 12.983 1.00 43.71 179 LEU B C 1
ATOM 2739 O O . LEU B 1 180 ? 30.907 -72.893 12.408 1.00 42.87 179 LEU B O 1
ATOM 2744 N N . CYS B 1 181 ? 29.507 -74.628 12.769 1.00 47.57 180 CYS B N 1
ATOM 2745 C CA . CYS B 1 181 ? 28.406 -74.124 11.957 1.00 49.84 180 CYS B CA 1
ATOM 2746 C C . CYS B 1 181 ? 27.128 -74.196 12.783 1.00 50.50 180 CYS B C 1
ATOM 2747 O O . CYS B 1 181 ? 26.639 -75.294 13.086 1.00 51.91 180 CYS B O 1
ATOM 2750 N N . LEU B 1 182 ? 26.610 -73.030 13.173 1.00 51.32 181 LEU B N 1
ATOM 2751 C CA . LEU B 1 182 ? 25.381 -72.937 13.954 1.00 50.70 181 LEU B CA 1
ATOM 2752 C C . LEU B 1 182 ? 24.154 -73.160 13.071 1.00 52.27 181 LEU B C 1
ATOM 2753 O O . LEU B 1 182 ? 23.860 -72.344 12.197 1.00 51.74 181 LEU B O 1
ATOM 2758 N N . LEU B 1 183 ? 23.412 -74.238 13.317 1.00 51.13 182 LEU B N 1
ATOM 2759 C CA . LEU B 1 183 ? 22.129 -74.455 12.656 1.00 50.12 182 LEU B CA 1
ATOM 2760 C C . LEU B 1 183 ? 21.016 -74.299 13.677 1.00 52.18 182 LEU B C 1
ATOM 2761 O O . LEU B 1 183 ? 21.038 -74.940 14.731 1.00 50.99 182 LEU B O 1
ATOM 2766 N N . ARG B 1 184 ? 20.067 -73.435 13.374 1.00 55.47 183 ARG B N 1
ATOM 2767 C CA . ARG B 1 184 ? 18.871 -73.296 14.184 1.00 58.89 183 ARG B CA 1
ATOM 2768 C C . ARG B 1 184 ? 17.803 -74.254 13.667 1.00 55.53 183 ARG B C 1
ATOM 2769 O O . ARG B 1 184 ? 17.814 -74.649 12.495 1.00 54.26 183 ARG B O 1
ATOM 2777 N N . ASP B 1 185 ? 16.867 -74.630 14.545 1.00 55.45 184 ASP B N 1
ATOM 2778 C CA . ASP B 1 185 ? 15.786 -75.492 14.073 1.00 56.15 184 ASP B CA 1
ATOM 2779 C C . ASP B 1 185 ? 15.059 -74.833 12.914 1.00 54.48 184 ASP B C 1
ATOM 2780 O O . ASP B 1 185 ? 14.642 -73.672 12.994 1.00 52.34 184 ASP B O 1
ATOM 2785 N N . GLY B 1 186 ? 14.928 -75.587 11.824 1.00 53.62 185 GLY B N 1
ATOM 2786 C CA . GLY B 1 186 ? 14.429 -75.088 10.570 1.00 54.52 185 GLY B CA 1
ATOM 2787 C C . GLY B 1 186 ? 15.495 -74.960 9.508 1.00 52.40 185 GLY B C 1
ATOM 2788 O O . GLY B 1 186 ? 15.180 -75.059 8.317 1.00 51.17 185 GLY B O 1
ATOM 2789 N N . GLN B 1 187 ? 16.751 -74.764 9.910 1.00 53.94 186 GLN B N 1
ATOM 2790 C CA . GLN B 1 187 ? 17.843 -74.662 8.950 1.00 54.54 186 GLN B CA 1
ATOM 2791 C C . GLN B 1 187 ? 18.405 -76.038 8.587 1.00 54.46 186 GLN B C 1
ATOM 2792 O O . GLN B 1 187 ? 18.194 -77.036 9.281 1.00 54.70 186 GLN B O 1
ATOM 2798 N N . ALA B 1 188 ? 19.105 -76.083 7.458 1.00 55.44 187 ALA B N 1
ATOM 2799 C CA . ALA B 1 188 ? 19.747 -77.318 7.038 1.00 54.43 187 ALA B CA 1
ATOM 2800 C C . ALA B 1 188 ? 20.894 -76.998 6.092 1.00 53.78 187 ALA B C 1
ATOM 2801 O O . ALA B 1 188 ? 20.870 -75.990 5.382 1.00 52.78 187 ALA B O 1
ATOM 2803 N N . LEU B 1 189 ? 21.884 -77.882 6.068 1.00 51.73 188 LEU B N 1
ATOM 2804 C CA . LEU B 1 189 ? 22.986 -77.792 5.119 1.00 50.14 188 LEU B CA 1
ATOM 2805 C C . LEU B 1 189 ? 22.733 -78.777 3.991 1.00 48.80 188 LEU B C 1
ATOM 2806 O O . LEU B 1 189 ? 22.647 -79.985 4.223 1.00 48.75 188 LEU B O 1
ATOM 2811 N N . TRP B 1 190 ? 22.532 -78.255 2.792 1.00 49.00 189 TRP B N 1
ATOM 2812 C CA . TRP B 1 190 ? 22.398 -79.075 1.597 1.00 50.80 189 TRP B CA 1
ATOM 2813 C C . TRP B 1 190 ? 23.780 -79.101 0.950 1.00 49.33 189 TRP B C 1
ATOM 2814 O O . TRP B 1 190 ? 24.176 -78.156 0.264 1.00 48.62 189 TRP B O 1
ATOM 2825 N N . ILE B 1 191 ? 24.518 -80.180 1.207 1.00 50.66 190 ILE B N 1
ATOM 2826 C CA . ILE B 1 191 ? 25.879 -80.371 0.727 1.00 51.10 190 ILE B CA 1
ATOM 2827 C C . ILE B 1 191 ? 25.874 -81.382 -0.410 1.00 57.62 190 ILE B C 1
ATOM 2828 O O . ILE B 1 191 ? 25.299 -82.470 -0.287 1.00 57.10 190 ILE B O 1
ATOM 2833 N N . GLU B 1 192 ? 26.492 -81.018 -1.528 1.00 66.08 191 GLU B N 1
ATOM 2834 C CA . GLU B 1 192 ? 26.505 -81.879 -2.705 1.00 73.75 191 GLU B CA 1
ATOM 2835 C C . GLU B 1 192 ? 27.883 -81.770 -3.363 1.00 74.39 191 GLU B C 1
ATOM 2836 O O . GLU B 1 192 ? 28.155 -80.807 -4.085 1.00 76.74 191 GLU B O 1
ATOM 2842 N N . ASP B 1 193 ? 28.725 -82.781 -3.138 1.00 77.77 192 ASP B N 1
ATOM 2843 C CA . ASP B 1 193 ? 30.084 -82.866 -3.679 1.00 75.26 192 ASP B CA 1
ATOM 2844 C C . ASP B 1 193 ? 30.835 -81.539 -3.544 1.00 74.84 192 ASP B C 1
ATOM 2845 O O . ASP B 1 193 ? 31.267 -80.923 -4.520 1.00 73.31 192 ASP B O 1
ATOM 2847 N N . GLY B 1 194 ? 30.979 -81.093 -2.300 1.00 71.46 193 GLY B N 1
ATOM 2848 C CA . GLY B 1 194 ? 31.744 -79.907 -2.003 1.00 68.11 193 GLY B CA 1
ATOM 2849 C C . GLY B 1 194 ? 30.953 -78.613 -1.963 1.00 62.61 193 GLY B C 1
ATOM 2850 O O . GLY B 1 194 ? 31.301 -77.726 -1.184 1.00 64.89 193 GLY B O 1
ATOM 2851 N N . GLU B 1 195 ? 29.904 -78.467 -2.776 1.00 57.21 194 GLU B N 1
ATOM 2852 C CA . GLU B 1 195 ? 29.095 -77.253 -2.719 1.00 51.54 194 GLU B CA 1
ATOM 2853 C C . GLU B 1 195 ? 28.193 -77.311 -1.489 1.00 46.79 194 GLU B C 1
ATOM 2854 O O . GLU B 1 195 ? 27.429 -78.264 -1.309 1.00 47.40 194 GLU B O 1
ATOM 2856 N N . VAL B 1 196 ? 28.282 -76.292 -0.644 1.00 43.67 195 VAL B N 1
ATOM 2857 C CA . VAL B 1 196 ? 27.573 -76.241 0.632 1.00 41.69 195 VAL B CA 1
ATOM 2858 C C . VAL B 1 196 ? 26.490 -75.174 0.547 1.00 43.30 195 VAL B C 1
ATOM 2859 O O . VAL B 1 196 ? 26.795 -73.977 0.452 1.00 44.55 195 VAL B O 1
ATOM 2863 N N . ARG B 1 197 ? 25.225 -75.587 0.596 1.00 45.33 196 ARG B N 1
ATOM 2864 C CA . ARG B 1 197 ? 24.106 -74.650 0.627 1.00 46.33 196 ARG B CA 1
ATOM 2865 C C . ARG B 1 197 ? 23.526 -74.595 2.036 1.00 47.39 196 ARG B C 1
ATOM 2866 O O . ARG B 1 197 ? 23.291 -75.634 2.659 1.00 47.00 196 ARG B O 1
ATOM 2868 N N . LEU B 1 198 ? 23.349 -73.389 2.557 1.00 48.93 197 LEU B N 1
ATOM 2869 C CA . LEU B 1 198 ? 22.752 -73.178 3.870 1.00 49.94 197 LEU B CA 1
ATOM 2870 C C . LEU B 1 198 ? 21.302 -72.771 3.663 1.00 50.43 197 LEU B C 1
ATOM 2871 O O . LEU B 1 198 ? 21.029 -71.700 3.118 1.00 50.33 197 LEU B O 1
ATOM 2876 N N . LEU B 1 199 ? 20.372 -73.631 4.062 1.00 50.80 198 LEU B N 1
ATOM 2877 C CA . LEU B 1 199 ? 18.954 -73.381 3.852 1.00 51.16 198 LEU B CA 1
ATOM 2878 C C . LEU B 1 199 ? 18.248 -73.016 5.144 1.00 53.67 198 LEU B C 1
ATOM 2879 O O . LEU B 1 199 ? 18.524 -73.597 6.198 1.00 52.97 198 LEU B O 1
ATOM 2884 N N . ASN B 1 200 ? 17.313 -72.068 5.031 1.00 56.72 199 ASN B N 1
ATOM 2885 C CA . ASN B 1 200 ? 16.310 -71.765 6.037 1.00 60.57 199 ASN B CA 1
ATOM 2886 C C . ASN B 1 200 ? 15.032 -72.533 5.685 1.00 60.93 199 ASN B C 1
ATOM 2887 O O . ASN B 1 200 ? 14.978 -73.257 4.689 1.00 60.73 199 ASN B O 1
ATOM 2892 N N . LEU B 1 201 ? 13.977 -72.344 6.486 1.00 62.55 200 LEU B N 1
ATOM 2893 C CA . LEU B 1 201 ? 12.718 -73.049 6.221 1.00 64.04 200 LEU B CA 1
ATOM 2894 C C . LEU B 1 201 ? 12.144 -72.700 4.855 1.00 65.86 200 LEU B C 1
ATOM 2895 O O . LEU B 1 201 ? 11.702 -73.586 4.118 1.00 65.02 200 LEU B O 1
ATOM 2900 N N . GLU B 1 202 ? 12.162 -71.421 4.488 1.00 66.80 201 GLU B N 1
ATOM 2901 C CA . GLU B 1 202 ? 11.461 -70.990 3.287 1.00 68.82 201 GLU B CA 1
ATOM 2902 C C . GLU B 1 202 ? 12.167 -71.405 2.006 1.00 68.76 201 GLU B C 1
ATOM 2903 O O . GLU B 1 202 ? 11.613 -71.194 0.923 1.00 68.54 201 GLU B O 1
ATOM 2905 N N . HIS B 1 203 ? 13.351 -72.005 2.089 1.00 70.34 202 HIS B N 1
ATOM 2906 C CA . HIS B 1 203 ? 14.136 -72.303 0.889 1.00 71.63 202 HIS B CA 1
ATOM 2907 C C . HIS B 1 203 ? 13.697 -73.640 0.292 1.00 74.03 202 HIS B C 1
ATOM 2908 O O . HIS B 1 203 ? 14.389 -74.657 0.362 1.00 75.08 202 HIS B O 1
ATOM 2915 N N . HIS B 1 204 ? 12.511 -73.608 -0.316 1.00 75.16 203 HIS B N 1
ATOM 2916 C CA . HIS B 1 204 ? 11.989 -74.733 -1.089 1.00 77.53 203 HIS B CA 1
ATOM 2917 C C . HIS B 1 204 ? 10.891 -74.262 -2.033 1.00 77.91 203 HIS B C 1
ATOM 2918 O O . HIS B 1 204 ? 10.285 -75.065 -2.739 1.00 80.13 203 HIS B O 1
ATOM 2925 N N . VAL C 1 2 ? 19.512 -60.448 -7.859 1.00 57.93 1 VAL C N 1
ATOM 2926 C CA . VAL C 1 2 ? 20.067 -59.982 -6.586 1.00 57.90 1 VAL C CA 1
ATOM 2927 C C . VAL C 1 2 ? 21.242 -60.868 -6.154 1.00 60.58 1 VAL C C 1
ATOM 2928 O O . VAL C 1 2 ? 21.055 -62.051 -5.877 1.00 67.79 1 VAL C O 1
ATOM 2932 N N . ARG C 1 3 ? 22.433 -60.279 -6.048 1.00 59.24 2 ARG C N 1
ATOM 2933 C CA . ARG C 1 3 ? 23.679 -61.018 -5.859 1.00 57.65 2 ARG C CA 1
ATOM 2934 C C . ARG C 1 3 ? 24.473 -60.431 -4.690 1.00 55.25 2 ARG C C 1
ATOM 2935 O O . ARG C 1 3 ? 24.858 -59.255 -4.725 1.00 55.12 2 ARG C O 1
ATOM 2943 N N . LEU C 1 4 ? 24.737 -61.234 -3.663 1.00 52.87 3 LEU C N 1
ATOM 2944 C CA . LEU C 1 4 ? 25.596 -60.793 -2.573 1.00 50.21 3 LEU C CA 1
ATOM 2945 C C . LEU C 1 4 ? 26.771 -61.738 -2.407 1.00 48.33 3 LEU C C 1
ATOM 2946 O O . LEU C 1 4 ? 26.678 -62.934 -2.685 1.00 48.71 3 LEU C O 1
ATOM 2951 N N . LEU C 1 5 ? 27.896 -61.180 -1.991 1.00 47.31 4 LEU C N 1
ATOM 2952 C CA . LEU C 1 5 ? 29.039 -61.959 -1.526 1.00 44.25 4 LEU C CA 1
ATOM 2953 C C . LEU C 1 5 ? 29.413 -61.336 -0.192 1.00 44.09 4 LEU C C 1
ATOM 2954 O O . LEU C 1 5 ? 30.025 -60.268 -0.168 1.00 45.35 4 LEU C O 1
ATOM 2959 N N . LEU C 1 6 ? 29.015 -61.969 0.909 1.00 44.05 5 LEU C N 1
ATOM 2960 C CA . LEU C 1 6 ? 29.268 -61.445 2.248 1.00 44.44 5 LEU C CA 1
ATOM 2961 C C . LEU C 1 6 ? 30.451 -62.190 2.847 1.00 45.23 5 LEU C C 1
ATOM 2962 O O . LEU C 1 6 ? 30.319 -63.350 3.254 1.00 44.01 5 LEU C O 1
ATOM 2967 N N . THR C 1 7 ? 31.597 -61.515 2.927 1.00 44.59 6 THR C N 1
ATOM 2968 C CA . THR C 1 7 ? 32.823 -62.122 3.416 1.00 44.22 6 THR C CA 1
ATOM 2969 C C . THR C 1 7 ? 33.0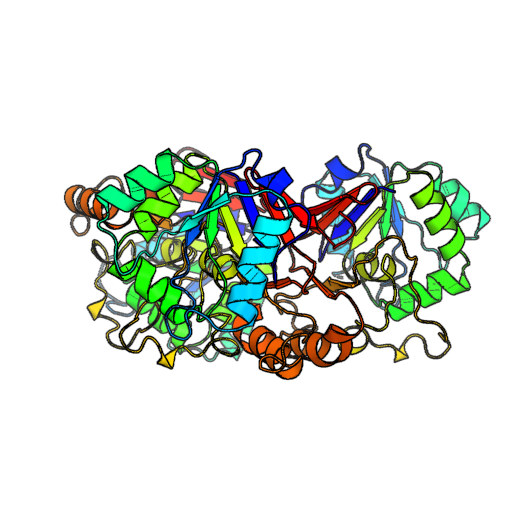90 -61.730 4.864 1.00 44.23 6 THR C C 1
ATOM 2970 O O . THR C 1 7 ? 32.641 -60.683 5.343 1.00 44.48 6 THR C O 1
ATOM 2974 N N . SER C 1 8 ? 33.794 -62.622 5.569 1.00 45.86 7 SER C N 1
ATOM 2975 C CA . SER C 1 8 ? 34.386 -62.275 6.857 1.00 47.16 7 SER C CA 1
ATOM 2976 C C . SER C 1 8 ? 35.533 -61.294 6.661 1.00 49.38 7 SER C C 1
ATOM 2977 O O . SER C 1 8 ? 35.532 -60.192 7.220 1.00 49.39 7 SER C O 1
ATOM 2980 N N . PHE C 1 9 ? 36.532 -61.687 5.858 1.00 49.51 8 PHE C N 1
ATOM 2981 C CA . PHE C 1 9 ? 37.574 -60.771 5.391 1.00 50.57 8 PHE C CA 1
ATOM 2982 C C . PHE C 1 9 ? 37.976 -61.216 3.982 1.00 50.52 8 PHE C C 1
ATOM 2983 O O . PHE C 1 9 ? 38.955 -61.944 3.785 1.00 50.41 8 PHE C O 1
ATOM 2991 N N . GLN C 1 10 ? 37.182 -60.782 3.005 1.00 50.35 9 GLN C N 1
ATOM 2992 C CA . GLN C 1 10 ? 37.431 -61.004 1.589 1.00 49.62 9 GLN C CA 1
ATOM 2993 C C . GLN C 1 10 ? 37.395 -62.484 1.251 1.00 49.99 9 GLN C C 1
ATOM 2994 O O . GLN C 1 10 ? 37.169 -63.329 2.126 1.00 49.04 9 GLN C O 1
ATOM 3000 N N . HIS C 1 11 ? 37.570 -62.801 -0.028 1.00 50.97 10 HIS C N 1
ATOM 3001 C CA . HIS C 1 11 ? 37.506 -64.177 -0.493 1.00 50.23 10 HIS C CA 1
ATOM 3002 C C . HIS C 1 11 ? 38.115 -64.252 -1.882 1.00 52.94 10 HIS C C 1
ATOM 3003 O O . HIS C 1 11 ? 37.987 -63.302 -2.661 1.00 59.09 10 HIS C O 1
ATOM 3010 N N . PRO C 1 12 ? 38.776 -65.354 -2.225 1.00 52.31 11 PRO C N 1
ATOM 3011 C CA . PRO C 1 12 ? 39.414 -65.428 -3.544 1.00 53.25 11 PRO C CA 1
ATOM 3012 C C . PRO C 1 12 ? 38.460 -65.249 -4.715 1.00 52.52 11 PRO C C 1
ATOM 3013 O O . PRO C 1 12 ? 38.914 -64.859 -5.798 1.00 56.82 11 PRO C O 1
ATOM 3017 N N . SER C 1 13 ? 37.158 -65.472 -4.551 1.00 51.43 12 SER C N 1
ATOM 3018 C CA . SER C 1 13 ? 36.261 -65.416 -5.700 1.00 51.82 12 SER C CA 1
ATOM 3019 C C . SER C 1 13 ? 35.571 -64.065 -5.865 1.00 53.58 12 SER C C 1
ATOM 3020 O O . SER C 1 13 ? 34.545 -63.991 -6.555 1.00 54.74 12 SER C O 1
ATOM 3023 N N . MET C 1 14 ? 36.093 -63.003 -5.245 1.00 52.73 13 MET C N 1
ATOM 3024 C CA . MET C 1 14 ? 35.430 -61.707 -5.347 1.00 50.97 13 MET C CA 1
ATOM 3025 C C . MET C 1 14 ? 35.355 -61.235 -6.796 1.00 48.70 13 MET C C 1
ATOM 3026 O O . MET C 1 14 ? 34.292 -60.818 -7.271 1.00 47.72 13 MET C O 1
ATOM 3031 N N . ALA C 1 15 ? 36.467 -61.320 -7.526 1.00 49.02 14 ALA C N 1
ATOM 3032 C CA . ALA C 1 15 ? 36.456 -60.899 -8.924 1.00 51.17 14 ALA C CA 1
ATOM 3033 C C . ALA C 1 15 ? 35.523 -61.771 -9.755 1.00 51.52 14 ALA C C 1
ATOM 3034 O O . ALA C 1 15 ? 34.731 -61.254 -10.547 1.00 53.56 14 ALA C O 1
ATOM 3036 N N . GLN C 1 16 ? 35.574 -63.095 -9.571 1.00 53.80 15 GLN C N 1
ATOM 3037 C CA . GLN C 1 16 ? 34.662 -63.956 -10.324 1.00 55.01 15 GLN C CA 1
ATOM 3038 C C . GLN C 1 16 ? 33.214 -63.657 -9.971 1.00 56.50 15 GLN C C 1
ATOM 3039 O O . GLN C 1 16 ? 32.333 -63.740 -10.834 1.00 55.90 15 GLN C O 1
ATOM 3041 N N . PHE C 1 17 ? 32.962 -63.264 -8.723 1.00 56.93 16 PHE C N 1
ATOM 3042 C CA . PHE C 1 17 ? 31.611 -62.912 -8.313 1.00 57.22 16 PHE C CA 1
ATOM 3043 C C . PHE C 1 17 ? 31.132 -61.647 -9.010 1.00 57.80 16 PHE C C 1
ATOM 3044 O O . PHE C 1 17 ? 29.965 -61.554 -9.407 1.00 58.20 16 PHE C O 1
ATOM 3052 N N . ILE C 1 18 ? 32.012 -60.655 -9.154 1.00 58.65 17 ILE C N 1
ATOM 3053 C CA . ILE C 1 18 ? 31.601 -59.400 -9.775 1.00 59.93 17 ILE C CA 1
ATOM 3054 C C . ILE C 1 18 ? 31.292 -59.610 -11.250 1.00 62.55 17 ILE C C 1
ATOM 3055 O O . ILE C 1 18 ? 30.275 -59.124 -11.756 1.00 62.30 17 ILE C O 1
ATOM 3060 N N . GLY C 1 19 ? 32.142 -60.354 -11.956 1.00 64.42 18 GLY C N 1
ATOM 3061 C CA . GLY C 1 19 ? 31.982 -60.529 -13.382 1.00 66.44 18 GLY C CA 1
ATOM 3062 C C . GLY C 1 19 ? 32.408 -59.355 -14.232 1.00 66.84 18 GLY C C 1
ATOM 3063 O O . GLY C 1 19 ? 32.203 -59.390 -15.452 1.00 66.95 18 GLY C O 1
ATOM 3064 N N . GLY C 1 20 ? 33.008 -58.325 -13.634 1.00 68.45 19 GLY C N 1
ATOM 3065 C CA . GLY C 1 20 ? 33.534 -57.188 -14.367 1.00 70.87 19 GLY C CA 1
ATOM 3066 C C . GLY C 1 20 ? 34.809 -56.676 -13.727 1.00 72.29 19 GLY C C 1
ATOM 3067 O O . GLY C 1 20 ? 35.351 -57.329 -12.832 1.00 76.63 19 GLY C O 1
ATOM 3068 N N . LYS C 1 21 ? 35.308 -55.515 -14.156 1.00 72.39 20 LYS C N 1
ATOM 3069 C CA . LYS C 1 21 ? 36.562 -55.011 -13.619 1.00 71.05 20 LYS C CA 1
ATOM 3070 C C . LYS C 1 21 ? 36.384 -53.828 -12.682 1.00 69.16 20 LYS C C 1
ATOM 3071 O O . LYS C 1 21 ? 37.264 -53.587 -11.848 1.00 68.84 20 LYS C O 1
ATOM 3073 N N . ARG C 1 22 ? 35.256 -53.131 -12.748 1.00 68.78 21 ARG C N 1
ATOM 3074 C CA . ARG C 1 22 ? 35.076 -51.873 -12.035 1.00 68.14 21 ARG C CA 1
ATOM 3075 C C . ARG C 1 22 ? 34.174 -52.082 -10.826 1.00 66.59 21 ARG C C 1
ATOM 3076 O O . ARG C 1 22 ? 33.023 -52.504 -10.973 1.00 66.37 21 ARG C O 1
ATOM 3078 N N . VAL C 1 23 ? 34.686 -51.740 -9.643 1.00 63.70 22 VAL C N 1
ATOM 3079 C CA . VAL C 1 23 ? 33.964 -51.868 -8.382 1.00 60.99 22 VAL C CA 1
ATOM 3080 C C . VAL C 1 23 ? 33.991 -50.522 -7.667 1.00 58.72 22 VAL C C 1
ATOM 3081 O O . VAL C 1 23 ? 35.064 -49.937 -7.480 1.00 57.93 22 VAL C O 1
ATOM 3085 N N . ALA C 1 24 ? 32.820 -50.026 -7.278 1.00 56.41 23 ALA C N 1
ATOM 3086 C CA . ALA C 1 24 ? 32.746 -48.855 -6.416 1.00 55.86 23 ALA C CA 1
ATOM 3087 C C . ALA C 1 24 ? 33.072 -49.279 -4.992 1.00 54.79 23 ALA C C 1
ATOM 3088 O O . ALA C 1 24 ? 32.330 -50.068 -4.396 1.00 54.38 23 ALA C O 1
ATOM 3090 N N . TYR C 1 25 ? 34.128 -48.704 -4.420 1.00 56.05 24 TYR C N 1
ATOM 3091 C CA . TYR C 1 25 ? 34.643 -49.099 -3.111 1.00 56.38 24 TYR C CA 1
ATOM 3092 C C . TYR C 1 25 ? 34.166 -48.075 -2.090 1.00 57.34 24 TYR C C 1
ATOM 3093 O O . TYR C 1 25 ? 34.557 -46.904 -2.155 1.00 59.02 24 TYR C O 1
ATOM 3102 N N . ILE C 1 26 ? 33.323 -48.511 -1.157 1.00 56.42 25 ILE C N 1
ATOM 3103 C CA . ILE C 1 26 ? 32.758 -47.629 -0.135 1.00 55.97 25 ILE C CA 1
ATOM 3104 C C . ILE C 1 26 ? 33.600 -47.746 1.118 1.00 55.18 25 ILE C C 1
ATOM 3105 O O . ILE C 1 26 ? 33.550 -48.777 1.813 1.00 55.11 25 ILE C O 1
ATOM 3110 N N . PRO C 1 27 ? 34.397 -46.728 1.475 1.00 56.04 26 PRO C N 1
ATOM 3111 C CA . PRO C 1 27 ? 35.342 -46.834 2.588 1.00 55.76 26 PRO C CA 1
ATOM 3112 C C . PRO C 1 27 ? 34.862 -46.262 3.916 1.00 57.22 26 PRO C C 1
ATOM 3113 O O . PRO C 1 27 ? 35.624 -46.318 4.887 1.00 56.13 26 PRO C O 1
ATOM 3117 N N . ASP C 1 28 ? 33.632 -45.747 3.989 1.00 58.37 27 ASP C N 1
ATOM 3118 C CA . ASP C 1 28 ? 33.247 -44.914 5.123 1.00 60.20 27 ASP C CA 1
ATOM 3119 C C . ASP C 1 28 ? 33.310 -45.665 6.442 1.00 57.66 27 ASP C C 1
ATOM 3120 O O . ASP C 1 28 ? 33.501 -45.046 7.492 1.00 59.26 27 ASP C O 1
ATOM 3125 N N . ALA C 1 29 ? 33.185 -46.991 6.413 1.00 57.25 28 ALA C N 1
ATOM 3126 C CA . ALA C 1 29 ? 33.237 -47.763 7.649 1.00 55.26 28 ALA C CA 1
ATOM 3127 C C . ALA C 1 29 ? 34.540 -47.535 8.399 1.00 54.96 28 ALA C C 1
ATOM 3128 O O . ALA C 1 29 ? 34.578 -47.656 9.629 1.00 55.02 28 ALA C O 1
ATOM 3130 N N . ALA C 1 30 ? 35.610 -47.189 7.680 1.00 54.16 29 ALA C N 1
ATOM 3131 C CA . ALA C 1 30 ? 36.930 -46.983 8.261 1.00 53.45 29 ALA C CA 1
ATOM 3132 C C . ALA C 1 30 ? 37.387 -45.522 8.185 1.00 54.28 29 ALA C C 1
ATOM 3133 O O . ALA C 1 30 ? 38.587 -45.243 8.311 1.00 53.84 29 ALA C O 1
ATOM 3135 N N . ARG C 1 31 ? 36.457 -44.581 8.001 1.00 54.63 30 ARG C N 1
ATOM 3136 C CA . ARG C 1 31 ? 36.860 -43.188 7.833 1.00 56.68 30 ARG C CA 1
ATOM 3137 C C . ARG C 1 31 ? 37.613 -42.660 9.051 1.00 58.50 30 ARG C C 1
ATOM 3138 O O . ARG C 1 31 ? 38.421 -41.735 8.922 1.00 59.73 30 ARG C O 1
ATOM 3146 N N . SER C 1 32 ? 37.381 -43.229 10.234 1.00 59.42 31 SER C N 1
ATOM 3147 C CA . SER C 1 32 ? 38.106 -42.797 11.427 1.00 61.61 31 SER C CA 1
ATOM 3148 C C . SER C 1 32 ? 39.553 -43.302 11.468 1.00 64.22 31 SER C C 1
ATOM 3149 O O . SER C 1 32 ? 40.260 -43.009 12.438 1.00 64.73 31 SER C O 1
ATOM 3152 N N . TYR C 1 33 ? 39.996 -44.106 10.495 1.00 66.29 32 TYR C N 1
ATOM 3153 C CA . TYR C 1 33 ? 41.405 -44.494 10.362 1.00 70.05 32 TYR C CA 1
ATOM 3154 C C . TYR C 1 33 ? 41.638 -44.826 8.887 1.00 75.05 32 TYR C C 1
ATOM 3155 O O . TYR C 1 33 ? 41.873 -45.967 8.506 1.00 85.17 32 TYR C O 1
ATOM 3164 N N . ALA C 1 34 ? 41.586 -43.781 8.057 1.00 74.34 33 ALA C N 1
ATOM 3165 C CA . ALA C 1 34 ? 41.424 -43.945 6.613 1.00 70.83 33 ALA C CA 1
ATOM 3166 C C . ALA C 1 34 ? 42.540 -44.773 5.974 1.00 69.40 33 ALA C C 1
ATOM 3167 O O . ALA C 1 34 ? 42.286 -45.527 5.029 1.00 65.64 33 ALA C O 1
ATOM 3169 N N . ASP C 1 35 ? 43.788 -44.590 6.400 1.00 68.12 34 ASP C N 1
ATOM 3170 C CA . ASP C 1 35 ? 44.893 -45.263 5.731 1.00 65.68 34 ASP C CA 1
ATOM 3171 C C . ASP C 1 35 ? 45.515 -46.363 6.587 1.00 60.94 34 ASP C C 1
ATOM 3172 O O . ASP C 1 35 ? 46.673 -46.730 6.369 1.00 62.90 34 ASP C O 1
ATOM 3174 N N . ALA C 1 36 ? 44.766 -46.905 7.545 1.00 58.60 35 ALA C N 1
ATOM 3175 C CA . ALA C 1 36 ? 45.316 -47.897 8.459 1.00 54.89 35 ALA C CA 1
ATOM 3176 C C . ALA C 1 36 ? 45.836 -49.105 7.683 1.00 52.55 35 ALA C C 1
ATOM 3177 O O . ALA C 1 36 ? 45.282 -49.461 6.632 1.00 51.63 35 ALA C O 1
ATOM 3179 N N . PRO C 1 37 ? 46.906 -49.750 8.181 1.00 49.88 36 PRO C N 1
ATOM 3180 C CA . PRO C 1 37 ? 47.486 -50.890 7.451 1.00 49.71 36 PRO C CA 1
ATOM 3181 C C . PRO C 1 37 ? 46.460 -51.913 6.976 1.00 49.65 36 PRO C C 1
ATOM 3182 O O . PRO C 1 37 ? 46.495 -52.301 5.801 1.00 51.18 36 PRO C O 1
ATOM 3186 N N . PHE C 1 38 ? 45.533 -52.352 7.837 1.00 49.13 37 PHE C N 1
ATOM 3187 C CA . PHE C 1 38 ? 44.561 -53.330 7.341 1.00 47.30 37 PHE C CA 1
ATOM 3188 C C . PHE C 1 38 ? 43.529 -52.716 6.400 1.00 47.03 37 PHE C C 1
ATOM 3189 O O . PHE C 1 38 ? 42.823 -53.471 5.725 1.00 47.57 37 PHE C O 1
ATOM 3197 N N . VAL C 1 39 ? 43.451 -51.383 6.300 1.00 48.68 38 VAL C N 1
ATOM 3198 C CA . VAL C 1 39 ? 42.649 -50.800 5.225 1.00 49.04 38 VAL C CA 1
ATOM 3199 C C . VAL C 1 39 ? 43.415 -50.892 3.911 1.00 50.92 38 VAL C C 1
ATOM 3200 O O . VAL C 1 39 ? 42.812 -51.076 2.850 1.00 52.04 38 VAL C O 1
ATOM 3204 N N . GLN C 1 40 ? 44.749 -50.843 3.952 1.00 52.00 39 GLN C N 1
ATOM 3205 C CA . GLN C 1 40 ? 45.481 -50.989 2.704 1.00 52.39 39 GLN C CA 1
ATOM 3206 C C . GLN C 1 40 ? 45.570 -52.441 2.287 1.00 52.27 39 GLN C C 1
ATOM 3207 O O . GLN C 1 40 ? 45.660 -52.730 1.090 1.00 52.35 39 GLN C O 1
ATOM 3213 N N . LYS C 1 41 ? 45.529 -53.363 3.255 1.00 52.50 40 LYS C N 1
ATOM 3214 C CA . LYS C 1 41 ? 45.449 -54.778 2.924 1.00 51.55 40 LYS C CA 1
ATOM 3215 C C . LYS C 1 41 ? 44.175 -55.060 2.142 1.00 51.98 40 LYS C C 1
ATOM 3216 O O . LYS C 1 41 ? 44.191 -55.790 1.144 1.00 50.16 40 LYS C O 1
ATOM 3222 N N . GLU C 1 42 ? 43.083 -54.389 2.522 1.00 55.15 41 GLU C N 1
ATOM 3223 C CA . GLU C 1 42 ? 41.790 -54.622 1.892 1.00 56.57 41 GLU C CA 1
ATOM 3224 C C . GLU C 1 42 ? 41.769 -54.171 0.438 1.00 59.37 41 GLU C C 1
ATOM 3225 O O . GLU C 1 42 ? 41.226 -54.873 -0.420 1.00 63.79 41 GLU C O 1
ATOM 3231 N N . ARG C 1 43 ? 42.308 -52.986 0.133 1.00 61.34 42 ARG C N 1
ATOM 3232 C CA . ARG C 1 43 ? 42.255 -52.571 -1.269 1.00 62.79 42 ARG C CA 1
ATOM 3233 C C . ARG C 1 43 ? 43.161 -53.413 -2.161 1.00 62.05 42 ARG C C 1
ATOM 3234 O O . ARG C 1 43 ? 42.785 -53.725 -3.294 1.00 61.50 42 ARG C O 1
ATOM 3242 N N . GLU C 1 44 ? 44.307 -53.858 -1.655 1.00 61.51 43 GLU C N 1
ATOM 3243 C CA . GLU C 1 44 ? 45.178 -54.685 -2.480 1.00 62.04 43 GLU C CA 1
ATOM 3244 C C . GLU C 1 44 ? 44.555 -56.065 -2.727 1.00 59.20 43 GLU C C 1
ATOM 3245 O O . GLU C 1 44 ? 44.758 -56.670 -3.784 1.00 58.43 43 GLU C O 1
ATOM 3251 N N . GLY C 1 45 ? 43.789 -56.582 -1.762 1.00 55.79 44 GLY C N 1
ATOM 3252 C CA . GLY C 1 45 ? 43.089 -57.851 -1.977 1.00 53.85 44 GLY C CA 1
ATOM 3253 C C . GLY C 1 45 ? 42.166 -57.803 -3.184 1.00 51.92 44 GLY C C 1
ATOM 3254 O O . GLY C 1 45 ? 42.121 -58.743 -3.987 1.00 51.64 44 GLY C O 1
ATOM 3255 N N . LEU C 1 46 ? 41.388 -56.722 -3.309 1.00 51.42 45 LEU C N 1
ATOM 3256 C CA . LEU C 1 46 ? 40.556 -56.571 -4.492 1.00 49.81 45 LEU C CA 1
ATOM 3257 C C . LEU C 1 46 ? 41.408 -56.280 -5.717 1.00 50.51 45 LEU C C 1
ATOM 3258 O O . LEU C 1 46 ? 41.139 -56.799 -6.805 1.00 51.24 45 LEU C O 1
ATOM 3263 N N . GLU C 1 47 ? 42.450 -55.459 -5.558 1.00 51.27 46 GLU C N 1
ATOM 3264 C CA . GLU C 1 47 ? 43.259 -55.087 -6.711 1.00 53.41 46 GLU C CA 1
ATOM 3265 C C . GLU C 1 47 ? 44.090 -56.257 -7.206 1.00 53.16 46 GLU C C 1
ATOM 3266 O O . GLU C 1 47 ? 44.221 -56.450 -8.417 1.00 54.86 46 GLU C O 1
ATOM 3272 N N . LYS C 1 48 ? 44.605 -57.088 -6.291 1.00 52.73 47 LYS C N 1
ATOM 3273 C CA . LYS C 1 48 ? 45.402 -58.235 -6.713 1.00 52.92 47 LYS C CA 1
ATOM 3274 C C . LYS C 1 48 ? 44.607 -59.178 -7.601 1.00 53.84 47 LYS C C 1
ATOM 3275 O O . LYS C 1 48 ? 45.207 -59.901 -8.401 1.00 53.27 47 LYS C O 1
ATOM 3277 N N . GLN C 1 49 ? 43.275 -59.139 -7.530 1.00 54.00 48 GLN C N 1
ATOM 3278 C CA . GLN C 1 49 ? 42.418 -59.987 -8.347 1.00 54.25 48 GLN C CA 1
ATOM 3279 C C . GLN C 1 49 ? 41.973 -59.302 -9.631 1.00 54.32 48 GLN C C 1
ATOM 3280 O O . GLN C 1 49 ? 41.080 -59.812 -10.323 1.00 53.14 48 GLN C O 1
ATOM 3286 N N . GLY C 1 50 ? 42.565 -58.158 -9.958 1.00 55.25 49 GLY C N 1
ATOM 3287 C CA . GLY C 1 50 ? 42.290 -57.492 -11.216 1.00 56.26 49 GLY C CA 1
ATOM 3288 C C . GLY C 1 50 ? 41.137 -56.514 -11.207 1.00 56.93 49 GLY C C 1
ATOM 3289 O O . GLY C 1 50 ? 40.770 -56.006 -12.269 1.00 55.09 49 GLY C O 1
ATOM 3290 N N . LEU C 1 51 ? 40.571 -56.210 -10.051 1.00 58.31 50 LEU C N 1
ATOM 3291 C CA . LEU C 1 51 ? 39.504 -55.228 -9.960 1.00 60.37 50 LEU C CA 1
ATOM 3292 C C . LEU C 1 51 ? 40.097 -53.833 -9.866 1.00 65.99 50 LEU C C 1
ATOM 3293 O O . LEU C 1 51 ? 41.022 -53.597 -9.087 1.00 74.50 50 LEU C O 1
ATOM 3298 N N . GLU C 1 52 ? 39.553 -52.904 -10.640 1.00 67.46 51 GLU C N 1
ATOM 3299 C CA . GLU C 1 52 ? 39.932 -51.506 -10.510 1.00 69.00 51 GLU C CA 1
ATOM 3300 C C . GLU C 1 52 ? 38.869 -50.804 -9.678 1.00 67.10 51 GLU C C 1
ATOM 3301 O O . GLU C 1 52 ? 37.684 -50.828 -10.018 1.00 67.09 51 GLU C O 1
ATOM 3307 N N . LEU C 1 53 ? 39.294 -50.215 -8.570 1.00 66.27 52 LEU C N 1
ATOM 3308 C CA . LEU C 1 53 ? 38.372 -49.664 -7.591 1.00 63.99 52 LEU C CA 1
ATOM 3309 C C . LEU C 1 53 ? 38.103 -48.199 -7.878 1.00 64.59 52 LEU C C 1
ATOM 3310 O O . LEU C 1 53 ? 39.022 -47.424 -8.166 1.00 64.63 52 LEU C O 1
ATOM 3315 N N . ILE C 1 54 ? 36.833 -47.837 -7.791 1.00 63.58 53 ILE C N 1
ATOM 3316 C CA . ILE C 1 54 ? 36.370 -46.468 -7.927 1.00 63.84 53 ILE C CA 1
ATOM 3317 C C . ILE C 1 54 ? 35.988 -46.024 -6.528 1.00 64.80 53 ILE C C 1
ATOM 3318 O O . ILE C 1 54 ? 34.958 -46.459 -5.994 1.00 62.48 53 ILE C O 1
ATOM 3323 N N . ASN C 1 55 ? 36.793 -45.151 -5.932 1.00 67.16 54 ASN C N 1
ATOM 3324 C CA . ASN C 1 55 ? 36.498 -44.707 -4.577 1.00 69.96 54 ASN C CA 1
ATOM 3325 C C . ASN C 1 55 ? 35.157 -43.985 -4.543 1.00 69.54 54 ASN C C 1
ATOM 3326 O O . ASN C 1 55 ? 34.839 -43.180 -5.428 1.00 72.08 54 ASN C O 1
ATOM 3331 N N . LEU C 1 56 ? 34.352 -44.299 -3.529 1.00 70.51 55 LEU C N 1
ATOM 3332 C CA . LEU C 1 56 ? 33.035 -43.685 -3.356 1.00 71.39 55 LEU C CA 1
ATOM 3333 C C . LEU C 1 56 ? 32.805 -43.428 -1.877 1.00 71.59 55 LEU C C 1
ATOM 3334 O O . LEU C 1 56 ? 32.153 -44.215 -1.178 1.00 76.00 55 LEU C O 1
ATOM 3339 N N . PRO C 1 57 ? 33.334 -42.318 -1.353 1.00 69.19 56 PRO C N 1
ATOM 3340 C CA . PRO C 1 57 ? 33.095 -41.954 0.051 1.00 67.77 56 PRO C CA 1
ATOM 3341 C C . PRO C 1 57 ? 31.731 -41.328 0.222 1.00 66.68 56 PRO C C 1
ATOM 3342 O O . PRO C 1 57 ? 31.465 -40.221 -0.286 1.00 66.51 56 PRO C O 1
ATOM 3346 N N . LEU C 1 58 ? 30.827 -42.020 0.911 1.00 65.70 57 LEU C N 1
ATOM 3347 C CA . LEU C 1 58 ? 29.463 -41.528 1.044 1.00 66.15 57 LEU C CA 1
ATOM 3348 C C . LEU C 1 58 ? 29.393 -40.258 1.878 1.00 69.36 57 LEU C C 1
ATOM 3349 O O . LEU C 1 58 ? 28.500 -39.434 1.667 1.00 70.09 57 LEU C O 1
ATOM 3354 N N . SER C 1 59 ? 30.340 -40.056 2.797 1.00 72.82 58 SER C N 1
ATOM 3355 C CA . SER C 1 59 ? 30.338 -38.842 3.609 1.00 77.01 58 SER C CA 1
ATOM 3356 C C . SER C 1 59 ? 30.563 -37.581 2.791 1.00 79.23 58 SER C C 1
ATOM 3357 O O . SER C 1 59 ? 30.105 -36.511 3.201 1.00 82.43 58 SER C O 1
ATOM 3360 N N . HIS C 1 60 ? 31.219 -37.684 1.631 1.00 80.40 59 HIS C N 1
ATOM 3361 C CA . HIS C 1 60 ? 31.670 -36.523 0.868 1.00 82.29 59 HIS C CA 1
ATOM 3362 C C . HIS C 1 60 ? 31.010 -36.440 -0.501 1.00 81.50 59 HIS C C 1
ATOM 3363 O O . HIS C 1 60 ? 31.542 -35.774 -1.393 1.00 83.11 59 HIS C O 1
ATOM 3370 N N . THR C 1 61 ? 29.879 -37.110 -0.701 1.00 77.95 60 THR C N 1
ATOM 3371 C CA . THR C 1 61 ? 29.300 -37.249 -2.029 1.00 76.72 60 THR C CA 1
ATOM 3372 C C . THR C 1 61 ? 27.808 -36.967 -2.023 1.00 77.02 60 THR C C 1
ATOM 3373 O O . THR C 1 61 ? 27.072 -37.520 -1.200 1.00 78.15 60 THR C O 1
ATOM 3377 N N . ASP C 1 62 ? 27.368 -36.110 -2.947 1.00 79.22 61 ASP C N 1
ATOM 3378 C CA . ASP C 1 62 ? 25.945 -35.851 -3.124 1.00 80.15 61 ASP C CA 1
ATOM 3379 C C . ASP C 1 62 ? 25.249 -37.093 -3.672 1.00 80.26 61 ASP C C 1
ATOM 3380 O O . ASP C 1 62 ? 25.839 -37.895 -4.399 1.00 78.57 61 ASP C O 1
ATOM 3382 N N . LEU C 1 63 ? 23.974 -37.248 -3.308 1.00 81.01 62 LEU C N 1
ATOM 3383 C CA . LEU C 1 63 ? 23.240 -38.456 -3.674 1.00 79.28 62 LEU C CA 1
ATOM 3384 C C . LEU C 1 63 ? 23.122 -38.617 -5.184 1.00 78.66 62 LEU C C 1
ATOM 3385 O O . LEU C 1 63 ? 22.926 -39.733 -5.673 1.00 79.28 62 LEU C O 1
ATOM 3390 N N . ALA C 1 64 ? 23.180 -37.518 -5.935 1.00 80.50 63 ALA C N 1
ATOM 3391 C CA . ALA C 1 64 ? 23.200 -37.636 -7.387 1.00 80.59 63 ALA C CA 1
ATOM 3392 C C . ALA C 1 64 ? 24.483 -38.297 -7.868 1.00 79.78 63 ALA C C 1
ATOM 3393 O O . ALA C 1 64 ? 24.462 -39.060 -8.841 1.00 81.68 63 ALA C O 1
ATOM 3395 N N . ALA C 1 65 ? 25.602 -38.033 -7.196 1.00 78.40 64 ALA C N 1
ATOM 3396 C CA . ALA C 1 65 ? 26.871 -38.570 -7.668 1.00 76.32 64 ALA C CA 1
ATOM 3397 C C . ALA C 1 65 ? 27.083 -40.021 -7.264 1.00 71.65 64 ALA C C 1
ATOM 3398 O O . ALA C 1 65 ? 27.742 -40.757 -8.002 1.00 71.34 64 ALA C O 1
ATOM 3400 N N . VAL C 1 66 ? 26.574 -40.452 -6.105 1.00 71.55 65 VAL C N 1
ATOM 3401 C CA . VAL C 1 66 ? 26.626 -41.880 -5.789 1.00 70.99 65 VAL C CA 1
ATOM 3402 C C . VAL C 1 66 ? 25.892 -42.685 -6.850 1.00 74.62 65 VAL C C 1
ATOM 3403 O O . VAL C 1 66 ? 26.354 -43.753 -7.274 1.00 72.12 65 VAL C O 1
ATOM 3407 N N . GLU C 1 67 ? 24.748 -42.187 -7.297 1.00 79.20 66 GLU C N 1
ATOM 3408 C CA . GLU C 1 67 ? 24.010 -42.888 -8.336 1.00 81.49 66 GLU C CA 1
ATOM 3409 C C . GLU C 1 67 ? 24.773 -42.883 -9.657 1.00 81.23 66 GLU C C 1
ATOM 3410 O O . GLU C 1 67 ? 24.785 -43.889 -10.377 1.00 80.25 66 GLU C O 1
ATOM 3416 N N . THR C 1 68 ? 25.411 -41.766 -10.000 1.00 83.91 67 THR C N 1
ATOM 3417 C CA . THR C 1 68 ? 26.150 -41.723 -11.257 1.00 86.23 67 THR C CA 1
ATOM 3418 C C . THR C 1 68 ? 27.314 -42.711 -11.238 1.00 86.63 67 THR C C 1
ATOM 3419 O O . THR C 1 68 ? 27.572 -43.398 -12.234 1.00 88.04 67 THR C O 1
ATOM 3423 N N . THR C 1 69 ? 28.020 -42.813 -10.110 1.00 90.14 68 THR C N 1
ATOM 3424 C CA . THR C 1 69 ? 29.086 -43.803 -10.012 1.00 90.07 68 THR C CA 1
ATOM 3425 C C . THR C 1 69 ? 28.519 -45.221 -9.982 1.00 91.85 68 THR C C 1
ATOM 3426 O O . THR C 1 69 ? 28.983 -46.096 -10.721 1.00 98.25 68 THR C O 1
ATOM 3430 N N . LEU C 1 70 ? 27.500 -45.467 -9.153 1.00 86.03 69 LEU C N 1
ATOM 3431 C CA . LEU C 1 70 ? 26.971 -46.822 -9.054 1.00 80.84 69 LEU C CA 1
ATOM 3432 C C . LEU C 1 70 ? 26.367 -47.335 -10.356 1.00 80.20 69 LEU C C 1
ATOM 3433 O O . LEU C 1 70 ? 26.101 -48.538 -10.458 1.00 79.69 69 LEU C O 1
ATOM 3438 N N . ASN C 1 71 ? 26.148 -46.482 -11.348 1.00 81.26 70 ASN C N 1
ATOM 3439 C CA . ASN C 1 71 ? 25.617 -46.933 -12.626 1.00 81.51 70 ASN C CA 1
ATOM 3440 C C . ASN C 1 71 ? 26.707 -47.102 -13.671 1.00 81.62 70 ASN C C 1
ATOM 3441 O O . ASN C 1 71 ? 26.414 -47.500 -14.803 1.00 82.67 70 ASN C O 1
ATOM 3446 N N . ALA C 1 72 ? 27.951 -46.799 -13.321 1.00 80.73 71 ALA C N 1
ATOM 3447 C CA . ALA C 1 72 ? 29.082 -47.000 -14.212 1.00 82.24 71 ALA C CA 1
ATOM 3448 C C . ALA C 1 72 ? 30.006 -48.119 -13.737 1.00 80.63 71 ALA C C 1
ATOM 3449 O O . ALA C 1 72 ? 31.064 -48.331 -14.339 1.00 83.07 71 ALA C O 1
ATOM 3451 N N . VAL C 1 73 ? 29.629 -48.846 -12.685 1.00 80.56 72 VAL C N 1
ATOM 3452 C CA . VAL C 1 73 ? 30.484 -49.877 -12.116 1.00 76.70 72 VAL C CA 1
ATOM 3453 C C . VAL C 1 73 ? 29.785 -51.221 -12.263 1.00 74.41 72 VAL C C 1
ATOM 3454 O O . VAL C 1 73 ? 28.560 -51.306 -12.395 1.00 73.90 72 VAL C O 1
ATOM 3458 N N . ASP C 1 74 ? 30.586 -52.283 -12.210 1.00 71.81 73 ASP C N 1
ATOM 3459 C CA . ASP C 1 74 ? 30.082 -53.645 -12.282 1.00 67.87 73 ASP C CA 1
ATOM 3460 C C . ASP C 1 74 ? 29.675 -54.199 -10.923 1.00 65.82 73 ASP C C 1
ATOM 3461 O O . ASP C 1 74 ? 29.089 -55.286 -10.867 1.00 66.96 73 ASP C O 1
ATOM 3466 N N . GLY C 1 75 ? 29.976 -53.493 -9.839 1.00 65.63 74 GLY C N 1
ATOM 3467 C CA . GLY C 1 75 ? 29.662 -53.981 -8.507 1.00 63.18 74 GLY C CA 1
ATOM 3468 C C . GLY C 1 75 ? 30.046 -52.944 -7.475 1.00 63.84 74 GLY C C 1
ATOM 3469 O O . GLY C 1 75 ? 30.599 -51.888 -7.798 1.00 66.74 74 GLY C O 1
ATOM 3470 N N . VAL C 1 76 ? 29.683 -53.238 -6.226 1.00 62.09 75 VAL C N 1
ATOM 3471 C CA . VAL C 1 76 ? 29.986 -52.376 -5.091 1.00 60.13 75 VAL C CA 1
ATOM 3472 C C . VAL C 1 76 ? 30.560 -53.214 -3.954 1.00 57.50 75 VAL C C 1
ATOM 3473 O O . VAL C 1 76 ? 30.084 -54.320 -3.671 1.00 56.85 75 VAL C O 1
ATOM 3477 N N . TYR C 1 77 ? 31.568 -52.661 -3.284 1.00 57.30 76 TYR C N 1
ATOM 3478 C CA . TYR C 1 77 ? 32.275 -53.288 -2.177 1.00 56.05 76 TYR C CA 1
ATOM 3479 C C . TYR C 1 77 ? 32.174 -52.366 -0.975 1.00 56.57 76 TYR C C 1
ATOM 3480 O O . TYR C 1 77 ? 32.542 -51.191 -1.064 1.00 58.26 76 TYR C O 1
ATOM 3489 N N . VAL C 1 78 ? 31.700 -52.891 0.146 1.00 55.48 77 VAL C N 1
ATOM 3490 C CA . VAL C 1 78 ? 31.532 -52.105 1.365 1.00 53.53 77 VAL C CA 1
ATOM 3491 C C . VAL C 1 78 ? 32.562 -52.605 2.366 1.00 51.58 77 VAL C C 1
ATOM 3492 O O . VAL C 1 78 ? 32.422 -53.699 2.927 1.00 51.00 77 VAL C O 1
ATOM 3496 N N . ALA C 1 79 ? 33.580 -51.790 2.605 1.00 50.52 78 ALA C N 1
ATOM 3497 C CA . ALA C 1 79 ? 34.774 -52.211 3.320 1.00 49.51 78 ALA C CA 1
ATOM 3498 C C . ALA C 1 79 ? 34.512 -52.341 4.816 1.00 48.37 78 ALA C C 1
ATOM 3499 O O . ALA C 1 79 ? 33.508 -51.857 5.344 1.00 47.75 78 ALA C O 1
ATOM 3501 N N . GLY C 1 80 ? 35.433 -53.023 5.497 1.00 48.84 79 GLY C N 1
ATOM 3502 C CA . GLY C 1 80 ? 35.354 -53.166 6.937 1.00 50.27 79 GLY C CA 1
ATOM 3503 C C . GLY C 1 80 ? 35.662 -51.863 7.669 1.00 50.16 79 GLY C C 1
ATOM 3504 O O . GLY C 1 80 ? 36.014 -50.835 7.084 1.00 52.01 79 GLY C O 1
ATOM 3505 N N . GLY C 1 81 ? 35.492 -51.909 8.990 1.00 52.26 80 GLY C N 1
ATOM 3506 C CA . GLY C 1 81 ? 35.746 -50.745 9.815 1.00 54.34 80 GLY C CA 1
ATOM 3507 C C . GLY C 1 81 ? 34.910 -50.712 11.076 1.00 57.64 80 GLY C C 1
ATOM 3508 O O . GLY C 1 81 ? 34.849 -51.700 11.810 1.00 59.24 80 GLY C O 1
ATOM 3509 N N . GLU C 1 82 ? 34.324 -49.555 11.379 1.00 60.06 81 GLU C N 1
ATOM 3510 C CA . GLU C 1 82 ? 33.391 -49.419 12.490 1.00 60.09 81 GLU C CA 1
ATOM 3511 C C . GLU C 1 82 ? 31.976 -49.622 11.960 1.00 60.96 81 GLU C C 1
ATOM 3512 O O . GLU C 1 82 ? 31.450 -48.775 11.229 1.00 60.99 81 GLU C O 1
ATOM 3518 N N . THR C 1 83 ? 31.357 -50.742 12.329 1.00 60.85 82 THR C N 1
ATOM 3519 C CA . THR C 1 83 ? 30.017 -51.027 11.835 1.00 60.52 82 THR C CA 1
ATOM 3520 C C . THR C 1 83 ? 29.045 -49.918 12.201 1.00 62.45 82 THR C C 1
ATOM 3521 O O . THR C 1 83 ? 28.226 -49.504 11.373 1.00 65.38 82 THR C O 1
ATOM 3525 N N . PHE C 1 84 ? 29.133 -49.402 13.426 1.00 64.06 83 PHE C N 1
ATOM 3526 C CA . PHE C 1 84 ? 28.171 -48.390 13.841 1.00 65.62 83 PHE C CA 1
ATOM 3527 C C . PHE C 1 84 ? 28.394 -47.074 13.120 1.00 67.07 83 PHE C C 1
ATOM 3528 O O . PHE C 1 84 ? 27.427 -46.358 12.846 1.00 66.78 83 PHE C O 1
ATOM 3536 N N . ASP C 1 85 ? 29.642 -46.752 12.772 1.00 68.22 84 ASP C N 1
ATOM 3537 C CA . ASP C 1 85 ? 29.894 -45.529 12.018 1.00 68.88 84 ASP C CA 1
ATOM 3538 C C . ASP C 1 85 ? 29.481 -45.687 10.558 1.00 68.03 84 ASP C C 1
ATOM 3539 O O . ASP C 1 85 ? 29.074 -44.710 9.921 1.00 76.96 84 ASP C O 1
ATOM 3544 N N . LEU C 1 86 ? 29.572 -46.903 10.014 1.00 62.45 85 LEU C N 1
ATOM 3545 C CA . LEU C 1 86 ? 29.146 -47.127 8.636 1.00 57.86 85 LEU C CA 1
ATOM 3546 C C . LEU C 1 86 ? 27.636 -46.956 8.484 1.00 58.41 85 LEU C C 1
ATOM 3547 O O . LEU C 1 86 ? 27.172 -46.271 7.564 1.00 60.01 85 LEU C O 1
ATOM 3552 N N . LEU C 1 87 ? 26.850 -47.526 9.404 1.00 57.09 86 LEU C N 1
ATOM 3553 C CA . LEU C 1 87 ? 25.400 -47.403 9.289 1.00 56.73 86 LEU C CA 1
ATOM 3554 C C . LEU C 1 87 ? 24.961 -45.981 9.610 1.00 59.76 86 LEU C C 1
ATOM 3555 O O . LEU C 1 87 ? 24.036 -45.446 8.976 1.00 59.63 86 LEU C O 1
ATOM 3560 N N . GLN C 1 88 ? 25.642 -45.340 10.568 1.00 62.24 87 GLN C N 1
ATOM 3561 C CA . GLN C 1 88 ? 25.405 -43.928 10.845 1.00 65.92 87 GLN C CA 1
ATOM 3562 C C . GLN C 1 88 ? 25.558 -43.096 9.584 1.00 63.82 87 GLN C C 1
ATOM 3563 O O . GLN C 1 88 ? 24.707 -42.259 9.270 1.00 64.72 87 GLN C O 1
ATOM 3569 N N . VAL C 1 89 ? 26.640 -43.325 8.840 1.00 62.04 88 VAL C N 1
ATOM 3570 C CA . VAL C 1 89 ? 26.814 -42.641 7.565 1.00 61.32 88 VAL C CA 1
ATOM 3571 C C . VAL C 1 89 ? 25.661 -42.979 6.632 1.00 61.56 88 VAL C C 1
ATOM 3572 O O . VAL C 1 89 ? 24.976 -42.090 6.124 1.00 62.63 88 VAL C O 1
ATOM 3576 N N . LEU C 1 90 ? 25.389 -44.275 6.456 1.00 61.88 89 LEU C N 1
ATOM 3577 C CA . LEU C 1 90 ? 24.389 -44.726 5.492 1.00 62.52 89 LEU C CA 1
ATOM 3578 C C . LEU C 1 90 ? 23.021 -44.102 5.741 1.00 64.81 89 LEU C C 1
ATOM 3579 O O . LEU C 1 90 ? 22.319 -43.731 4.793 1.00 65.14 89 LEU C O 1
ATOM 3584 N N . ARG C 1 91 ? 22.612 -43.996 7.005 1.00 66.94 90 ARG C N 1
ATOM 3585 C CA . ARG C 1 91 ? 21.272 -43.490 7.274 1.00 68.29 90 ARG C CA 1
ATOM 3586 C C . ARG C 1 91 ? 21.203 -41.979 7.106 1.00 69.84 90 ARG C C 1
ATOM 3587 O O . ARG C 1 91 ? 20.251 -41.460 6.509 1.00 71.09 90 ARG C O 1
ATOM 3589 N N . SER C 1 92 ? 22.210 -41.260 7.604 1.00 70.28 91 SER C N 1
ATOM 3590 C CA . SER C 1 92 ? 22.183 -39.805 7.525 1.00 72.28 91 SER C CA 1
ATOM 3591 C C . SER C 1 92 ? 22.414 -39.321 6.096 1.00 73.44 91 SER C C 1
ATOM 3592 O O . SER C 1 92 ? 21.682 -38.458 5.605 1.00 74.99 91 SER C O 1
ATOM 3595 N N . THR C 1 93 ? 23.460 -39.819 5.429 1.00 73.57 92 THR C N 1
ATOM 3596 C CA . THR C 1 93 ? 23.635 -39.552 4.000 1.00 74.56 92 THR C CA 1
ATOM 3597 C C . THR C 1 93 ? 22.373 -39.850 3.194 1.00 73.13 92 THR C C 1
ATOM 3598 O O . THR C 1 93 ? 22.120 -39.194 2.180 1.00 73.77 92 THR C O 1
ATOM 3602 N N . GLY C 1 94 ? 21.616 -40.878 3.580 1.00 71.19 93 GLY C N 1
ATOM 3603 C CA . GLY C 1 94 ? 20.525 -41.401 2.789 1.00 70.03 93 GLY C CA 1
ATOM 3604 C C . GLY C 1 94 ? 20.914 -42.331 1.661 1.00 68.66 93 GLY C C 1
ATOM 3605 O O . GLY C 1 94 ? 20.022 -42.872 0.993 1.00 68.51 93 GLY C O 1
ATOM 3606 N N . SER C 1 95 ? 22.206 -42.589 1.456 1.00 67.98 94 SER C N 1
ATOM 3607 C CA . SER C 1 95 ? 22.592 -43.525 0.410 1.00 66.76 94 SER C CA 1
ATOM 3608 C C . SER C 1 95 ? 22.226 -44.958 0.758 1.00 66.02 94 SER C C 1
ATOM 3609 O O . SER C 1 95 ? 22.348 -45.837 -0.102 1.00 64.36 94 SER C O 1
ATOM 3612 N N . ASP C 1 96 ? 21.765 -45.212 1.983 1.00 66.56 95 ASP C N 1
ATOM 3613 C CA . ASP C 1 96 ? 21.260 -46.540 2.305 1.00 65.85 95 ASP C CA 1
ATOM 3614 C C . ASP C 1 96 ? 20.077 -46.903 1.418 1.00 64.61 95 ASP C C 1
ATOM 3615 O O . ASP C 1 96 ? 20.006 -48.020 0.897 1.00 66.53 95 ASP C O 1
ATOM 3620 N N . LYS C 1 97 ? 19.157 -45.961 1.195 1.00 66.48 96 LYS C N 1
ATOM 3621 C CA . LYS C 1 97 ? 18.053 -46.226 0.279 1.00 65.63 96 LYS C CA 1
ATOM 3622 C C . LYS C 1 97 ? 18.564 -46.368 -1.149 1.00 65.58 96 LYS C C 1
ATOM 3623 O O . LYS C 1 97 ? 18.045 -47.179 -1.924 1.00 64.77 96 LYS C O 1
ATOM 3625 N N . VAL C 1 98 ? 19.582 -45.588 -1.512 1.00 64.83 97 VAL C N 1
ATOM 3626 C CA . VAL C 1 98 ? 20.103 -45.623 -2.874 1.00 64.86 97 VAL C CA 1
ATOM 3627 C C . VAL C 1 98 ? 20.820 -46.942 -3.144 1.00 62.37 97 VAL C C 1
ATOM 3628 O O . VAL C 1 98 ? 20.643 -47.558 -4.202 1.00 63.30 97 VAL C O 1
ATOM 3632 N N . ILE C 1 99 ? 21.676 -47.376 -2.213 1.00 62.13 98 ILE C N 1
ATOM 3633 C CA . ILE C 1 99 ? 22.399 -48.630 -2.408 1.00 60.70 98 ILE C CA 1
ATOM 3634 C C . ILE C 1 99 ? 21.429 -49.809 -2.413 1.00 60.75 98 ILE C C 1
ATOM 3635 O O . ILE C 1 99 ? 21.493 -50.678 -3.292 1.00 60.93 98 ILE C O 1
ATOM 3640 N N . THR C 1 100 ? 20.492 -49.833 -1.458 1.00 60.62 99 TH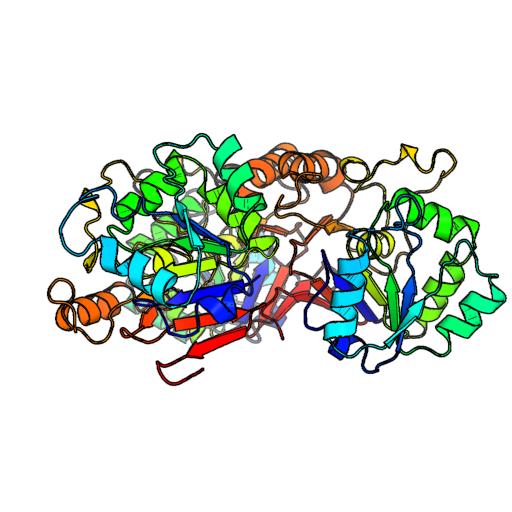R C N 1
ATOM 3641 C CA . THR C 1 100 ? 19.506 -50.908 -1.419 1.00 59.27 99 THR C CA 1
ATOM 3642 C C . THR C 1 100 ? 18.763 -51.013 -2.745 1.00 59.77 99 THR C C 1
ATOM 3643 O O . THR C 1 100 ? 18.584 -52.112 -3.283 1.00 58.04 99 THR C O 1
ATOM 3647 N N . ARG C 1 101 ? 18.361 -49.873 -3.306 1.00 61.73 100 ARG C N 1
ATOM 3648 C CA . ARG C 1 101 ? 17.659 -49.876 -4.582 1.00 64.02 100 ARG C CA 1
ATOM 3649 C C . ARG C 1 101 ? 18.498 -50.535 -5.667 1.00 60.93 100 ARG C C 1
ATOM 3650 O O . ARG C 1 101 ? 18.027 -51.428 -6.381 1.00 61.97 100 ARG C O 1
ATOM 3658 N N . ARG C 1 102 ? 19.761 -50.129 -5.783 1.00 60.27 101 ARG C N 1
ATOM 3659 C CA . ARG C 1 102 ? 20.589 -50.644 -6.865 1.00 60.39 101 ARG C CA 1
ATOM 3660 C C . ARG C 1 102 ? 20.907 -52.121 -6.649 1.00 59.96 101 ARG C C 1
ATOM 3661 O O . ARG C 1 102 ? 20.902 -52.907 -7.606 1.00 59.88 101 ARG C O 1
ATOM 3663 N N . VAL C 1 103 ? 21.145 -52.527 -5.396 1.00 59.74 102 VAL C N 1
ATOM 3664 C CA . VAL C 1 103 ? 21.418 -53.935 -5.111 1.00 58.53 102 VAL C CA 1
ATOM 3665 C C . VAL C 1 103 ? 20.207 -54.790 -5.464 1.00 57.57 102 VAL C C 1
ATOM 3666 O O . VAL C 1 103 ? 20.331 -55.832 -6.117 1.00 56.51 102 VAL C O 1
ATOM 3670 N N . ARG C 1 104 ? 19.010 -54.354 -5.066 1.00 59.12 103 ARG C N 1
ATOM 3671 C CA . ARG C 1 104 ? 17.826 -55.134 -5.423 1.00 59.06 103 ARG C CA 1
ATOM 3672 C C . ARG C 1 104 ? 17.587 -55.145 -6.930 1.00 60.24 103 ARG C C 1
ATOM 3673 O O . ARG C 1 104 ? 16.976 -56.087 -7.446 1.00 60.11 103 ARG C O 1
ATOM 3681 N N . GLN C 1 105 ? 18.084 -54.138 -7.644 1.00 62.52 104 GLN C N 1
ATOM 3682 C CA . GLN C 1 105 ? 18.006 -54.080 -9.096 1.00 64.08 104 GLN C CA 1
ATOM 3683 C C . GLN C 1 105 ? 19.103 -54.891 -9.776 1.00 65.12 104 GLN C C 1
ATOM 3684 O O . GLN C 1 105 ? 19.216 -54.843 -11.005 1.00 66.05 104 GLN C O 1
ATOM 3686 N N . GLY C 1 106 ? 19.936 -55.594 -9.013 1.00 64.11 105 GLY C N 1
ATOM 3687 C CA . GLY C 1 106 ? 20.905 -56.515 -9.571 1.00 63.21 105 GLY C CA 1
ATOM 3688 C C . GLY C 1 106 ? 22.369 -56.116 -9.501 1.00 61.48 105 GLY C C 1
ATOM 3689 O O . GLY C 1 106 ? 23.212 -56.844 -10.045 1.00 63.36 105 GLY C O 1
ATOM 3690 N N . LEU C 1 107 ? 22.707 -55.002 -8.855 1.00 59.92 106 LEU C N 1
ATOM 3691 C CA . LEU C 1 107 ? 24.110 -54.606 -8.760 1.00 55.29 106 LEU C CA 1
ATOM 3692 C C . LEU C 1 107 ? 24.781 -55.472 -7.701 1.00 53.54 106 LEU C C 1
ATOM 3693 O O . LEU C 1 107 ? 24.378 -55.420 -6.529 1.00 51.66 106 LEU C O 1
ATOM 3698 N N . PRO C 1 108 ? 25.769 -56.291 -8.061 1.00 50.66 107 PRO C N 1
ATOM 3699 C CA . PRO C 1 108 ? 26.365 -57.198 -7.073 1.00 48.93 107 PRO C CA 1
ATOM 3700 C C . PRO C 1 108 ? 27.040 -56.436 -5.949 1.00 48.12 107 PRO C C 1
ATOM 3701 O O . PRO C 1 108 ? 27.657 -55.390 -6.158 1.00 49.36 107 PRO C O 1
ATOM 3705 N N . TYR C 1 109 ? 26.909 -56.977 -4.744 1.00 47.54 108 TYR C N 1
ATOM 3706 C CA . TYR C 1 109 ? 27.331 -56.329 -3.511 1.00 46.73 108 TYR C CA 1
ATOM 3707 C C . TYR C 1 109 ? 28.298 -57.264 -2.806 1.00 47.75 108 TYR C C 1
ATOM 3708 O O . TYR C 1 109 ? 27.951 -58.417 -2.537 1.00 49.06 108 TYR C O 1
ATOM 3717 N N . ILE C 1 110 ? 29.512 -56.785 -2.536 1.00 47.58 109 ILE C N 1
ATOM 3718 C CA . ILE C 1 110 ? 30.487 -57.509 -1.726 1.00 46.67 109 ILE C CA 1
ATOM 3719 C C . ILE C 1 110 ? 30.562 -56.838 -0.366 1.00 48.68 109 ILE C C 1
ATOM 3720 O O . ILE C 1 110 ? 30.769 -55.621 -0.280 1.00 49.28 109 ILE C O 1
ATOM 3725 N N . GLY C 1 111 ? 30.420 -57.627 0.691 1.00 49.94 110 GLY C N 1
ATOM 3726 C CA . GLY C 1 111 ? 30.568 -57.143 2.056 1.00 51.41 110 GLY C CA 1
ATOM 3727 C C . GLY C 1 111 ? 31.814 -57.732 2.690 1.00 50.13 110 GLY C C 1
ATOM 3728 O O . GLY C 1 111 ? 32.125 -58.910 2.489 1.00 50.47 110 GLY C O 1
ATOM 3729 N N . CYS C 1 112 ? 32.517 -56.907 3.463 1.00 51.47 111 CYS C N 1
ATOM 3730 C CA . CYS C 1 112 ? 33.668 -57.353 4.235 1.00 51.17 111 CYS C CA 1
ATOM 3731 C C . CYS C 1 112 ? 33.495 -56.864 5.660 1.00 53.46 111 CYS C C 1
ATOM 3732 O O . CYS C 1 112 ? 33.394 -55.656 5.891 1.00 59.28 111 CYS C O 1
ATOM 3735 N N . SER C 1 113 ? 33.468 -57.802 6.605 1.00 52.40 112 SER C N 1
ATOM 3736 C CA . SER C 1 113 ? 33.283 -57.490 8.015 1.00 51.31 112 SER C CA 1
ATOM 3737 C C . SER C 1 113 ? 32.061 -56.590 8.176 1.00 50.98 112 SER C C 1
ATOM 3738 O O . SER C 1 113 ? 30.928 -57.047 8.000 1.00 50.69 112 SER C O 1
ATOM 3741 N N . ALA C 1 114 ? 32.289 -55.299 8.453 1.00 52.37 113 ALA C N 1
ATOM 3742 C CA . ALA C 1 114 ? 31.195 -54.354 8.662 1.00 51.99 113 ALA C CA 1
ATOM 3743 C C . ALA C 1 114 ? 30.302 -54.231 7.436 1.00 51.45 113 ALA C C 1
ATOM 3744 O O . ALA C 1 114 ? 29.095 -53.996 7.569 1.00 51.34 113 ALA C O 1
ATOM 3746 N N . GLY C 1 115 ? 30.864 -54.394 6.241 1.00 51.77 114 GLY C N 1
ATOM 3747 C CA . GLY C 1 115 ? 30.034 -54.418 5.052 1.00 50.94 114 GLY C CA 1
ATOM 3748 C C . GLY C 1 115 ? 29.104 -55.616 5.009 1.00 50.38 114 GLY C C 1
ATOM 3749 O O . GLY C 1 115 ? 28.030 -55.551 4.407 1.00 50.30 114 GLY C O 1
ATOM 3750 N N . SER C 1 116 ? 29.496 -56.728 5.635 1.00 49.48 115 SER C N 1
ATOM 3751 C CA . SER C 1 116 ? 28.650 -57.911 5.581 1.00 50.28 115 SER C CA 1
ATOM 3752 C C . SER C 1 116 ? 27.503 -57.863 6.591 1.00 50.31 115 SER C C 1
ATOM 3753 O O . SER C 1 116 ? 26.396 -58.331 6.274 1.00 50.80 115 SER C O 1
ATOM 3756 N N . VAL C 1 117 ? 27.701 -57.223 7.752 1.00 52.30 116 VAL C N 1
ATOM 3757 C CA . VAL C 1 117 ? 26.679 -57.281 8.795 1.00 52.57 116 VAL C CA 1
ATOM 3758 C C . VAL C 1 117 ? 25.559 -56.271 8.508 1.00 54.88 116 VAL C C 1
ATOM 3759 O O . VAL C 1 117 ? 24.370 -56.555 8.732 1.00 54.56 116 VAL C O 1
ATOM 3763 N N . VAL C 1 118 ? 25.917 -55.082 7.985 1.00 55.26 117 VAL C N 1
ATOM 3764 C CA . VAL C 1 118 ? 24.940 -54.034 7.697 1.00 55.32 117 VAL C CA 1
ATOM 3765 C C . VAL C 1 118 ? 24.083 -54.431 6.519 1.00 54.33 117 VAL C C 1
ATOM 3766 O O . VAL C 1 118 ? 23.067 -53.782 6.229 1.00 52.52 117 VAL C O 1
ATOM 3770 N N . ALA C 1 119 ? 24.509 -55.464 5.769 1.00 53.16 118 ALA C N 1
ATOM 3771 C CA . ALA C 1 119 ? 23.647 -55.977 4.710 1.00 52.92 118 ALA C CA 1
ATOM 3772 C C . ALA C 1 119 ? 22.469 -56.738 5.280 1.00 52.09 118 ALA C C 1
ATOM 3773 O O . ALA C 1 119 ? 21.490 -56.964 4.568 1.00 53.27 118 ALA C O 1
ATOM 3775 N N . GLY C 1 120 ? 22.574 -57.172 6.531 1.00 53.03 119 GLY C N 1
ATOM 3776 C CA . GLY C 1 120 ? 21.588 -58.021 7.154 1.00 56.48 119 GLY C CA 1
ATOM 3777 C C . GLY C 1 120 ? 20.500 -57.241 7.863 1.00 55.47 119 GLY C C 1
ATOM 3778 O O . GLY C 1 120 ? 20.234 -56.073 7.567 1.00 56.17 119 GLY C O 1
ATOM 3779 N N . PRO C 1 121 ? 19.812 -57.900 8.797 1.00 53.14 120 PRO C N 1
ATOM 3780 C CA . PRO C 1 121 ? 18.697 -57.227 9.478 1.00 54.98 120 PRO C CA 1
ATOM 3781 C C . PRO C 1 121 ? 19.137 -56.184 10.490 1.00 55.26 120 PRO C C 1
ATOM 3782 O O . PRO C 1 121 ? 18.443 -55.174 10.669 1.00 56.68 120 PRO C O 1
ATOM 3786 N N . THR C 1 122 ? 20.271 -56.374 11.150 1.00 56.63 121 THR C N 1
ATOM 3787 C CA . THR C 1 122 ? 20.650 -55.439 12.199 1.00 59.01 121 THR C CA 1
ATOM 3788 C C . THR C 1 122 ? 22.156 -55.467 12.402 1.00 58.76 121 THR C C 1
ATOM 3789 O O . THR C 1 122 ? 22.838 -56.430 12.038 1.00 58.50 121 THR C O 1
ATOM 3793 N N . ILE C 1 123 ? 22.656 -54.388 13.001 1.00 58.63 122 ILE C N 1
ATOM 3794 C CA . ILE C 1 123 ? 24.033 -54.311 13.464 1.00 57.03 122 ILE C CA 1
ATOM 3795 C C . ILE C 1 123 ? 24.133 -54.417 14.967 1.00 56.81 122 ILE C C 1
ATOM 3796 O O . ILE C 1 123 ? 25.242 -54.321 15.512 1.00 56.83 122 ILE C O 1
ATOM 3801 N N . GLU C 1 124 ? 23.014 -54.611 15.662 1.00 56.88 123 GLU C N 1
ATOM 3802 C CA . GLU C 1 124 ? 23.069 -54.685 17.114 1.00 58.19 123 GLU C CA 1
ATOM 3803 C C . GLU C 1 124 ? 23.830 -55.919 17.578 1.00 55.13 123 GLU C C 1
ATOM 3804 O O . GLU C 1 124 ? 24.358 -55.936 18.693 1.00 55.71 123 GLU C O 1
ATOM 3810 N N . ALA C 1 125 ? 23.883 -56.967 16.750 1.00 54.00 124 ALA C N 1
ATOM 3811 C CA . ALA C 1 125 ? 24.551 -58.204 17.152 1.00 53.83 124 ALA C CA 1
ATOM 3812 C C . ALA C 1 125 ? 26.070 -58.090 17.177 1.00 53.48 124 ALA C C 1
ATOM 3813 O O . ALA C 1 125 ? 26.727 -58.993 17.702 1.00 55.15 124 ALA C O 1
ATOM 3815 N N . VAL C 1 126 ? 26.651 -57.035 16.614 1.00 55.08 125 VAL C N 1
ATOM 3816 C CA . VAL C 1 126 ? 28.094 -56.848 16.672 1.00 54.95 125 VAL C CA 1
ATOM 3817 C C . VAL C 1 126 ? 28.483 -55.771 17.691 1.00 57.20 125 VAL C C 1
ATOM 3818 O O . VAL C 1 126 ? 29.621 -55.293 17.678 1.00 57.56 125 VAL C O 1
ATOM 3822 N N . SER C 1 127 ? 27.565 -55.391 18.588 1.00 59.00 126 SER C N 1
ATOM 3823 C CA . SER C 1 127 ? 27.864 -54.334 19.547 1.00 61.64 126 SER C CA 1
ATOM 3824 C C . SER C 1 127 ? 28.938 -54.731 20.548 1.00 61.18 126 SER C C 1
ATOM 3825 O O . SER C 1 127 ? 29.424 -53.858 21.278 1.00 62.40 126 SER C O 1
ATOM 3828 N N . LEU C 1 128 ? 29.320 -56.006 20.607 1.00 58.17 127 LEU C N 1
ATOM 3829 C CA . LEU C 1 128 ? 30.495 -56.400 21.378 1.00 57.08 127 LEU C CA 1
ATOM 3830 C C . LEU C 1 128 ? 31.759 -56.506 20.529 1.00 56.67 127 LEU C C 1
ATOM 3831 O O . LEU C 1 128 ? 32.843 -56.706 21.089 1.00 53.96 127 LEU C O 1
ATOM 3836 N N . MET C 1 129 ? 31.660 -56.310 19.213 1.00 56.64 128 MET C N 1
ATOM 3837 C CA . MET C 1 129 ? 32.812 -56.352 18.319 1.00 58.77 128 MET C CA 1
ATOM 3838 C C . MET C 1 129 ? 33.264 -54.950 17.934 1.00 57.97 128 MET C C 1
ATOM 3839 O O . MET C 1 129 ? 34.431 -54.589 18.124 1.00 57.94 128 MET C O 1
ATOM 3844 N N . ASP C 1 130 ? 32.353 -54.161 17.368 1.00 60.82 129 ASP C N 1
ATOM 3845 C CA . ASP C 1 130 ? 32.575 -52.753 17.077 1.00 62.99 129 ASP C CA 1
ATOM 3846 C C . ASP C 1 130 ? 31.826 -51.930 18.114 1.00 66.28 129 ASP C C 1
ATOM 3847 O O . ASP C 1 130 ? 30.704 -52.273 18.493 1.00 67.80 129 ASP C O 1
ATOM 3852 N N . SER C 1 131 ? 32.443 -50.845 18.572 1.00 71.49 130 SER C N 1
ATOM 3853 C CA . SER C 1 131 ? 31.837 -50.059 19.646 1.00 70.37 130 SER C CA 1
ATOM 3854 C C . SER C 1 131 ? 30.718 -49.182 19.099 1.00 69.09 130 SER C C 1
ATOM 3855 O O . SER C 1 131 ? 30.919 -48.484 18.099 1.00 68.77 130 SER C O 1
ATOM 3858 N N . PRO C 1 132 ? 29.540 -49.183 19.731 1.00 67.67 131 PRO C N 1
ATOM 3859 C CA . PRO C 1 132 ? 28.471 -48.262 19.320 1.00 68.77 131 PRO C CA 1
ATOM 3860 C C . PRO C 1 132 ? 28.694 -46.826 19.767 1.00 69.97 131 PRO C C 1
ATOM 3861 O O . PRO C 1 132 ? 27.962 -45.937 19.312 1.00 72.13 131 PRO C O 1
ATOM 3865 N N . ASP C 1 133 ? 29.680 -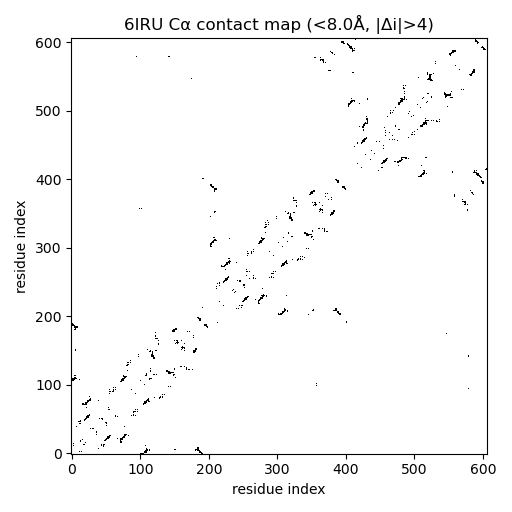46.564 20.625 1.00 71.48 132 ASP C N 1
ATOM 3866 C CA . ASP C 1 133 ? 29.850 -45.211 21.134 1.00 75.78 132 ASP C CA 1
ATOM 3867 C C . ASP C 1 133 ? 30.328 -44.250 20.062 1.00 76.60 132 ASP C C 1
ATOM 3868 O O . ASP C 1 133 ? 30.167 -43.036 20.222 1.00 77.78 132 ASP C O 1
ATOM 3873 N N . ILE C 1 134 ? 30.872 -44.762 18.956 1.00 73.56 133 ILE C N 1
ATOM 3874 C CA . ILE C 1 134 ? 31.309 -43.896 17.870 1.00 72.73 133 ILE C CA 1
ATOM 3875 C C . ILE C 1 134 ? 30.126 -43.264 17.153 1.00 75.16 133 ILE C C 1
ATOM 3876 O O . ILE C 1 134 ? 30.310 -42.345 16.350 1.00 76.05 133 ILE C O 1
ATOM 3881 N N . ALA C 1 135 ? 28.908 -43.724 17.432 1.00 76.78 134 ALA C N 1
ATOM 3882 C CA . ALA C 1 135 ? 27.692 -43.186 16.823 1.00 79.27 134 ALA C CA 1
ATOM 3883 C C . ALA C 1 135 ? 26.675 -42.855 17.910 1.00 80.67 134 ALA C C 1
ATOM 3884 O O . ALA C 1 135 ? 25.606 -43.472 17.990 1.00 80.33 134 ALA C O 1
ATOM 3886 N N . PRO C 1 136 ? 26.971 -41.866 18.759 1.00 82.54 135 PRO C N 1
ATOM 3887 C CA . PRO C 1 136 ? 26.078 -41.587 19.894 1.00 82.70 135 PRO C CA 1
ATOM 3888 C C . PRO C 1 136 ? 24.696 -41.109 19.493 1.00 82.30 135 PRO C C 1
ATOM 3889 O O . PRO C 1 136 ? 23.755 -41.276 20.277 1.00 83.08 135 PRO C O 1
ATOM 3893 N N . ASP C 1 137 ? 24.532 -40.535 18.304 1.00 81.95 136 ASP C N 1
ATOM 3894 C CA . ASP C 1 137 ? 23.237 -40.025 17.879 1.00 82.61 136 ASP C CA 1
ATOM 3895 C C . ASP C 1 137 ? 22.484 -41.012 16.994 1.00 81.06 136 ASP C C 1
ATOM 3896 O O . ASP C 1 137 ? 21.446 -40.657 16.423 1.00 82.92 136 ASP C O 1
ATOM 3898 N N . LEU C 1 138 ? 22.962 -42.249 16.898 1.00 79.97 137 LEU C N 1
ATOM 3899 C CA . LEU C 1 138 ? 22.281 -43.305 16.154 1.00 77.71 137 LEU C CA 1
ATOM 3900 C C . LEU C 1 138 ? 21.303 -44.006 17.090 1.00 80.01 137 LEU C C 1
ATOM 3901 O O . LEU C 1 138 ? 21.714 -44.666 18.051 1.00 81.67 137 LEU C O 1
ATOM 3906 N N . LYS C 1 139 ? 20.009 -43.832 16.830 1.00 83.33 138 LYS C N 1
ATOM 3907 C CA . LYS C 1 139 ? 18.947 -44.423 17.636 1.00 88.81 138 LYS C CA 1
ATOM 3908 C C . LYS C 1 139 ? 18.581 -45.829 17.159 1.00 89.62 138 LYS C C 1
ATOM 3909 O O . LYS C 1 139 ? 18.449 -46.749 17.972 1.00 94.95 138 LYS C O 1
ATOM 3911 N N . ASP C 1 140 ? 18.407 -46.000 15.848 1.00 79.39 139 ASP C N 1
ATOM 3912 C CA . ASP C 1 140 ? 17.909 -47.228 15.233 1.00 72.41 139 ASP C CA 1
ATOM 3913 C C . ASP C 1 140 ? 19.056 -48.068 14.668 1.00 67.35 139 ASP C C 1
ATOM 3914 O O . ASP C 1 140 ? 19.855 -47.576 13.862 1.00 66.75 139 ASP C O 1
ATOM 3919 N N . TYR C 1 141 ? 19.122 -49.340 15.076 1.00 62.68 140 TYR C N 1
ATOM 3920 C CA . TYR C 1 141 ? 20.181 -50.252 14.648 1.00 59.26 140 TYR C CA 1
ATOM 3921 C C . TYR C 1 141 ? 19.785 -51.132 13.465 1.00 56.84 140 TYR C C 1
ATOM 3922 O O . TYR C 1 141 ? 20.538 -52.042 13.102 1.00 56.37 140 TYR C O 1
ATOM 3931 N N . THR C 1 142 ? 18.630 -50.888 12.860 1.00 56.89 141 THR C N 1
ATOM 3932 C CA . THR C 1 142 ? 18.199 -51.709 11.740 1.00 55.95 141 THR C CA 1
ATOM 3933 C C . THR C 1 142 ? 19.142 -51.549 10.557 1.00 55.96 141 THR C C 1
ATOM 3934 O O . THR C 1 142 ? 19.484 -50.428 10.166 1.00 56.33 141 THR C O 1
ATOM 3938 N N . GLY C 1 143 ? 19.520 -52.681 9.961 1.00 55.28 142 GLY C N 1
ATOM 3939 C CA . GLY C 1 143 ? 20.408 -52.698 8.820 1.00 55.15 142 GLY C CA 1
ATOM 3940 C C . GLY C 1 143 ? 19.673 -52.506 7.507 1.00 56.41 142 GLY C C 1
ATOM 3941 O O . GLY C 1 143 ? 18.518 -52.081 7.457 1.00 55.91 142 GLY C O 1
ATOM 3942 N N . LEU C 1 144 ? 20.380 -52.813 6.415 1.00 56.76 143 LEU C N 1
ATOM 3943 C CA . LEU C 1 144 ? 19.804 -52.686 5.083 1.00 57.02 143 LEU C CA 1
ATOM 3944 C C . LEU C 1 144 ? 18.806 -53.789 4.762 1.00 56.49 143 LEU C C 1
ATOM 3945 O O . LEU C 1 144 ? 17.947 -53.588 3.896 1.00 58.75 143 LEU C O 1
ATOM 3950 N N . GLY C 1 145 ? 18.904 -54.944 5.426 1.00 56.84 144 GLY C N 1
ATOM 3951 C CA . GLY C 1 145 ? 17.987 -56.026 5.155 1.00 54.90 144 GLY C CA 1
ATOM 3952 C C . GLY C 1 145 ? 18.167 -56.698 3.815 1.00 55.35 144 GLY C C 1
ATOM 3953 O O . GLY C 1 145 ? 17.221 -57.314 3.312 1.00 54.78 144 GLY C O 1
ATOM 3954 N N . LEU C 1 146 ? 19.352 -56.588 3.207 1.00 53.73 145 LEU C N 1
ATOM 3955 C CA . LEU C 1 146 ? 19.610 -57.297 1.960 1.00 52.18 145 LEU C CA 1
ATOM 3956 C C . LEU C 1 146 ? 19.625 -58.806 2.159 1.00 50.58 145 LEU C C 1
ATOM 3957 O O . LEU C 1 146 ? 19.471 -59.554 1.193 1.00 49.12 145 LEU C O 1
ATOM 3962 N N . THR C 1 147 ? 19.868 -59.262 3.376 1.00 51.74 146 THR C N 1
ATOM 3963 C CA . THR C 1 147 ? 19.786 -60.663 3.733 1.00 53.46 146 THR C CA 1
ATOM 3964 C C . THR C 1 147 ? 19.133 -60.750 5.098 1.00 57.82 146 THR C C 1
ATOM 3965 O O . THR C 1 147 ? 19.175 -59.796 5.877 1.00 58.98 146 THR C O 1
ATOM 3969 N N . GLU C 1 148 ? 18.502 -61.879 5.380 1.00 63.30 147 GLU C N 1
ATOM 3970 C CA . GLU C 1 148 ? 18.016 -62.061 6.738 1.00 68.08 147 GLU C CA 1
ATOM 3971 C C . GLU C 1 148 ? 19.080 -62.610 7.675 1.00 64.48 147 GLU C C 1
ATOM 3972 O O . GLU C 1 148 ? 18.879 -62.573 8.892 1.00 64.42 147 GLU C O 1
ATOM 3978 N N . LEU C 1 149 ? 20.210 -63.075 7.153 1.00 58.50 148 LEU C N 1
ATOM 3979 C CA . LEU C 1 149 ? 21.244 -63.657 7.996 1.00 53.69 148 LEU C CA 1
ATOM 3980 C C . LEU C 1 149 ? 22.031 -62.559 8.708 1.00 50.17 148 LEU C C 1
ATOM 3981 O O . LEU C 1 149 ? 22.502 -61.606 8.077 1.00 49.69 148 LEU C O 1
ATOM 3986 N N . ALA C 1 150 ? 22.202 -62.710 10.021 1.00 47.85 149 ALA C N 1
ATOM 3987 C CA . ALA C 1 150 ? 22.970 -61.761 10.824 1.00 46.41 149 ALA C CA 1
ATOM 3988 C C . ALA C 1 150 ? 24.407 -62.268 10.887 1.00 45.82 149 ALA C C 1
ATOM 3989 O O . ALA C 1 150 ? 24.732 -63.177 11.659 1.00 46.64 149 ALA C O 1
ATOM 3991 N N . VAL C 1 151 ? 25.270 -61.694 10.056 1.00 47.70 150 VAL C N 1
ATOM 3992 C CA . VAL C 1 151 ? 26.636 -62.186 9.942 1.00 49.76 150 VAL C CA 1
ATOM 3993 C C . VAL C 1 151 ? 27.423 -61.729 11.159 1.00 51.71 150 VAL C C 1
ATOM 3994 O O . VAL C 1 151 ? 27.372 -60.555 11.545 1.00 53.91 150 VAL C O 1
ATOM 3998 N N . ILE C 1 152 ? 28.118 -62.669 11.786 1.00 52.53 151 ILE C N 1
ATOM 3999 C CA . ILE C 1 152 ? 29.075 -62.380 12.850 1.00 51.91 151 ILE C CA 1
ATOM 4000 C C . ILE C 1 152 ? 30.460 -62.740 12.327 1.00 50.34 151 ILE C C 1
ATOM 4001 O O . ILE C 1 152 ? 30.800 -63.933 12.244 1.00 48.67 151 ILE C O 1
ATOM 4006 N N . PRO C 1 153 ? 31.271 -61.753 11.948 1.00 47.63 152 PRO C N 1
ATOM 4007 C CA . PRO C 1 153 ? 32.522 -62.029 11.231 1.00 45.76 152 PRO C CA 1
ATOM 4008 C C . PRO C 1 153 ? 33.662 -62.403 12.170 1.00 44.53 152 PRO C C 1
ATOM 4009 O O . PRO C 1 153 ? 33.604 -62.199 13.380 1.00 45.62 152 PRO C O 1
ATOM 4013 N N . HIS C 1 154 ? 34.728 -62.938 11.570 1.00 44.99 153 HIS C N 1
ATOM 4014 C CA . HIS C 1 154 ? 35.946 -63.312 12.297 1.00 45.57 153 HIS C CA 1
ATOM 4015 C C . HIS C 1 154 ? 35.636 -64.294 13.426 1.00 48.47 153 HIS C C 1
ATOM 4016 O O . HIS C 1 154 ? 36.214 -64.215 14.511 1.00 48.73 153 HIS C O 1
ATOM 4023 N N . ALA C 1 155 ? 34.707 -65.220 13.173 1.00 49.57 154 ALA C N 1
ATOM 4024 C CA . ALA C 1 155 ? 34.188 -66.104 14.219 1.00 50.61 154 ALA C CA 1
ATOM 4025 C C . ALA C 1 155 ? 35.211 -67.097 14.767 1.00 50.27 154 ALA C C 1
ATOM 4026 O O . ALA C 1 155 ? 34.926 -67.746 15.776 1.00 49.77 154 ALA C O 1
ATOM 4028 N N . SER C 1 156 ? 36.344 -67.291 14.105 1.00 50.03 155 SER C N 1
ATOM 4029 C CA . SER C 1 156 ? 37.411 -68.138 14.634 1.00 50.20 155 SER C CA 1
ATOM 4030 C C . SER C 1 156 ? 38.175 -67.477 15.772 1.00 48.85 155 SER C C 1
ATOM 4031 O O . SER C 1 156 ? 38.953 -68.160 16.445 1.00 48.56 155 SER C O 1
ATOM 4034 N N . GLY C 1 157 ? 38.002 -66.177 15.991 1.00 47.68 156 GLY C N 1
ATOM 4035 C CA . GLY C 1 157 ? 38.837 -65.465 16.935 1.00 47.58 156 GLY C CA 1
ATOM 4036 C C . GLY C 1 157 ? 40.142 -64.965 16.354 1.00 47.16 156 GLY C C 1
ATOM 4037 O O . GLY C 1 157 ? 41.116 -64.771 17.098 1.00 47.29 156 GLY C O 1
ATOM 4038 N N . SER C 1 158 ? 40.185 -64.702 15.049 1.00 46.10 157 SER C N 1
ATOM 4039 C CA . SER C 1 158 ? 41.433 -64.404 14.368 1.00 45.37 157 SER C CA 1
ATOM 4040 C C . SER C 1 158 ? 41.828 -62.929 14.424 1.00 46.32 157 SER C C 1
ATOM 4041 O O . SER C 1 158 ? 42.902 -62.574 13.921 1.00 45.25 157 SER C O 1
ATOM 4044 N N . ILE C 1 159 ? 41.004 -62.050 14.986 1.00 47.76 158 ILE C N 1
ATOM 4045 C CA . ILE C 1 159 ? 41.421 -60.669 15.217 1.00 49.09 158 ILE C CA 1
ATOM 4046 C C . ILE C 1 159 ? 41.552 -60.468 16.720 1.00 50.40 158 ILE C C 1
ATOM 4047 O O . ILE C 1 159 ? 40.755 -60.996 17.508 1.00 50.59 158 ILE C O 1
ATOM 4052 N N . SER C 1 160 ? 42.580 -59.713 17.113 1.00 54.21 159 SER C N 1
ATOM 4053 C CA . SER C 1 160 ? 42.952 -59.624 18.518 1.00 56.62 159 SER C CA 1
ATOM 4054 C C . SER C 1 160 ? 41.861 -58.960 19.363 1.00 58.76 159 SER C C 1
ATOM 4055 O O . SER C 1 160 ? 41.640 -59.363 20.511 1.00 59.54 159 SER C O 1
ATOM 4058 N N . GLN C 1 161 ? 41.147 -57.981 18.807 1.00 58.50 160 GLN C N 1
ATOM 4059 C CA . GLN C 1 161 ? 40.051 -57.287 19.482 1.00 59.27 160 GLN C CA 1
ATOM 4060 C C . GLN C 1 161 ? 38.802 -58.150 19.697 1.00 57.11 160 GLN C C 1
ATOM 4061 O O . GLN C 1 161 ? 37.923 -57.747 20.468 1.00 58.67 160 GLN C O 1
ATOM 4063 N N . PHE C 1 162 ? 38.669 -59.294 19.023 1.00 53.83 161 PHE C N 1
ATOM 4064 C CA . PHE C 1 162 ? 37.446 -60.103 19.077 1.00 50.31 161 PHE C CA 1
ATOM 4065 C C . PHE C 1 162 ? 37.775 -61.546 19.449 1.00 47.90 161 PHE C C 1
ATOM 4066 O O . PHE C 1 162 ? 37.558 -62.477 18.657 1.00 46.10 161 PHE C O 1
ATOM 4074 N N . PRO C 1 163 ? 38.198 -61.780 20.690 1.00 44.35 162 PRO C N 1
ATOM 4075 C CA . PRO C 1 163 ? 38.563 -63.139 21.105 1.00 43.20 162 PRO C CA 1
ATOM 4076 C C . PRO C 1 163 ? 37.334 -64.033 21.194 1.00 42.07 162 PRO C C 1
ATOM 4077 O O . PRO C 1 163 ? 36.191 -63.578 21.133 1.00 41.97 162 PRO C O 1
ATOM 4081 N N . ILE C 1 164 ? 37.594 -65.341 21.294 1.00 42.76 163 ILE C N 1
ATOM 4082 C CA . ILE C 1 164 ? 36.519 -66.330 21.232 1.00 42.96 163 ILE C CA 1
ATOM 4083 C C . ILE C 1 164 ? 35.554 -66.140 22.390 1.00 45.38 163 ILE C C 1
ATOM 4084 O O . ILE C 1 164 ? 34.370 -66.473 22.278 1.00 45.40 163 ILE C O 1
ATOM 4089 N N . GLU C 1 165 ? 36.035 -65.599 23.516 1.00 47.10 164 GLU C N 1
ATOM 4090 C CA . GLU C 1 165 ? 35.134 -65.290 24.622 1.00 50.21 164 GLU C CA 1
ATOM 4091 C C . GLU C 1 165 ? 34.099 -64.257 24.213 1.00 50.60 164 GLU C C 1
ATOM 4092 O O . GLU C 1 165 ? 32.934 -64.339 24.615 1.00 52.18 164 GLU C O 1
ATOM 4098 N N . THR C 1 166 ? 34.500 -63.287 23.400 1.00 51.34 165 THR C N 1
ATOM 4099 C CA . THR C 1 166 ? 33.563 -62.264 22.970 1.00 51.87 165 THR C CA 1
ATOM 4100 C C . THR C 1 166 ? 32.690 -62.754 21.824 1.00 53.13 165 THR C C 1
ATOM 4101 O O . THR C 1 166 ? 31.558 -62.289 21.682 1.00 51.81 165 THR C O 1
ATOM 4105 N N . ILE C 1 167 ? 33.199 -63.673 20.998 1.00 51.73 166 ILE C N 1
ATOM 4106 C CA . ILE C 1 167 ? 32.347 -64.341 20.021 1.00 51.84 166 ILE C CA 1
ATOM 4107 C C . ILE C 1 167 ? 31.212 -65.048 20.753 1.00 51.20 166 ILE C C 1
ATOM 4108 O O . ILE C 1 167 ? 30.033 -64.963 20.372 1.00 50.88 166 ILE C O 1
ATOM 4113 N N . ALA C 1 168 ? 31.563 -65.738 21.840 1.00 51.37 167 ALA C N 1
ATOM 4114 C CA . ALA C 1 168 ? 30.588 -66.461 22.640 1.00 51.96 167 ALA C CA 1
ATOM 4115 C C . ALA C 1 168 ? 29.595 -65.515 23.302 1.00 54.46 167 ALA C C 1
ATOM 4116 O O . ALA C 1 168 ? 28.387 -65.792 23.326 1.00 53.25 167 ALA C O 1
ATOM 4118 N N . ASP C 1 169 ? 30.080 -64.386 23.828 1.00 54.65 168 ASP C N 1
ATOM 4119 C CA . ASP C 1 169 ? 29.189 -63.451 24.500 1.00 56.58 168 ASP C CA 1
ATOM 4120 C C . ASP C 1 169 ? 28.133 -62.902 23.550 1.00 54.93 168 ASP C C 1
ATOM 4121 O O . ASP C 1 169 ? 26.966 -62.768 23.935 1.00 53.65 168 ASP C O 1
ATOM 4126 N N . THR C 1 170 ? 28.507 -62.587 22.300 1.00 55.84 169 THR C N 1
ATOM 4127 C CA . THR C 1 170 ? 27.485 -62.128 21.360 1.00 56.29 169 THR C CA 1
ATOM 4128 C C . THR C 1 170 ? 26.473 -63.232 21.093 1.00 57.28 169 THR C C 1
ATOM 4129 O O . THR C 1 170 ? 25.282 -62.957 20.925 1.00 63.64 169 THR C O 1
ATOM 4133 N N . VAL C 1 171 ? 26.927 -64.490 21.043 1.00 54.08 170 VAL C N 1
ATOM 4134 C CA . VAL C 1 171 ? 25.988 -65.593 20.858 1.00 52.24 170 VAL C CA 1
ATOM 4135 C C . VAL C 1 171 ? 25.059 -65.712 22.061 1.00 51.39 170 VAL C C 1
ATOM 4136 O O . VAL C 1 171 ? 23.840 -65.859 21.902 1.00 51.84 170 VAL C O 1
ATOM 4140 N N . ARG C 1 172 ? 25.606 -65.603 23.282 1.00 50.62 171 ARG C N 1
ATOM 4141 C CA . ARG C 1 172 ? 24.749 -65.635 24.463 1.00 52.10 171 ARG C CA 1
ATOM 4142 C C . ARG C 1 172 ? 23.719 -64.517 24.420 1.00 53.67 171 ARG C C 1
ATOM 4143 O O . ARG C 1 172 ? 22.542 -64.737 24.724 1.00 55.26 171 ARG C O 1
ATOM 4145 N N . THR C 1 173 ? 24.130 -63.332 23.971 1.00 55.05 172 THR C N 1
ATOM 4146 C CA . THR C 1 173 ? 23.346 -62.104 24.058 1.00 55.12 172 THR C CA 1
ATOM 4147 C C . THR C 1 173 ? 22.388 -61.916 22.887 1.00 54.44 172 THR C C 1
ATOM 4148 O O . THR C 1 173 ? 21.291 -61.373 23.066 1.00 58.56 172 THR C O 1
ATOM 4152 N N . TYR C 1 174 ? 22.783 -62.345 21.690 1.00 55.43 173 TYR C N 1
ATOM 4153 C CA . TYR C 1 174 ? 22.019 -62.085 20.480 1.00 54.88 173 TYR C CA 1
ATOM 4154 C C . TYR C 1 174 ? 21.603 -63.348 19.735 1.00 56.52 173 TYR C C 1
ATOM 4155 O O . TYR C 1 174 ? 20.878 -63.246 18.739 1.00 57.37 173 TYR C O 1
ATOM 4164 N N . GLY C 1 175 ? 22.013 -64.531 20.203 1.00 57.53 174 GLY C N 1
ATOM 4165 C CA . GLY C 1 175 ? 21.731 -65.759 19.480 1.00 57.36 174 GLY C CA 1
ATOM 4166 C C . GLY C 1 175 ? 20.269 -66.176 19.478 1.00 59.11 174 GLY C C 1
ATOM 4167 O O . GLY C 1 175 ? 19.830 -66.892 18.571 1.00 57.74 174 GLY C O 1
ATOM 4168 N N . GLU C 1 176 ? 19.498 -65.761 20.486 1.00 60.42 175 GLU C N 1
ATOM 4169 C CA . GLU C 1 176 ? 18.107 -66.198 20.530 1.00 61.68 175 GLU C CA 1
ATOM 4170 C C . GLU C 1 176 ? 17.243 -65.426 19.547 1.00 59.53 175 GLU C C 1
ATOM 4171 O O . GLU C 1 176 ? 16.427 -66.023 18.837 1.00 60.15 175 GLU C O 1
ATOM 4177 N N . ARG C 1 177 ? 17.404 -64.111 19.473 1.00 58.30 176 ARG C N 1
ATOM 4178 C CA . ARG C 1 177 ? 16.514 -63.350 18.612 1.00 57.28 176 ARG C CA 1
ATOM 4179 C C . ARG C 1 177 ? 17.005 -63.263 17.176 1.00 55.92 176 ARG C C 1
ATOM 4180 O O . ARG C 1 177 ? 16.187 -63.190 16.254 1.00 55.32 176 ARG C O 1
ATOM 4188 N N . TRP C 1 178 ? 18.309 -63.320 16.953 1.00 56.57 177 TRP C N 1
ATOM 4189 C CA . TRP C 1 178 ? 18.733 -63.045 15.590 1.00 54.87 177 TRP C CA 1
ATOM 4190 C C . TRP C 1 178 ? 19.329 -64.285 14.946 1.00 50.91 177 TRP C C 1
ATOM 4191 O O . TRP C 1 178 ? 20.001 -65.070 15.622 1.00 51.29 177 TRP C O 1
ATOM 4202 N N . PRO C 1 179 ? 19.117 -64.490 13.655 1.00 47.53 178 PRO C N 1
ATOM 4203 C CA . PRO C 1 179 ? 19.710 -65.673 12.995 1.00 45.85 178 PRO C CA 1
ATOM 4204 C C . PRO C 1 179 ? 21.201 -65.454 12.732 1.00 45.83 178 PRO C C 1
ATOM 4205 O O . PRO C 1 179 ? 21.644 -65.119 11.632 1.00 44.64 178 PRO C O 1
ATOM 4209 N N . LEU C 1 180 ? 21.997 -65.639 13.786 1.00 46.88 179 LEU C N 1
ATOM 4210 C CA . LEU C 1 180 ? 23.439 -65.439 13.699 1.00 49.20 179 LEU C CA 1
ATOM 4211 C C . LEU C 1 180 ? 24.077 -66.432 12.735 1.00 49.08 179 LEU C C 1
ATOM 4212 O O . LEU C 1 180 ? 23.741 -67.621 12.726 1.00 49.33 179 LEU C O 1
ATOM 4217 N N . CYS C 1 181 ? 25.014 -65.933 11.932 1.00 50.07 180 CYS C N 1
ATOM 4218 C CA . CYS C 1 181 ? 25.825 -66.762 11.046 1.00 50.10 180 CYS C CA 1
ATOM 4219 C C . CYS C 1 181 ? 27.290 -66.468 11.343 1.00 50.54 180 CYS C C 1
ATOM 4220 O O . CYS C 1 181 ? 27.793 -65.397 10.985 1.00 51.10 180 CYS C O 1
ATOM 4223 N N . LEU C 1 182 ? 27.967 -67.413 12.000 1.00 49.44 181 LEU C N 1
ATOM 4224 C CA . LEU C 1 182 ? 29.379 -67.273 12.341 1.00 48.80 181 LEU C CA 1
ATOM 4225 C C . LEU C 1 182 ? 30.236 -67.517 11.106 1.00 47.44 181 LEU C C 1
ATOM 4226 O O . LEU C 1 182 ? 30.282 -68.645 10.602 1.00 45.98 181 LEU C O 1
ATOM 4231 N N . LEU C 1 183 ? 30.955 -66.495 10.643 1.00 46.85 182 LEU C N 1
ATOM 4232 C CA . LEU C 1 183 ? 31.898 -66.681 9.549 1.00 46.31 182 LEU C CA 1
ATOM 4233 C C . LEU C 1 183 ? 33.342 -66.540 10.013 1.00 44.96 182 LEU C C 1
ATOM 4234 O O . LEU C 1 183 ? 33.728 -65.516 10.591 1.00 44.39 182 LEU C O 1
ATOM 4239 N N . ARG C 1 184 ? 34.144 -67.551 9.699 1.00 43.72 183 ARG C N 1
ATOM 4240 C CA . ARG C 1 184 ? 35.568 -67.486 9.946 1.00 44.50 183 ARG C CA 1
ATOM 4241 C C . ARG C 1 184 ? 36.233 -66.744 8.793 1.00 43.57 183 ARG C C 1
ATOM 4242 O O . ARG C 1 184 ? 35.697 -66.693 7.679 1.00 44.00 183 ARG C O 1
ATOM 4250 N N . ASP C 1 185 ? 37.382 -66.118 9.075 1.00 43.29 184 ASP C N 1
ATOM 4251 C CA . ASP C 1 185 ? 38.136 -65.502 7.989 1.00 42.73 184 ASP C CA 1
ATOM 4252 C C . ASP C 1 185 ? 38.465 -66.584 6.975 1.00 40.74 184 ASP C C 1
ATOM 4253 O O . ASP C 1 185 ? 38.933 -67.662 7.338 1.00 39.03 184 ASP C O 1
ATOM 4258 N N . GLY C 1 186 ? 38.146 -66.324 5.710 1.00 40.15 185 GLY C N 1
ATOM 4259 C CA . GLY C 1 186 ? 38.227 -67.305 4.653 1.00 39.63 185 GLY C CA 1
ATOM 4260 C C . GLY C 1 186 ? 36.873 -67.787 4.164 1.00 38.79 185 GLY C C 1
ATOM 4261 O O . GLY C 1 186 ? 36.745 -68.154 2.989 1.00 37.06 185 GLY C O 1
ATOM 4262 N N . GLN C 1 187 ? 35.860 -67.770 5.024 1.00 39.49 186 GLN C N 1
ATOM 4263 C CA . GLN C 1 187 ? 34.529 -68.170 4.604 1.00 42.05 186 GLN C CA 1
ATOM 4264 C C . GLN C 1 187 ? 33.799 -66.979 4.003 1.00 43.02 186 GLN C C 1
ATOM 4265 O O . GLN C 1 187 ? 34.129 -65.819 4.269 1.00 44.76 186 GLN C O 1
ATOM 4271 N N . ALA C 1 188 ? 32.777 -67.277 3.208 1.00 43.04 187 ALA C N 1
ATOM 4272 C CA . ALA C 1 188 ? 31.933 -66.231 2.645 1.00 43.61 187 ALA C CA 1
ATOM 4273 C C . ALA C 1 188 ? 30.583 -66.833 2.299 1.00 44.21 187 ALA C C 1
ATOM 4274 O O . ALA C 1 188 ? 30.469 -68.040 2.065 1.00 43.60 187 ALA C O 1
ATOM 4276 N N . LEU C 1 189 ? 29.565 -65.976 2.281 1.00 44.81 188 LEU C N 1
ATOM 4277 C CA . LEU C 1 189 ? 28.225 -66.343 1.840 1.00 44.84 188 LEU C CA 1
ATOM 4278 C C . LEU C 1 189 ? 28.039 -65.828 0.420 1.00 44.39 188 LEU C C 1
ATOM 4279 O O . LEU C 1 189 ? 27.981 -64.615 0.201 1.00 43.31 188 LEU C O 1
ATOM 4284 N N . TRP C 1 190 ? 27.937 -66.736 -0.542 1.00 44.59 189 TRP C N 1
ATOM 4285 C CA . TRP C 1 190 ? 27.612 -66.363 -1.919 1.00 45.72 189 TRP C CA 1
ATOM 4286 C C . TRP C 1 190 ? 26.095 -66.495 -2.066 1.00 45.52 189 TRP C C 1
ATOM 4287 O O . TRP C 1 190 ? 25.567 -67.598 -2.255 1.00 44.65 189 TRP C O 1
ATOM 4298 N N . ILE C 1 191 ? 25.381 -65.373 -1.949 1.00 46.01 190 ILE C N 1
ATOM 4299 C CA . ILE C 1 191 ? 23.924 -65.368 -1.998 1.00 47.65 190 ILE C CA 1
ATOM 4300 C C . ILE C 1 191 ? 23.488 -64.847 -3.354 1.00 53.51 190 ILE C C 1
ATOM 4301 O O . ILE C 1 191 ? 23.877 -63.748 -3.757 1.00 52.97 190 ILE C O 1
ATOM 4306 N N . GLU C 1 192 ? 22.656 -65.612 -4.045 1.00 60.43 191 GLU C N 1
ATOM 4307 C CA . GLU C 1 192 ? 22.230 -65.259 -5.395 1.00 68.49 191 GLU C CA 1
ATOM 4308 C C . GLU C 1 192 ? 20.759 -65.611 -5.491 1.00 69.06 191 GLU C C 1
ATOM 4309 O O . GLU C 1 192 ? 20.401 -66.794 -5.471 1.00 69.45 191 GLU C O 1
ATOM 4315 N N . ASP C 1 193 ? 19.917 -64.580 -5.567 1.00 71.71 192 ASP C N 1
ATOM 4316 C CA . ASP C 1 193 ? 18.468 -64.736 -5.583 1.00 73.53 192 ASP C CA 1
ATOM 4317 C C . ASP C 1 193 ? 18.020 -65.694 -4.482 1.00 73.31 192 ASP C C 1
ATOM 4318 O O . ASP C 1 193 ? 17.300 -66.669 -4.715 1.00 74.84 192 ASP C O 1
ATOM 4323 N N . GLY C 1 194 ? 18.448 -65.393 -3.256 1.00 72.10 193 GLY C N 1
ATOM 4324 C CA . GLY C 1 194 ? 18.017 -66.129 -2.093 1.00 72.06 193 GLY C CA 1
ATOM 4325 C C . GLY C 1 194 ? 18.868 -67.331 -1.730 1.00 70.69 193 GLY C C 1
ATOM 4326 O O . GLY C 1 194 ? 18.972 -67.663 -0.544 1.00 72.33 193 GLY C O 1
ATOM 4327 N N . GLU C 1 195 ? 19.481 -67.990 -2.714 1.00 71.15 194 GLU C N 1
ATOM 4328 C CA . GLU C 1 195 ? 20.264 -69.186 -2.430 1.00 68.55 194 GLU C CA 1
ATOM 4329 C C . GLU C 1 195 ? 21.580 -68.812 -1.761 1.00 61.62 194 GLU C C 1
ATOM 4330 O O . GLU C 1 195 ? 22.341 -67.978 -2.260 1.00 59.82 194 GLU C O 1
ATOM 4336 N N . VAL C 1 196 ? 21.841 -69.442 -0.627 1.00 57.04 195 VAL C N 1
ATOM 4337 C CA . VAL C 1 196 ? 22.977 -69.126 0.218 1.00 52.59 195 VAL C CA 1
ATOM 4338 C C . VAL C 1 196 ? 23.977 -70.259 0.079 1.00 50.44 195 VAL C C 1
ATOM 4339 O O . VAL C 1 196 ? 23.732 -71.381 0.544 1.00 49.24 195 VAL C O 1
ATOM 4343 N N . ARG C 1 197 ? 25.109 -69.970 -0.547 1.00 49.27 196 ARG C N 1
ATOM 4344 C CA . ARG C 1 197 ? 26.204 -70.919 -0.617 1.00 48.33 196 ARG C CA 1
ATOM 4345 C C . ARG C 1 197 ? 27.258 -70.473 0.386 1.00 48.12 196 ARG C C 1
ATOM 4346 O O . ARG C 1 197 ? 27.639 -69.293 0.422 1.00 49.93 196 ARG C O 1
ATOM 4348 N N . LEU C 1 198 ? 27.690 -71.402 1.227 1.00 49.41 197 LEU C N 1
ATOM 4349 C CA . LEU C 1 198 ? 28.720 -71.143 2.222 1.00 47.38 197 LEU C CA 1
ATOM 4350 C C . LEU C 1 198 ? 30.036 -71.648 1.647 1.00 47.94 197 LEU C C 1
ATOM 4351 O O . LEU C 1 198 ? 30.193 -72.848 1.386 1.00 47.69 197 LEU C O 1
ATOM 4356 N N . LEU C 1 199 ? 30.958 -70.728 1.400 1.00 47.50 198 LEU C N 1
ATOM 4357 C CA . LEU C 1 199 ? 32.234 -71.059 0.792 1.00 45.94 198 LEU C CA 1
ATOM 4358 C C . LEU C 1 199 ? 33.340 -71.040 1.832 1.00 48.99 198 LEU C C 1
ATOM 4359 O O . LEU C 1 199 ? 33.336 -70.220 2.752 1.00 48.50 198 LEU C O 1
ATOM 4364 N N . ASN C 1 200 ? 34.262 -71.985 1.691 1.00 54.41 199 ASN C N 1
ATOM 4365 C CA . ASN C 1 200 ? 35.537 -72.028 2.381 1.00 59.90 199 ASN C CA 1
ATOM 4366 C C . ASN C 1 200 ? 36.593 -71.411 1.467 1.00 60.23 199 ASN C C 1
ATOM 4367 O O . ASN C 1 200 ? 36.296 -70.967 0.352 1.00 58.80 199 ASN C O 1
ATOM 4372 N N . LEU C 1 201 ? 37.849 -71.395 1.944 1.00 61.95 200 LEU C N 1
ATOM 4373 C CA . LEU C 1 201 ? 38.940 -70.831 1.151 1.00 64.39 200 LEU C CA 1
ATOM 4374 C C . LEU C 1 201 ? 39.148 -71.601 -0.146 1.00 68.84 200 LEU C C 1
ATOM 4375 O O . LEU C 1 201 ? 39.454 -71.002 -1.184 1.00 70.69 200 LEU C O 1
ATOM 4380 N N . GLU C 1 202 ? 39.010 -72.930 -0.111 1.00 71.60 201 GLU C N 1
ATOM 4381 C CA . GLU C 1 202 ? 39.355 -73.727 -1.285 1.00 74.91 201 GLU C CA 1
ATOM 4382 C C . GLU C 1 202 ? 38.363 -73.556 -2.430 1.00 73.77 201 GLU C C 1
ATOM 4383 O O . GLU C 1 202 ? 38.587 -74.120 -3.505 1.00 74.72 201 GLU C O 1
ATOM 4389 N N . HIS C 1 203 ? 37.272 -72.821 -2.222 1.00 75.50 202 HIS C N 1
ATOM 4390 C CA . HIS C 1 203 ? 36.225 -72.653 -3.230 1.00 78.04 202 HIS C CA 1
ATOM 4391 C C . HIS C 1 203 ? 36.458 -71.431 -4.133 1.00 78.13 202 HIS C C 1
ATOM 4392 O O . HIS C 1 203 ? 37.246 -71.476 -5.089 1.00 78.15 202 HIS C O 1
#

B-factor: mean 64.57, std 13.78, range [36.46, 129.38]

Secondary structure (DSSP, 8-state):
-EEEEESS--TTHHHHH-SSEEEEE-GGGGGGTT-TTSTHHHHHHHHTTPEEEE--GGGS-HHHHHHHHTTSSEEEE--S-HHHHHHHHHHHSHHHHHHHHHHTT--EEEETHHHHTTSSBSGGGTTTS-GGG-TT----B---S-SSEEE--TTS-BTTB-HHHHHHHHHHHTTTS-EEE--TT-EEEEETTEEEEE-TT--/-EEEEESS--TTHHHHH-SSEEEEE-GGGGGG----THHHHHHHHTTPEEEE--GGGS-HHHHHHHHTSSSEEEE--S-HHHHHHHHHHHSHHHHHHHHHHTT--EEEETHHHHTTSSBSGGGTTTS-GGG-TT----B---S-S-EEE--TT--BTTB-HHHHHHHHHHHTTTS-EEE--TT-EEEEETTEEEEE-TT--/-EEEEESS--TTHHHHH-SSEEEEE-GGGGGGTT-HHHHHHHHHHHHTTPEEEE--GGG--HHHHHHHHTSSSEEEE--S-HHHHHHHHHHHSHHHHHHHHHHTT--EEEETHHHHTTSSBSGGGTTTS-GGG-TT----B---S-S-EEE--TTS-STTS-HHHHHHHHHHHTTTS-EEE--TT-EEEEETTEEEEE-TT-